Protein AF-0000000083136117 (afdb_homodimer)

InterPro domains:
  IPR029063 S-adenosyl-L-methionine-dependent methyltransferase superfamily [G3DSA:3.40.50.150] (23-233)
  IPR029063 S-adenosyl-L-methionine-dependent methyltransferase superfamily [SSF53335] (8-241)
  IPR041698 Methyltransferase domain 25 [PF13649] (45-141)

Nearest PDB structures (foldseek):
  3d2l-assembly1_A  TM=7.868E-01  e=1.077E-20  Exiguobacterium sibiricum 255-15
  1y8c-assembly1_A  TM=8.149E-01  e=5.376E-20  Clostridium acetobutylicum ATCC 824
  1wzn-assembly1_A  TM=7.954E-01  e=2.262E-20  Pyrococcus horikoshii OT3
  3m70-assembly1_A  TM=7.395E-01  e=1.981E-11  Haemophilus influenzae
  8gdu-assembly1_A  TM=7.120E-01  e=8.335E-12  Methanosarcina acetivorans C2A

Secondary structure (DSSP, 8-state):
-EEP-TTGGGTS--GGGGGSGGGTTHHHHHHHHHHHHT--S--EEEEET-TT-HHHHHHHHTT-EEEEEES-HHHHHHHHHHHHHTT-SEEEEES-GGG----S-EEEEEE-TTTTTT-SSSHHHHHHHHHHHHHHEEEEEEEEEEEEBHHHHHHH-SEEEEEE-SSEEEEEEEEEEGGGTEEEEEEEEEETTSBP------EEEEEE-B-HHHHHHHHHHTTEEEEEEESSTT-PBP-TT-SEEEEEEEE-/-EEPPTTGGGTS--GGGGGSGGGTTHHHHHHHHHHHHT--S--EEEEET-TT-HHHHHHHHTT-EEEEEES-HHHHHHHHHHHHHTT-SEEEEES-GGG----S-EEEEEE-TTTTTT-SSSHHHHHHHHHHHHHHEEEEEEEEEEEEBHHHHHHH-SEEEEEE-SSEEEEEEEEEEGGGTEEEEEEEEEETTSBP------EEEEEE-B-HHHHHHHHHHTTEEEEEEESSTT-PBP-TT-SEEEEEEEE-

Organism: NCBI:txid40520

Radius of gyration: 27.29 Å; Cα contacts (8 Å, |Δi|>4): 1174; chains: 2; bounding box: 43×81×64 Å

Structure (mmCIF, N/CA/C/O backbone):
data_AF-0000000083136117-model_v1
#
loop_
_entity.id
_entity.type
_entity.pdbx_description
1 polymer 'Cypemycin methyltransferase'
#
loop_
_atom_site.group_PDB
_atom_site.id
_atom_site.type_symbol
_atom_site.label_atom_id
_atom_site.label_alt_id
_atom_site.label_comp_id
_atom_site.label_asym_id
_atom_site.label_entity_id
_atom_site.label_seq_id
_atom_site.pdbx_PDB_ins_code
_atom_site.Cartn_x
_atom_site.Cartn_y
_atom_site.Cartn_z
_atom_site.occupancy
_atom_site.B_iso_or_equiv
_atom_site.auth_seq_id
_atom_site.auth_comp_id
_atom_site.auth_asym_id
_atom_site.auth_atom_id
_atom_site.pdbx_PDB_model_num
ATOM 1 N N . MET A 1 1 ? 15.227 -3.764 3.924 1 93.44 1 MET A N 1
ATOM 2 C CA . MET A 1 1 ? 15.461 -5.184 4.184 1 93.44 1 MET A CA 1
ATOM 3 C C . MET A 1 1 ? 16.734 -5.66 3.498 1 93.44 1 MET A C 1
ATOM 5 O O . MET A 1 1 ? 17.031 -5.258 2.371 1 93.44 1 MET A O 1
ATOM 9 N N . LYS A 1 2 ? 17.422 -6.469 4.227 1 93.62 2 LYS A N 1
ATOM 10 C CA . LYS A 1 2 ? 18.547 -7.145 3.566 1 93.62 2 LYS A CA 1
ATOM 11 C C . LYS A 1 2 ? 18.047 -8.305 2.705 1 93.62 2 LYS A C 1
ATOM 13 O O . LYS A 1 2 ? 17.203 -9.094 3.139 1 93.62 2 LYS A O 1
ATOM 18 N N . ALA A 1 3 ? 18.516 -8.336 1.463 1 93.56 3 ALA A N 1
ATOM 19 C CA . ALA A 1 3 ? 18.141 -9.453 0.596 1 93.56 3 ALA A CA 1
ATOM 20 C C . ALA A 1 3 ? 18.641 -10.773 1.171 1 93.56 3 ALA A C 1
ATOM 22 O O . ALA A 1 3 ? 19.797 -10.883 1.6 1 93.56 3 ALA A O 1
ATOM 23 N N . MET A 1 4 ? 17.828 -11.727 1.21 1 92.19 4 MET A N 1
ATOM 24 C CA . MET A 1 4 ? 18.234 -13.062 1.627 1 92.19 4 MET A CA 1
ATOM 25 C C . MET A 1 4 ? 19.281 -13.641 0.671 1 92.19 4 MET A C 1
ATOM 27 O O . MET A 1 4 ? 19.344 -13.242 -0.496 1 92.19 4 MET A O 1
ATOM 31 N N . LYS A 1 5 ? 20.016 -14.578 1.213 1 86.81 5 LYS A N 1
ATOM 32 C CA . LYS A 1 5 ? 21.109 -15.156 0.45 1 86.81 5 LYS A CA 1
ATOM 33 C C . LYS A 1 5 ? 20.594 -16.094 -0.631 1 86.81 5 LYS A C 1
ATOM 35 O O . LYS A 1 5 ? 19.391 -16.406 -0.675 1 86.81 5 LYS A O 1
ATOM 40 N N . LYS A 1 6 ? 21.484 -16.562 -1.432 1 86.12 6 LYS A N 1
ATOM 41 C CA . LYS A 1 6 ? 21.172 -17.5 -2.516 1 86.12 6 LYS A CA 1
ATOM 42 C C . LYS A 1 6 ? 20.438 -18.734 -1.988 1 86.12 6 LYS A C 1
ATOM 44 O O . LYS A 1 6 ? 20.75 -19.219 -0.898 1 86.12 6 LYS A O 1
ATOM 49 N N . ASP A 1 7 ? 19.516 -19.25 -2.779 1 87.94 7 ASP A N 1
ATOM 50 C CA . ASP A 1 7 ? 18.75 -20.469 -2.518 1 87.94 7 ASP A CA 1
ATOM 51 C C . ASP A 1 7 ? 17.734 -20.266 -1.407 1 87.94 7 ASP A C 1
ATOM 53 O O . ASP A 1 7 ? 17.281 -21.219 -0.772 1 87.94 7 ASP A O 1
ATOM 57 N N . TRP A 1 8 ? 17.469 -18.984 -1.153 1 89.06 8 TRP A N 1
ATOM 58 C CA . TRP A 1 8 ? 16.484 -18.672 -0.126 1 89.06 8 TRP A CA 1
ATOM 59 C C . TRP A 1 8 ? 15.188 -19.453 -0.347 1 89.06 8 TRP A C 1
ATOM 61 O O . TRP A 1 8 ? 14.508 -19.828 0.613 1 89.06 8 TRP A O 1
ATOM 71 N N . TYR A 1 9 ? 14.812 -19.703 -1.546 1 88.94 9 TYR A N 1
ATOM 72 C CA . TYR A 1 9 ? 13.547 -20.312 -1.947 1 88.94 9 TYR A CA 1
ATOM 73 C C . TYR A 1 9 ? 13.477 -21.766 -1.523 1 88.94 9 TYR A C 1
ATOM 75 O O . TYR A 1 9 ? 12.406 -22.375 -1.53 1 88.94 9 TYR A O 1
ATOM 83 N N . GLN A 1 10 ? 14.523 -22.359 -1.197 1 86.25 10 GLN A N 1
ATOM 84 C CA . GLN A 1 10 ? 14.539 -23.75 -0.76 1 86.25 10 GLN A CA 1
ATOM 85 C C . GLN A 1 10 ? 14.234 -23.859 0.731 1 86.25 10 GLN A C 1
ATOM 87 O O . GLN A 1 10 ? 13.875 -24.938 1.219 1 86.25 10 GLN A O 1
ATOM 92 N N . LYS A 1 11 ? 14.391 -22.766 1.461 1 78.19 11 LYS A N 1
ATOM 93 C CA . LYS A 1 11 ? 14.391 -22.859 2.918 1 78.19 11 LYS A CA 1
ATOM 94 C C . LYS A 1 11 ? 13.234 -22.062 3.518 1 78.19 11 LYS A C 1
ATOM 96 O O . LYS A 1 11 ? 12.922 -22.203 4.699 1 78.19 11 LYS A O 1
ATOM 101 N N . ASN A 1 12 ? 12.508 -21.5 2.699 1 77.19 12 ASN A N 1
ATOM 102 C CA . ASN A 1 12 ? 11.664 -20.453 3.248 1 77.19 12 ASN A CA 1
ATOM 103 C C . ASN A 1 12 ? 10.203 -20.891 3.338 1 77.19 12 ASN A C 1
ATOM 105 O O . ASN A 1 12 ? 9.367 -20.188 3.902 1 77.19 12 ASN A O 1
ATOM 109 N N . TRP A 1 13 ? 9.961 -22.078 2.902 1 83.62 13 TRP A N 1
ATOM 110 C CA . TRP A 1 13 ? 8.547 -22.406 2.732 1 83.62 13 TRP A CA 1
ATOM 111 C C . TRP A 1 13 ? 8.125 -23.484 3.717 1 83.62 13 TRP A C 1
ATOM 113 O O . TRP A 1 13 ? 8.805 -24.516 3.854 1 83.62 13 TRP A O 1
ATOM 123 N N . THR A 1 14 ? 7.105 -23.203 4.445 1 86.12 14 THR A N 1
ATOM 124 C CA . THR A 1 14 ? 6.504 -24.141 5.379 1 86.12 14 THR A CA 1
ATOM 125 C C . THR A 1 14 ? 5.008 -24.281 5.117 1 86.12 14 THR A C 1
ATOM 127 O O . THR A 1 14 ? 4.43 -23.5 4.355 1 86.12 14 THR A O 1
ATOM 130 N N . LEU A 1 15 ? 4.406 -25.219 5.73 1 90.31 15 LEU A N 1
ATOM 131 C CA . LEU A 1 15 ? 2.984 -25.484 5.535 1 90.31 15 LEU A CA 1
ATOM 132 C C . LEU A 1 15 ? 2.141 -24.391 6.188 1 90.31 15 LEU A C 1
ATOM 134 O O . LEU A 1 15 ? 0.932 -24.312 5.957 1 90.31 15 LEU A O 1
ATOM 138 N N . ASP A 1 16 ? 2.721 -23.453 6.898 1 84.69 16 ASP A N 1
ATOM 139 C CA . ASP A 1 16 ? 2.01 -22.328 7.5 1 84.69 16 ASP A CA 1
ATOM 140 C C . ASP A 1 16 ? 1.35 -21.453 6.426 1 84.69 16 ASP A C 1
ATOM 142 O O . ASP A 1 16 ? 0.446 -20.672 6.727 1 84.69 16 ASP A O 1
ATOM 146 N N . ILE A 1 17 ? 1.831 -21.656 5.262 1 84.5 17 ILE A N 1
ATOM 147 C CA . ILE A 1 17 ? 1.303 -20.891 4.141 1 84.5 17 ILE A CA 1
ATOM 148 C C . ILE A 1 17 ? -0.186 -21.172 3.971 1 84.5 17 ILE A C 1
ATOM 150 O O . ILE A 1 17 ? -0.914 -20.391 3.359 1 84.5 17 ILE A O 1
ATOM 154 N N . HIS A 1 18 ? -0.637 -22.266 4.531 1 84.69 18 HIS A N 1
ATOM 155 C CA . HIS A 1 18 ? -2.047 -22.641 4.5 1 84.69 18 HIS A CA 1
ATOM 156 C C . HIS A 1 18 ? -2.92 -21.547 5.113 1 84.69 18 HIS A C 1
ATOM 158 O O . HIS A 1 18 ? -4.086 -21.406 4.738 1 84.69 18 HIS A O 1
ATOM 164 N N . ASN A 1 19 ? -2.357 -20.859 5.941 1 80.56 19 ASN A N 1
ATOM 165 C CA . ASN A 1 19 ? -3.133 -19.906 6.723 1 80.56 19 ASN A CA 1
ATOM 166 C C . ASN A 1 19 ? -3.125 -18.516 6.086 1 80.56 19 ASN A C 1
ATOM 168 O O . ASN A 1 19 ? -3.773 -17.594 6.586 1 80.56 19 ASN A O 1
ATOM 172 N N . MET A 1 20 ? -2.471 -18.406 4.977 1 82.81 20 MET A N 1
ATOM 173 C CA . MET A 1 20 ? -2.332 -17.094 4.355 1 82.81 20 MET A CA 1
ATOM 174 C C . MET A 1 20 ? -3.574 -16.75 3.543 1 82.81 20 MET A C 1
ATOM 176 O O . MET A 1 20 ? -4.242 -17.625 3.008 1 82.81 20 MET A O 1
ATOM 180 N N . SER A 1 21 ? -3.822 -15.445 3.459 1 81.19 21 SER A N 1
ATOM 181 C CA . SER A 1 21 ? -5.039 -14.938 2.828 1 81.19 21 SER A CA 1
ATOM 182 C C . SER A 1 21 ? -5.066 -15.273 1.34 1 81.19 21 SER A C 1
ATOM 184 O O . SER A 1 21 ? -6.129 -15.547 0.782 1 81.19 21 SER A O 1
ATOM 186 N N . TRP A 1 22 ? -3.994 -15.297 0.722 1 78.44 22 TRP A N 1
ATOM 187 C CA . TRP A 1 22 ? -3.963 -15.43 -0.73 1 78.44 22 TRP A CA 1
ATOM 188 C C . TRP A 1 22 ? -4.301 -16.859 -1.15 1 78.44 22 TRP A C 1
ATOM 190 O O . TRP A 1 22 ? -4.504 -17.125 -2.336 1 78.44 22 TRP A O 1
ATOM 200 N N . VAL A 1 23 ? -4.371 -17.75 -0.214 1 85.62 23 VAL A N 1
ATOM 201 C CA . VAL A 1 23 ? -4.68 -19.141 -0.516 1 85.62 23 VAL A CA 1
ATOM 202 C C . VAL A 1 23 ? -6.191 -19.359 -0.482 1 85.62 23 VAL A C 1
ATOM 204 O O . VAL A 1 23 ? -6.691 -20.391 -0.946 1 85.62 23 VAL A O 1
ATOM 207 N N . GLU A 1 24 ? -6.961 -18.484 0.033 1 86 24 GLU A N 1
ATOM 208 C CA . GLU A 1 24 ? -8.383 -18.656 0.32 1 86 24 GLU A CA 1
ATOM 209 C C . GLU A 1 24 ? -9.203 -18.672 -0.963 1 86 24 GLU A C 1
ATOM 211 O O . GLU A 1 24 ? -10.344 -19.156 -0.973 1 86 24 GLU A O 1
ATOM 216 N N . ASP A 1 25 ? -8.68 -18.297 -2.105 1 89.62 25 ASP A N 1
ATOM 217 C CA . ASP A 1 25 ? -9.492 -18.125 -3.305 1 89.62 25 ASP A CA 1
ATOM 218 C C . ASP A 1 25 ? -9.094 -19.125 -4.383 1 89.62 25 ASP A C 1
ATOM 220 O O . ASP A 1 25 ? -9.18 -18.828 -5.578 1 89.62 25 ASP A O 1
ATOM 224 N N . THR A 1 26 ? -8.781 -20.297 -3.949 1 95.25 26 THR A N 1
ATOM 225 C CA . THR A 1 26 ? -8.242 -21.297 -4.871 1 95.25 26 THR A CA 1
ATOM 226 C C . THR A 1 26 ? -9.312 -21.75 -5.867 1 95.25 26 THR A C 1
ATOM 228 O O . THR A 1 26 ? -9.062 -21.781 -7.074 1 95.25 26 THR A O 1
ATOM 231 N N . ASN A 1 27 ? -10.531 -22.031 -5.352 1 96.25 27 ASN A N 1
ATOM 232 C CA . ASN A 1 27 ? -11.602 -22.516 -6.227 1 96.25 27 ASN A CA 1
ATOM 233 C C . ASN A 1 27 ? -11.93 -21.5 -7.312 1 96.25 27 ASN A C 1
ATOM 235 O O . ASN A 1 27 ? -12.047 -21.844 -8.484 1 96.25 27 ASN A O 1
ATOM 239 N N . ARG A 1 28 ? -12.031 -20.297 -6.883 1 96.38 28 ARG A N 1
ATOM 240 C CA . ARG A 1 28 ? -12.336 -19.234 -7.832 1 96.38 28 ARG A CA 1
ATOM 241 C C . ARG A 1 28 ? -11.211 -19.062 -8.844 1 96.38 28 ARG A C 1
ATOM 243 O O . ARG A 1 28 ? -11.469 -18.828 -10.031 1 96.38 28 ARG A O 1
ATOM 250 N N . GLN A 1 29 ? -10.039 -19.156 -8.414 1 97.38 29 GLN A N 1
ATOM 251 C CA . GLN A 1 29 ? -8.891 -19.031 -9.305 1 97.38 29 GLN A CA 1
ATOM 252 C C . GLN A 1 29 ? -8.867 -20.156 -10.328 1 97.38 29 GLN A C 1
ATOM 254 O O . GLN A 1 29 ? -8.609 -19.922 -11.516 1 97.38 29 GLN A O 1
ATOM 259 N N . VAL A 1 30 ? -9.156 -21.328 -9.891 1 98.31 30 VAL A N 1
ATOM 260 C CA . VAL A 1 30 ? -9.18 -22.469 -10.789 1 98.31 30 VAL A CA 1
ATOM 261 C C . VAL A 1 30 ? -10.328 -22.312 -11.789 1 98.31 30 VAL A C 1
ATOM 263 O O . VAL A 1 30 ? -10.172 -22.609 -12.977 1 98.31 30 VAL A O 1
ATOM 266 N N . ASP A 1 31 ? -11.547 -21.812 -11.273 1 98.31 31 ASP A N 1
ATOM 267 C CA . ASP A 1 31 ? -12.648 -21.5 -12.18 1 98.31 31 ASP A CA 1
ATOM 268 C C . ASP A 1 31 ? -12.203 -20.531 -13.273 1 98.31 31 ASP A C 1
ATOM 270 O O . ASP A 1 31 ? -12.516 -20.734 -14.453 1 98.31 31 ASP A O 1
ATOM 274 N N . PHE A 1 32 ? -11.539 -19.578 -12.914 1 98.56 32 PHE A N 1
ATOM 275 C CA . PHE A 1 32 ? -11.047 -18.578 -13.852 1 98.56 32 PHE A CA 1
ATOM 276 C C . PHE A 1 32 ? -10.148 -19.219 -14.898 1 98.56 32 PHE A C 1
ATOM 278 O O . PHE A 1 32 ? -10.297 -18.953 -16.094 1 98.56 32 PHE A O 1
ATOM 285 N N . LEU A 1 33 ? -9.188 -20.047 -14.43 1 98.62 33 LEU A N 1
ATOM 286 C CA . LEU A 1 33 ? -8.234 -20.703 -15.328 1 98.62 33 LEU A CA 1
ATOM 287 C C . LEU A 1 33 ? -8.961 -21.609 -16.312 1 98.62 33 LEU A C 1
ATOM 289 O O . LEU A 1 33 ? -8.672 -21.578 -17.516 1 98.62 33 LEU A O 1
ATOM 293 N N . ILE A 1 34 ? -9.867 -22.406 -15.82 1 98.62 34 ILE A N 1
ATOM 294 C CA . ILE A 1 34 ? -10.617 -23.328 -16.672 1 98.62 34 ILE A CA 1
ATOM 295 C C . ILE A 1 34 ? -11.359 -22.547 -17.75 1 98.62 34 ILE A C 1
ATOM 297 O O . ILE A 1 34 ? -11.336 -22.906 -18.922 1 98.62 34 ILE A O 1
ATOM 301 N N . ASN A 1 35 ? -11.961 -21.469 -17.297 1 98.31 35 ASN A N 1
ATOM 302 C CA . ASN A 1 35 ? -12.734 -20.656 -18.219 1 98.31 35 ASN A CA 1
ATOM 303 C C . ASN A 1 35 ? -11.828 -19.953 -19.234 1 98.31 35 ASN A C 1
ATOM 305 O O . ASN A 1 35 ? -12.078 -20 -20.438 1 98.31 35 ASN A O 1
ATOM 309 N N . GLN A 1 36 ? -10.805 -19.281 -18.781 1 97.88 36 GLN A N 1
ATOM 310 C CA . GLN A 1 36 ? -9.945 -18.484 -19.641 1 97.88 36 GLN A CA 1
ATOM 311 C C . GLN A 1 36 ? -9.172 -19.359 -20.625 1 97.88 36 GLN A C 1
ATOM 313 O O . GLN A 1 36 ? -8.961 -18.969 -21.781 1 97.88 36 GLN A O 1
ATOM 318 N N . LEU A 1 37 ? -8.75 -20.516 -20.172 1 98.25 37 LEU A N 1
ATOM 319 C CA . LEU A 1 37 ? -7.977 -21.422 -21.016 1 98.25 37 LEU A CA 1
ATOM 320 C C . LEU A 1 37 ? -8.898 -22.344 -21.812 1 98.25 37 LEU A C 1
ATOM 322 O O . LEU A 1 37 ? -8.43 -23.125 -22.641 1 98.25 37 LEU A O 1
ATOM 326 N N . GLN A 1 38 ? -10.133 -22.281 -21.516 1 97.69 38 GLN A N 1
ATOM 327 C CA . GLN A 1 38 ? -11.133 -23.109 -22.203 1 97.69 38 GLN A CA 1
ATOM 328 C C . GLN A 1 38 ? -10.789 -24.594 -22.078 1 97.69 38 GLN A C 1
ATOM 330 O O . GLN A 1 38 ? -10.758 -25.312 -23.078 1 97.69 38 GLN A O 1
ATOM 335 N N . LEU A 1 39 ? -10.547 -25 -20.859 1 98.31 39 LEU A N 1
ATOM 336 C CA . LEU A 1 39 ? -10.18 -26.391 -20.609 1 98.31 39 LEU A CA 1
ATOM 337 C C . LEU A 1 39 ? -11.414 -27.297 -20.656 1 98.31 39 LEU A C 1
ATOM 339 O O . LEU A 1 39 ? -12.492 -26.906 -20.219 1 98.31 39 LEU A O 1
ATOM 343 N N . LYS A 1 40 ? -11.203 -28.484 -21.109 1 96.25 40 LYS A N 1
ATOM 344 C CA . LYS A 1 40 ? -12.328 -29.375 -21.375 1 96.25 40 LYS A CA 1
ATOM 345 C C . LYS A 1 40 ? -12.391 -30.516 -20.359 1 96.25 40 LYS A C 1
ATOM 347 O O . LYS A 1 40 ? -13.367 -31.266 -20.328 1 96.25 40 LYS A O 1
ATOM 352 N N . GLY A 1 41 ? -11.422 -30.672 -19.562 1 95.12 41 GLY A N 1
ATOM 353 C CA . GLY A 1 41 ? -11.445 -31.703 -18.531 1 95.12 41 GLY A CA 1
ATOM 354 C C . GLY A 1 41 ? -10.555 -32.875 -18.859 1 95.12 41 GLY A C 1
ATOM 355 O O . GLY A 1 41 ? -10.32 -33.75 -18 1 95.12 41 GLY A O 1
ATOM 356 N N . THR A 1 42 ? -9.969 -32.906 -20.016 1 95.06 42 THR A N 1
ATOM 357 C CA . THR A 1 42 ? -9.172 -34.062 -20.453 1 95.06 42 THR A CA 1
ATOM 358 C C . THR A 1 42 ? -7.691 -33.688 -20.5 1 95.06 42 THR A C 1
ATOM 360 O O . THR A 1 42 ? -6.852 -34.562 -20.781 1 95.06 42 THR A O 1
ATOM 363 N N . GLU A 1 43 ? -7.414 -32.469 -20.281 1 97.69 43 GLU A N 1
ATOM 364 C CA . GLU A 1 43 ? -6.043 -32 -20.438 1 97.69 43 GLU A CA 1
ATOM 365 C C . GLU A 1 43 ? -5.133 -32.594 -19.359 1 97.69 43 GLU A C 1
ATOM 367 O O . GLU A 1 43 ? -5.543 -32.75 -18.203 1 97.69 43 GLU A O 1
ATOM 372 N N . LYS A 1 44 ? -3.949 -32.938 -19.75 1 98.75 44 LYS A N 1
ATOM 373 C CA . LYS A 1 44 ? -2.848 -33.219 -18.844 1 98.75 44 LYS A CA 1
ATOM 374 C C . LYS A 1 44 ? -2.158 -31.922 -18.391 1 98.75 44 LYS A C 1
ATOM 376 O O . LYS A 1 44 ? -1.653 -31.156 -19.234 1 98.75 44 LYS A O 1
ATOM 381 N N . ILE A 1 45 ? -2.156 -31.672 -17.047 1 98.88 45 ILE A N 1
ATOM 382 C CA . ILE A 1 45 ? -1.701 -30.406 -16.516 1 98.88 45 ILE A CA 1
ATOM 383 C C . ILE A 1 45 ? -0.399 -30.594 -15.742 1 98.88 45 ILE A C 1
ATOM 385 O O . ILE A 1 45 ? -0.287 -31.516 -14.922 1 98.88 45 ILE A O 1
ATOM 389 N N . LEU A 1 46 ? 0.586 -29.828 -16.062 1 98.88 46 LEU A N 1
ATOM 390 C CA . LEU A 1 46 ? 1.808 -29.703 -15.281 1 98.88 46 LEU A CA 1
ATOM 391 C C . LEU A 1 46 ? 1.807 -28.406 -14.469 1 98.88 46 LEU A C 1
ATOM 393 O O . LEU A 1 46 ? 1.645 -27.312 -15.031 1 98.88 46 LEU A O 1
ATOM 397 N N . ASN A 1 47 ? 1.874 -28.531 -13.219 1 98.81 47 ASN A N 1
ATOM 398 C CA . ASN A 1 47 ? 1.948 -27.375 -12.328 1 98.81 47 ASN A CA 1
ATOM 399 C C . ASN A 1 47 ? 3.344 -27.219 -11.734 1 98.81 47 ASN A C 1
ATOM 401 O O . ASN A 1 47 ? 3.705 -27.922 -10.789 1 98.81 47 ASN A O 1
ATOM 405 N N . LEU A 1 48 ? 4.102 -26.234 -12.281 1 98.56 48 LEU A N 1
ATOM 406 C CA . LEU A 1 48 ? 5.473 -25.984 -11.844 1 98.56 48 LEU A CA 1
ATOM 407 C C . LEU A 1 48 ? 5.496 -25.078 -10.617 1 98.56 48 LEU A C 1
ATOM 409 O O . LEU A 1 48 ? 4.789 -24.078 -10.57 1 98.56 48 LEU A O 1
ATOM 413 N N . ALA A 1 49 ? 6.445 -25.469 -9.656 1 97.69 49 ALA A N 1
ATOM 414 C CA . ALA A 1 49 ? 6.457 -24.797 -8.359 1 97.69 49 ALA A CA 1
ATOM 415 C C . ALA A 1 49 ? 5.062 -24.781 -7.738 1 97.69 49 ALA A C 1
ATOM 417 O O . ALA A 1 49 ? 4.551 -23.719 -7.375 1 97.69 49 ALA A O 1
ATOM 418 N N . CYS A 1 50 ? 4.547 -25.953 -7.523 1 97.56 50 CYS A N 1
ATOM 419 C CA . CYS A 1 50 ? 3.123 -26.125 -7.258 1 97.56 50 CYS A CA 1
ATOM 420 C C . CYS A 1 50 ? 2.807 -25.875 -5.789 1 97.56 50 CYS A C 1
ATOM 422 O O . CYS A 1 50 ? 1.639 -25.844 -5.398 1 97.56 50 CYS A O 1
ATOM 424 N N . GLY A 1 51 ? 3.848 -25.641 -4.938 1 96.12 51 GLY A N 1
ATOM 425 C CA . GLY A 1 51 ? 3.607 -25.516 -3.508 1 96.12 51 GLY A CA 1
ATOM 426 C C . GLY A 1 51 ? 3.01 -26.766 -2.895 1 96.12 51 GLY A C 1
ATOM 427 O O . GLY A 1 51 ? 3.455 -27.875 -3.182 1 96.12 51 GLY A O 1
ATOM 428 N N . PHE A 1 52 ? 2.098 -26.531 -2.014 1 95.56 52 PHE A N 1
ATOM 429 C CA . PHE A 1 52 ? 1.482 -27.703 -1.382 1 95.56 52 PHE A CA 1
ATOM 430 C C . PHE A 1 52 ? 0.354 -28.25 -2.244 1 95.56 52 PHE A C 1
ATOM 432 O O . PHE A 1 52 ? -0.448 -29.062 -1.782 1 95.56 52 PHE A O 1
ATOM 439 N N . GLY A 1 53 ? 0.274 -27.75 -3.463 1 97.06 53 GLY A N 1
ATOM 440 C CA . GLY A 1 53 ? -0.554 -28.359 -4.492 1 97.06 53 GLY A CA 1
ATOM 441 C C . GLY A 1 53 ? -1.981 -27.844 -4.488 1 97.06 53 GLY A C 1
ATOM 442 O O . GLY A 1 53 ? -2.891 -28.516 -4.98 1 97.06 53 GLY A O 1
ATOM 443 N N . ARG A 1 54 ? -2.199 -26.625 -3.969 1 96.12 54 ARG A N 1
ATOM 444 C CA . ARG A 1 54 ? -3.58 -26.188 -3.805 1 96.12 54 ARG A CA 1
ATOM 445 C C . ARG A 1 54 ? -4.293 -26.109 -5.152 1 96.12 54 ARG A C 1
ATOM 447 O O . ARG A 1 54 ? -5.426 -26.578 -5.289 1 96.12 54 ARG A O 1
ATOM 454 N N . HIS A 1 55 ? -3.68 -25.547 -6.113 1 98 55 HIS A N 1
ATOM 455 C CA . HIS A 1 55 ? -4.305 -25.469 -7.43 1 98 55 HIS A CA 1
ATOM 456 C C . HIS A 1 55 ? -4.348 -26.844 -8.094 1 98 55 HIS A C 1
ATOM 458 O O . HIS A 1 55 ? -5.367 -27.234 -8.672 1 98 55 HIS A O 1
ATOM 464 N N . SER A 1 56 ? -3.244 -27.547 -7.98 1 98.56 56 SER A N 1
ATOM 465 C CA . SER A 1 56 ? -3.139 -28.875 -8.586 1 98.56 56 SER A CA 1
ATOM 466 C C . SER A 1 56 ? -4.223 -29.812 -8.055 1 98.56 56 SER A C 1
ATOM 468 O O . SER A 1 56 ? -4.887 -30.5 -8.828 1 98.56 56 SER A O 1
ATOM 470 N N . LEU A 1 57 ? -4.359 -29.828 -6.77 1 98.44 57 LEU A N 1
ATOM 471 C CA . LEU A 1 57 ? -5.352 -30.703 -6.145 1 98.44 57 LEU A CA 1
ATOM 472 C C . LEU A 1 57 ? -6.762 -30.312 -6.574 1 98.44 57 LEU A C 1
ATOM 474 O O . LEU A 1 57 ? -7.598 -31.172 -6.832 1 98.44 57 LEU A O 1
ATOM 478 N N . GLU A 1 58 ? -7.012 -29.016 -6.629 1 98.19 58 GLU A N 1
ATOM 479 C CA . GLU A 1 58 ? -8.336 -28.562 -7.062 1 98.19 58 GLU A CA 1
ATOM 480 C C . GLU A 1 58 ? -8.609 -28.984 -8.508 1 98.19 58 GLU A C 1
ATOM 482 O O . GLU A 1 58 ? -9.711 -29.438 -8.82 1 98.19 58 GLU A O 1
ATOM 487 N N . PHE A 1 59 ? -7.645 -28.844 -9.375 1 98.69 59 PHE A N 1
ATOM 488 C CA . PHE A 1 59 ? -7.793 -29.312 -10.742 1 98.69 59 PHE A CA 1
ATOM 489 C C . PHE A 1 59 ? -8.078 -30.812 -10.773 1 98.69 59 PHE A C 1
ATOM 491 O O . PHE A 1 59 ? -8.953 -31.266 -11.508 1 98.69 59 PHE A O 1
ATOM 498 N N . ALA A 1 60 ? -7.328 -31.562 -9.992 1 98.56 60 ALA A N 1
ATOM 499 C CA . ALA A 1 60 ? -7.508 -33 -9.938 1 98.56 60 ALA A CA 1
ATOM 500 C C . ALA A 1 60 ? -8.906 -33.375 -9.445 1 98.56 60 ALA A C 1
ATOM 502 O O . ALA A 1 60 ? -9.531 -34.312 -9.961 1 98.56 60 ALA A O 1
ATOM 503 N N . ARG A 1 61 ? -9.367 -32.656 -8.422 1 97.94 61 ARG A N 1
ATOM 504 C CA . ARG A 1 61 ? -10.719 -32.875 -7.91 1 97.94 61 ARG A CA 1
ATOM 505 C C . ARG A 1 61 ? -11.758 -32.656 -9.008 1 97.94 61 ARG A C 1
ATOM 507 O O . ARG A 1 61 ? -12.828 -33.281 -8.984 1 97.94 61 ARG A O 1
ATOM 514 N N . ARG A 1 62 ? -11.422 -31.906 -9.906 1 97.44 62 ARG A N 1
ATOM 515 C CA . ARG A 1 62 ? -12.344 -31.594 -11 1 97.44 62 ARG A CA 1
ATOM 516 C C . ARG A 1 62 ? -12.117 -32.531 -12.18 1 97.44 62 ARG A C 1
ATOM 518 O O . ARG A 1 62 ? -12.68 -32.312 -13.258 1 97.44 62 ARG A O 1
ATOM 525 N N . GLY A 1 63 ? -11.211 -33.469 -12.07 1 96.81 63 GLY A N 1
ATOM 526 C CA . GLY A 1 63 ? -11.125 -34.562 -13.023 1 96.81 63 GLY A CA 1
ATOM 527 C C . GLY A 1 63 ? -9.891 -34.469 -13.906 1 96.81 63 GLY A C 1
ATOM 528 O O . GLY A 1 63 ? -9.672 -35.344 -14.75 1 96.81 63 GLY A O 1
ATOM 529 N N . TYR A 1 64 ? -9.07 -33.5 -13.719 1 98.25 64 TYR A N 1
ATOM 530 C CA . TYR A 1 64 ? -7.898 -33.344 -14.57 1 98.25 64 TYR A CA 1
ATOM 531 C C . TYR A 1 64 ? -6.773 -34.281 -14.117 1 98.25 64 TYR A C 1
ATOM 533 O O . TYR A 1 64 ? -6.727 -34.688 -12.953 1 98.25 64 TYR A O 1
ATOM 541 N N . ASP A 1 65 ? -5.934 -34.625 -15.078 1 98.56 65 ASP A N 1
ATOM 542 C CA . ASP A 1 65 ? -4.672 -35.312 -14.797 1 98.56 65 ASP A CA 1
ATOM 543 C C . ASP A 1 65 ? -3.562 -34.312 -14.5 1 98.56 65 ASP A C 1
ATOM 545 O O . ASP A 1 65 ? -3.143 -33.562 -15.383 1 98.56 65 ASP A O 1
ATOM 549 N N . VAL A 1 66 ? -3.1 -34.344 -13.25 1 98.75 66 VAL A N 1
ATOM 550 C CA . VAL A 1 66 ? -2.234 -33.25 -12.836 1 98.75 66 VAL A CA 1
ATOM 551 C C . VAL A 1 66 ? -0.908 -33.812 -12.32 1 98.75 66 VAL A C 1
ATOM 553 O O . VAL A 1 66 ? -0.884 -34.781 -11.594 1 98.75 66 VAL A O 1
ATOM 556 N N . THR A 1 67 ? 0.158 -33.281 -12.773 1 98.88 67 THR A N 1
ATOM 557 C CA . THR A 1 67 ? 1.484 -33.438 -12.188 1 98.88 67 THR A CA 1
ATOM 558 C C . THR A 1 67 ? 1.975 -32.125 -11.578 1 98.88 67 THR A C 1
ATOM 560 O O . THR A 1 67 ? 2.047 -31.109 -12.266 1 98.88 67 THR A O 1
ATOM 563 N N . GLY A 1 68 ? 2.197 -32.156 -10.312 1 98.81 68 GLY A N 1
ATOM 564 C CA . GLY A 1 68 ? 2.781 -31.016 -9.641 1 98.81 68 GLY A CA 1
ATOM 565 C C . GLY A 1 68 ? 4.23 -31.219 -9.25 1 98.81 68 GLY A C 1
ATOM 566 O O . GLY A 1 68 ? 4.617 -32.312 -8.844 1 98.81 68 GLY A O 1
ATOM 567 N N . ILE A 1 69 ? 5.02 -30.188 -9.375 1 98.62 69 ILE A N 1
ATOM 568 C CA . ILE A 1 69 ? 6.43 -30.297 -9.008 1 98.62 69 ILE A CA 1
ATOM 569 C C . ILE A 1 69 ? 6.812 -29.125 -8.109 1 98.62 69 ILE A C 1
ATOM 571 O O . ILE A 1 69 ? 6.453 -27.969 -8.391 1 98.62 69 ILE A O 1
ATOM 575 N N . ASP A 1 70 ? 7.453 -29.391 -7.133 1 97.81 70 ASP A N 1
ATOM 576 C CA . ASP A 1 70 ? 8.008 -28.391 -6.23 1 97.81 70 ASP A CA 1
ATOM 577 C C . ASP A 1 70 ? 9.289 -28.891 -5.559 1 97.81 70 ASP A C 1
ATOM 579 O O . ASP A 1 70 ? 9.492 -30.109 -5.445 1 97.81 70 ASP A O 1
ATOM 583 N N . ILE A 1 71 ? 10.047 -27.969 -5.105 1 96.62 71 ILE A N 1
ATOM 584 C CA . ILE A 1 71 ? 11.352 -28.344 -4.555 1 96.62 71 ILE A CA 1
ATOM 585 C C . ILE A 1 71 ? 11.211 -28.656 -3.066 1 96.62 71 ILE A C 1
ATOM 587 O O . ILE A 1 71 ? 12.125 -29.219 -2.457 1 96.62 71 ILE A O 1
ATOM 591 N N . THR A 1 72 ? 10.148 -28.312 -2.436 1 96.12 72 THR A N 1
ATOM 592 C CA . THR A 1 72 ? 9.953 -28.406 -0.994 1 96.12 72 THR A CA 1
ATOM 593 C C . THR A 1 72 ? 9.352 -29.75 -0.607 1 96.12 72 THR A C 1
ATOM 595 O O . THR A 1 72 ? 8.172 -30 -0.863 1 96.12 72 THR A O 1
ATOM 598 N N . PRO A 1 73 ? 10.07 -30.562 0.121 1 96.19 73 PRO A N 1
ATOM 599 C CA . PRO A 1 73 ? 9.586 -31.906 0.453 1 96.19 73 PRO A CA 1
ATOM 600 C C . PRO A 1 73 ? 8.281 -31.891 1.247 1 96.19 73 PRO A C 1
ATOM 602 O O . PRO A 1 73 ? 7.359 -32.656 0.953 1 96.19 73 PRO A O 1
ATOM 605 N N . ALA A 1 74 ? 8.172 -31.016 2.197 1 96 74 ALA A N 1
ATOM 606 C CA . ALA A 1 74 ? 6.98 -30.953 3.035 1 96 74 ALA A CA 1
ATOM 607 C C . ALA A 1 74 ? 5.738 -30.672 2.199 1 96 74 ALA A C 1
ATOM 609 O O . ALA A 1 74 ? 4.656 -31.203 2.48 1 96 74 ALA A O 1
ATOM 610 N N . TYR A 1 75 ? 5.879 -29.828 1.23 1 96.88 75 TYR A N 1
ATOM 611 C CA . TYR A 1 75 ? 4.773 -29.516 0.331 1 96.88 75 TYR A CA 1
ATOM 612 C C . TYR A 1 75 ? 4.359 -30.75 -0.466 1 96.88 75 TYR A C 1
ATOM 614 O O . TYR A 1 75 ? 3.176 -31.078 -0.524 1 96.88 75 TYR A O 1
ATOM 622 N N . ILE A 1 76 ? 5.336 -31.406 -0.984 1 97.81 76 ILE A N 1
ATOM 623 C CA . ILE A 1 76 ? 5.09 -32.531 -1.871 1 97.81 76 ILE A CA 1
ATOM 624 C C . ILE A 1 76 ? 4.516 -33.719 -1.072 1 97.81 76 ILE A C 1
ATOM 626 O O . ILE A 1 76 ? 3.586 -34.375 -1.525 1 97.81 76 ILE A O 1
ATOM 630 N N . ASP A 1 77 ? 5.051 -33.906 0.091 1 97.81 77 ASP A N 1
ATOM 631 C CA . ASP A 1 77 ? 4.504 -34.938 0.958 1 97.81 77 ASP A CA 1
ATOM 632 C C . ASP A 1 77 ? 3.027 -34.688 1.261 1 97.81 77 ASP A C 1
ATOM 634 O O . ASP A 1 77 ? 2.193 -35.594 1.133 1 97.81 77 ASP A O 1
ATOM 638 N N . TYR A 1 78 ? 2.75 -33.469 1.632 1 97.62 78 TYR A N 1
ATOM 639 C CA . TYR A 1 78 ? 1.373 -33.094 1.92 1 97.62 78 TYR A CA 1
ATOM 640 C C . TYR A 1 78 ? 0.482 -33.312 0.702 1 97.62 78 TYR A C 1
ATOM 642 O O . TYR A 1 78 ? -0.595 -33.906 0.808 1 97.62 78 TYR A O 1
ATOM 650 N N . ALA A 1 79 ? 0.907 -32.812 -0.41 1 98.31 79 ALA A N 1
ATOM 651 C CA . ALA A 1 79 ? 0.114 -32.906 -1.635 1 98.31 79 ALA A CA 1
ATOM 652 C C . ALA A 1 79 ? -0.166 -34.344 -2.02 1 98.31 79 ALA A C 1
ATOM 654 O O . ALA A 1 79 ? -1.291 -34.688 -2.391 1 98.31 79 ALA A O 1
ATOM 655 N N . ASN A 1 80 ? 0.867 -35.156 -1.946 1 98.62 80 ASN A N 1
ATOM 656 C CA . ASN A 1 80 ? 0.691 -36.562 -2.258 1 98.62 80 ASN A CA 1
ATOM 657 C C . ASN A 1 80 ? -0.267 -37.25 -1.28 1 98.62 80 ASN A C 1
ATOM 659 O O . ASN A 1 80 ? -1.064 -38.094 -1.675 1 98.62 80 ASN A O 1
ATOM 663 N N . GLU A 1 81 ? -0.141 -36.938 -0.079 1 98.38 81 GLU A N 1
ATOM 664 C CA . GLU A 1 81 ? -1.058 -37.469 0.918 1 98.38 81 GLU A CA 1
ATOM 665 C C . GLU A 1 81 ? -2.502 -37.094 0.605 1 98.38 81 GLU A C 1
ATOM 667 O O . GLU A 1 81 ? -3.4 -37.938 0.675 1 98.38 81 GLU A O 1
ATOM 672 N N . GLN A 1 82 ? -2.715 -35.844 0.342 1 98.12 82 GLN A N 1
ATOM 673 C CA . GLN A 1 82 ? -4.059 -35.406 -0.004 1 98.12 82 GLN A CA 1
ATOM 674 C C . GLN A 1 82 ? -4.582 -36.125 -1.242 1 98.12 82 GLN A C 1
ATOM 676 O O . GLN A 1 82 ? -5.742 -36.531 -1.278 1 98.12 82 GLN A O 1
ATOM 681 N N . ALA A 1 83 ? -3.725 -36.219 -2.248 1 98.5 83 ALA A N 1
ATOM 682 C CA . ALA A 1 83 ? -4.125 -36.906 -3.479 1 98.5 83 ALA A CA 1
ATOM 683 C C . ALA A 1 83 ? -4.52 -38.344 -3.205 1 98.5 83 ALA A C 1
ATOM 685 O O . ALA A 1 83 ? -5.516 -38.844 -3.742 1 98.5 83 ALA A O 1
ATOM 686 N N . LYS A 1 84 ? -3.732 -38.969 -2.404 1 98.38 84 LYS A N 1
ATOM 687 C CA . LYS A 1 84 ? -4.008 -40.344 -2.043 1 98.38 84 LYS A CA 1
ATOM 688 C C . LYS A 1 84 ? -5.316 -40.469 -1.262 1 98.38 84 LYS A C 1
ATOM 690 O O . LYS A 1 84 ? -6.152 -41.312 -1.565 1 98.38 84 LYS A O 1
ATOM 695 N N . GLU A 1 85 ? -5.434 -39.656 -0.283 1 98.25 85 GLU A N 1
ATOM 696 C CA . GLU A 1 85 ? -6.613 -39.688 0.577 1 98.25 85 GLU A CA 1
ATOM 697 C C . GLU A 1 85 ? -7.891 -39.469 -0.232 1 98.25 85 GLU A C 1
ATOM 699 O O . GLU A 1 85 ? -8.93 -40.062 0.076 1 98.25 85 GLU A O 1
ATOM 704 N N . GLU A 1 86 ? -7.797 -38.688 -1.214 1 98.19 86 GLU A N 1
ATOM 705 C CA . GLU A 1 86 ? -8.984 -38.344 -1.993 1 98.19 86 GLU A CA 1
ATOM 706 C C . GLU A 1 86 ? -9.039 -39.125 -3.293 1 98.19 86 GLU A C 1
ATOM 708 O O . GLU A 1 86 ? -9.922 -38.906 -4.121 1 98.19 86 GLU A O 1
ATOM 713 N N . SER A 1 87 ? -8.109 -40.031 -3.482 1 98.25 87 SER A N 1
ATOM 714 C CA . SER A 1 87 ? -8.023 -40.875 -4.68 1 98.25 87 SER A CA 1
ATOM 715 C C . SER A 1 87 ? -8.039 -40.031 -5.945 1 98.25 87 SER A C 1
ATOM 717 O O . SER A 1 87 ? -8.828 -40.281 -6.859 1 98.25 87 SER A O 1
ATOM 719 N N . LEU A 1 88 ? -7.285 -39 -5.914 1 98.25 88 LEU A N 1
ATOM 720 C CA . LEU A 1 88 ? -7.223 -38.062 -7.039 1 98.25 88 LEU A CA 1
ATOM 721 C C . LEU A 1 88 ? -6.184 -38.5 -8.062 1 98.25 88 LEU A C 1
ATOM 723 O O . LEU A 1 88 ? -5.195 -39.156 -7.703 1 98.25 88 LEU A O 1
ATOM 727 N N . ASN A 1 89 ? -6.461 -38.188 -9.328 1 97.56 89 ASN A N 1
ATOM 728 C CA . ASN A 1 89 ? -5.48 -38.406 -10.383 1 97.56 89 ASN A CA 1
ATOM 729 C C . ASN A 1 89 ? -4.43 -37.312 -10.414 1 97.56 89 ASN A C 1
ATOM 731 O O . ASN A 1 89 ? -4.383 -36.5 -11.352 1 97.56 89 ASN A O 1
ATOM 735 N N . ALA A 1 90 ? -3.627 -37.281 -9.461 1 98.44 90 ALA A N 1
ATOM 736 C CA . ALA A 1 90 ? -2.564 -36.281 -9.312 1 98.44 90 ALA A CA 1
ATOM 737 C C . ALA A 1 90 ? -1.311 -36.938 -8.711 1 98.44 90 ALA A C 1
ATOM 739 O O . ALA A 1 90 ? -1.398 -37.781 -7.824 1 98.44 90 ALA A O 1
ATOM 740 N N . LYS A 1 91 ? -0.232 -36.594 -9.219 1 98.12 91 LYS A N 1
ATOM 741 C CA . LYS A 1 91 ? 1.054 -36.969 -8.648 1 98.12 91 LYS A CA 1
ATOM 742 C C . LYS A 1 91 ? 1.949 -35.781 -8.43 1 98.12 91 LYS A C 1
ATOM 744 O O . LYS A 1 91 ? 1.899 -34.812 -9.195 1 98.12 91 LYS A O 1
ATOM 749 N N . PHE A 1 92 ? 2.688 -35.812 -7.398 1 98.75 92 PHE A N 1
ATOM 750 C CA . PHE A 1 92 ? 3.551 -34.688 -7.023 1 98.75 92 PHE A CA 1
ATOM 751 C C . PHE A 1 92 ? 4.996 -35.156 -6.883 1 98.75 92 PHE A C 1
ATOM 753 O O . PHE A 1 92 ? 5.27 -36.188 -6.258 1 98.75 92 PHE A O 1
ATOM 760 N N . LEU A 1 93 ? 5.848 -34.438 -7.484 1 98.5 93 LEU A N 1
ATOM 761 C CA . LEU A 1 93 ? 7.27 -34.781 -7.492 1 98.5 93 LEU A CA 1
ATOM 762 C C . LEU A 1 93 ? 8.086 -33.719 -6.785 1 98.5 93 LEU A C 1
ATOM 764 O O . LEU A 1 93 ? 7.883 -32.531 -7.008 1 98.5 93 LEU A O 1
ATOM 768 N N . CYS A 1 94 ? 8.969 -34.156 -5.898 1 97.5 94 CYS A N 1
ATOM 769 C CA . CYS A 1 94 ? 9.898 -33.25 -5.234 1 97.5 94 CYS A CA 1
ATOM 770 C C . CYS A 1 94 ? 11.18 -33.062 -6.051 1 97.5 94 CYS A C 1
ATOM 772 O O . CYS A 1 94 ? 12.086 -33.906 -5.961 1 97.5 94 CYS A O 1
ATOM 774 N N . GLN A 1 95 ? 11.227 -31.969 -6.812 1 96.81 95 GLN A N 1
ATOM 775 C CA . GLN A 1 95 ? 12.352 -31.75 -7.723 1 96.81 95 GLN A CA 1
ATOM 776 C C . GLN A 1 95 ? 12.578 -30.266 -7.988 1 96.81 95 GLN A C 1
ATOM 778 O O . GLN A 1 95 ? 11.68 -29.453 -7.766 1 96.81 95 GLN A O 1
ATOM 783 N N . ASP A 1 96 ? 13.812 -29.984 -8.344 1 96.69 96 ASP A N 1
ATOM 784 C CA . ASP A 1 96 ? 14.117 -28.688 -8.938 1 96.69 96 ASP A CA 1
ATOM 785 C C . ASP A 1 96 ? 13.523 -28.578 -10.336 1 96.69 96 ASP A C 1
ATOM 787 O O . ASP A 1 96 ? 13.875 -29.344 -11.234 1 96.69 96 ASP A O 1
ATOM 791 N N . ILE A 1 97 ? 12.633 -27.562 -10.477 1 96.25 97 ILE A N 1
ATOM 792 C CA . ILE A 1 97 ? 11.898 -27.5 -11.734 1 96.25 97 ILE A CA 1
ATOM 793 C C . ILE A 1 97 ? 12.852 -27.141 -12.875 1 96.25 97 ILE A C 1
ATOM 795 O O . ILE A 1 97 ? 12.531 -27.344 -14.047 1 96.25 97 ILE A O 1
ATOM 799 N N . ARG A 1 98 ? 14.086 -26.688 -12.648 1 95.88 98 ARG A N 1
ATOM 800 C CA . ARG A 1 98 ? 15.086 -26.406 -13.68 1 95.88 98 ARG A CA 1
ATOM 801 C C . ARG A 1 98 ? 15.578 -27.703 -14.32 1 95.88 98 ARG A C 1
ATOM 803 O O . ARG A 1 98 ? 16.141 -27.672 -15.422 1 95.88 98 ARG A O 1
ATOM 810 N N . ARG A 1 99 ? 15.297 -28.703 -13.617 1 94.19 99 ARG A N 1
ATOM 811 C CA . ARG A 1 99 ? 15.93 -29.953 -14.023 1 94.19 99 ARG A CA 1
ATOM 812 C C . ARG A 1 99 ? 14.922 -30.906 -14.648 1 94.19 99 ARG A C 1
ATOM 814 O O . ARG A 1 99 ? 15.258 -32.031 -15.008 1 94.19 99 ARG A O 1
ATOM 821 N N . ILE A 1 100 ? 13.82 -30.5 -14.672 1 95.06 100 ILE A N 1
ATOM 822 C CA . ILE A 1 100 ? 12.812 -31.391 -15.25 1 95.06 100 ILE A CA 1
ATOM 823 C C . ILE A 1 100 ? 13.047 -31.531 -16.75 1 95.06 100 ILE A C 1
ATOM 825 O O . ILE A 1 100 ? 13.5 -30.594 -17.406 1 95.06 100 ILE A O 1
ATOM 829 N N . THR A 1 101 ? 12.68 -32.719 -17.312 1 95.44 101 THR A N 1
ATOM 830 C CA . THR A 1 101 ? 13.047 -33 -18.688 1 95.44 101 THR A CA 1
ATOM 831 C C . THR A 1 101 ? 11.82 -33.406 -19.5 1 95.44 101 THR A C 1
ATOM 833 O O . THR A 1 101 ? 11.945 -34.125 -20.5 1 95.44 101 THR A O 1
ATOM 836 N N . PHE A 1 102 ? 10.68 -33.125 -19.031 1 97.5 102 PHE A N 1
ATOM 837 C CA . PHE A 1 102 ? 9.484 -33.438 -19.812 1 97.5 102 PHE A CA 1
ATOM 838 C C . PHE A 1 102 ? 9.578 -32.844 -21.203 1 97.5 102 PHE A C 1
ATOM 840 O O . PHE A 1 102 ? 10.109 -31.734 -21.375 1 97.5 102 PHE A O 1
ATOM 847 N N . ASP A 1 103 ? 9.078 -33.594 -22.172 1 98.38 103 ASP A N 1
ATOM 848 C CA . ASP A 1 103 ? 9.133 -33.156 -23.562 1 98.38 103 ASP A CA 1
ATOM 849 C C . ASP A 1 103 ? 7.77 -33.312 -24.234 1 98.38 103 ASP A C 1
ATOM 851 O O . ASP A 1 103 ? 7.363 -34.438 -24.578 1 98.38 103 ASP A O 1
ATOM 855 N N . LYS A 1 104 ? 7.125 -32.219 -24.469 1 98.38 104 LYS A N 1
ATOM 856 C CA . LYS A 1 104 ? 5.848 -32.156 -25.172 1 98.38 104 LYS A CA 1
ATOM 857 C C . LYS A 1 104 ? 4.855 -33.156 -24.578 1 98.38 104 LYS A C 1
ATOM 859 O O . LYS A 1 104 ? 4.234 -33.938 -25.328 1 98.38 104 LYS A O 1
ATOM 864 N N . GLU A 1 105 ? 4.734 -33.094 -23.344 1 98.5 105 GLU A N 1
ATOM 865 C CA . GLU A 1 105 ? 3.922 -34.094 -22.688 1 98.5 105 GLU A CA 1
ATOM 866 C C . GLU A 1 105 ? 2.625 -33.5 -22.141 1 98.5 105 GLU A C 1
ATOM 868 O O . GLU A 1 105 ? 1.674 -34.219 -21.859 1 98.5 105 GLU A O 1
ATOM 873 N N . PHE A 1 106 ? 2.562 -32.219 -22.047 1 98.88 106 PHE A N 1
ATOM 874 C CA . PHE A 1 106 ? 1.454 -31.656 -21.281 1 98.88 106 PHE A CA 1
ATOM 875 C C . PHE A 1 106 ? 0.632 -30.719 -22.172 1 98.88 106 PHE A C 1
ATOM 877 O O . PHE A 1 106 ? 1.181 -30.016 -23.016 1 98.88 106 PHE A O 1
ATOM 884 N N . ASP A 1 107 ? -0.657 -30.719 -21.953 1 98.81 107 ASP A N 1
ATOM 885 C CA . ASP A 1 107 ? -1.582 -29.812 -22.625 1 98.81 107 ASP A CA 1
ATOM 886 C C . ASP A 1 107 ? -1.554 -28.422 -21.969 1 98.81 107 ASP A C 1
ATOM 888 O O . ASP A 1 107 ? -1.82 -27.422 -22.625 1 98.81 107 ASP A O 1
ATOM 892 N N . VAL A 1 108 ? -1.327 -28.406 -20.688 1 98.94 108 VAL A N 1
ATOM 893 C CA . VAL A 1 108 ? -1.33 -27.172 -19.906 1 98.94 108 VAL A CA 1
ATOM 894 C C . VAL A 1 108 ? -0.136 -27.156 -18.953 1 98.94 108 VAL A C 1
ATOM 896 O O . VAL A 1 108 ? 0.173 -28.172 -18.328 1 98.94 108 VAL A O 1
ATOM 899 N N . VAL A 1 109 ? 0.569 -26.062 -18.906 1 98.88 109 VAL A N 1
ATOM 900 C CA . VAL A 1 109 ? 1.582 -25.828 -17.875 1 98.88 109 VAL A CA 1
ATOM 901 C C . VAL A 1 109 ? 1.212 -24.594 -17.062 1 98.88 109 VAL A C 1
ATOM 903 O O . VAL A 1 109 ? 0.881 -23.547 -17.625 1 98.88 109 VAL A O 1
ATOM 906 N N . LEU A 1 110 ? 1.195 -24.75 -15.766 1 98.81 110 LEU A N 1
ATOM 907 C CA . LEU A 1 110 ? 0.847 -23.656 -14.859 1 98.81 110 LEU A CA 1
ATOM 908 C C . LEU A 1 110 ? 2.051 -23.25 -14.016 1 98.81 110 LEU A C 1
ATOM 910 O O . LEU A 1 110 ? 2.828 -24.094 -13.578 1 98.81 110 LEU A O 1
ATOM 914 N N . ASN A 1 111 ? 2.244 -22 -13.828 1 97.88 111 ASN A N 1
ATOM 915 C CA . ASN A 1 111 ? 3.135 -21.344 -12.867 1 97.88 111 ASN A CA 1
ATOM 916 C C . ASN A 1 111 ? 2.4 -20.297 -12.031 1 97.88 111 ASN A C 1
ATOM 918 O O . ASN A 1 111 ? 2.473 -19.109 -12.328 1 97.88 111 ASN A O 1
ATOM 922 N N . MET A 1 112 ? 1.849 -20.75 -10.969 1 96 112 MET A N 1
ATOM 923 C CA . MET A 1 112 ? 0.959 -19.875 -10.203 1 96 112 MET A CA 1
ATOM 924 C C . MET A 1 112 ? 1.683 -19.281 -9 1 96 112 MET A C 1
ATOM 926 O O . MET A 1 112 ? 2.682 -19.844 -8.539 1 96 112 MET A O 1
ATOM 930 N N . ALA A 1 113 ? 1.131 -18.172 -8.461 1 91.31 113 ALA A N 1
ATOM 931 C CA . ALA A 1 113 ? 1.668 -17.516 -7.273 1 91.31 113 ALA A CA 1
ATOM 932 C C . ALA A 1 113 ? 3.174 -17.297 -7.398 1 91.31 113 ALA A C 1
ATOM 934 O O . ALA A 1 113 ? 3.941 -17.734 -6.539 1 91.31 113 ALA A O 1
ATOM 935 N N . ASP A 1 114 ? 3.582 -16.656 -8.445 1 91.31 114 ASP A N 1
ATOM 936 C CA . ASP A 1 114 ? 4.949 -16.328 -8.828 1 91.31 114 ASP A CA 1
ATOM 937 C C . ASP A 1 114 ? 5.656 -17.531 -9.438 1 91.31 114 ASP A C 1
ATOM 939 O O . ASP A 1 114 ? 6.59 -17.375 -10.234 1 91.31 114 ASP A O 1
ATOM 943 N N . GLY A 1 115 ? 5.305 -18.812 -9.102 1 92.62 115 GLY A N 1
ATOM 944 C CA . GLY A 1 115 ? 5.766 -20.031 -9.773 1 92.62 115 GLY A CA 1
ATOM 945 C C . GLY A 1 115 ? 7.277 -20.156 -9.797 1 92.62 115 GLY A C 1
ATOM 946 O O . GLY A 1 115 ? 7.852 -20.641 -10.773 1 92.62 115 GLY A O 1
ATOM 947 N N . ALA A 1 116 ? 7.895 -19.516 -8.883 1 93.94 116 ALA A N 1
ATOM 948 C CA . ALA A 1 116 ? 9.344 -19.531 -8.719 1 93.94 116 ALA A CA 1
ATOM 949 C C . ALA A 1 116 ? 10.023 -18.656 -9.773 1 93.94 116 ALA A C 1
ATOM 951 O O . ALA A 1 116 ? 11.25 -18.594 -9.836 1 93.94 116 ALA A O 1
ATOM 952 N N . ILE A 1 117 ? 9.25 -18.062 -10.578 1 95.69 117 ILE A N 1
ATOM 953 C CA . ILE A 1 117 ? 9.812 -17.219 -11.617 1 95.69 117 ILE A CA 1
ATOM 954 C C . ILE A 1 117 ? 10.516 -16.016 -10.969 1 95.69 117 ILE A C 1
ATOM 956 O O . ILE A 1 117 ? 9.891 -15.242 -10.242 1 95.69 117 ILE A O 1
ATOM 960 N N . GLY A 1 118 ? 11.797 -15.898 -11.242 1 96.62 118 GLY A N 1
ATOM 961 C CA . GLY A 1 118 ? 12.578 -14.781 -10.75 1 96.62 118 GLY A CA 1
ATOM 962 C C . GLY A 1 118 ? 13.281 -15.07 -9.438 1 96.62 118 GLY A C 1
ATOM 963 O O . GLY A 1 118 ? 14.008 -14.227 -8.914 1 96.62 118 GLY A O 1
ATOM 964 N N . TYR A 1 119 ? 13.141 -16.25 -8.906 1 95.62 119 TYR A N 1
ATOM 965 C CA . TYR A 1 119 ? 13.68 -16.578 -7.594 1 95.62 119 TYR A CA 1
ATOM 966 C C . TYR A 1 119 ? 15.172 -16.875 -7.68 1 95.62 119 TYR A C 1
ATOM 968 O O . TYR A 1 119 ? 15.867 -16.891 -6.66 1 95.62 119 TYR A O 1
ATOM 976 N N . LEU A 1 120 ? 15.641 -17.047 -8.859 1 94.75 120 LEU A N 1
ATOM 977 C CA . LEU A 1 120 ? 16.969 -17.656 -9 1 94.75 120 LEU A CA 1
ATOM 978 C C . LEU A 1 120 ? 18.047 -16.594 -9.094 1 94.75 120 LEU A C 1
ATOM 980 O O . LEU A 1 120 ? 17.75 -15.398 -9.031 1 94.75 120 LEU A O 1
ATOM 984 N N . GLU A 1 121 ? 19.328 -16.969 -9.164 1 91.19 121 GLU A N 1
ATOM 985 C CA . GLU A 1 121 ? 20.484 -16.125 -8.922 1 91.19 121 GLU A CA 1
ATOM 986 C C . GLU A 1 121 ? 20.688 -15.125 -10.047 1 91.19 121 GLU A C 1
ATOM 988 O O . GLU A 1 121 ? 21.203 -14.023 -9.82 1 91.19 121 GLU A O 1
ATOM 993 N N . ASP A 1 122 ? 20.375 -15.531 -11.188 1 92.56 122 ASP A N 1
ATOM 994 C CA . ASP A 1 122 ? 20.578 -14.641 -12.328 1 92.56 122 ASP A CA 1
ATOM 995 C C . ASP A 1 122 ? 19.625 -14.977 -13.469 1 92.56 122 ASP A C 1
ATOM 997 O O . ASP A 1 122 ? 18.844 -15.938 -13.375 1 92.56 122 ASP A O 1
ATOM 1001 N N . ASP A 1 123 ? 19.672 -14.211 -14.484 1 94.75 123 ASP A N 1
ATOM 1002 C CA . ASP A 1 123 ? 18.734 -14.336 -15.594 1 94.75 123 ASP A CA 1
ATOM 1003 C C . ASP A 1 123 ? 18.906 -15.672 -16.312 1 94.75 123 ASP A C 1
ATOM 1005 O O . ASP A 1 123 ? 17.922 -16.266 -16.781 1 94.75 123 ASP A O 1
ATOM 1009 N N . GLU A 1 124 ? 20.078 -16.078 -16.391 1 95.62 124 GLU A N 1
ATOM 1010 C CA . GLU A 1 124 ? 20.312 -17.359 -17.062 1 95.62 124 GLU A CA 1
ATOM 1011 C C . GLU A 1 124 ? 19.578 -18.5 -16.359 1 95.62 124 GLU A C 1
ATOM 1013 O O . GLU A 1 124 ? 18.938 -19.312 -17 1 95.62 124 GLU A O 1
ATOM 1018 N N . GLU A 1 125 ? 19.75 -18.531 -15.102 1 95.56 125 GLU A N 1
ATOM 1019 C CA . GLU A 1 125 ? 19.062 -19.562 -14.32 1 95.56 125 GLU A CA 1
ATOM 1020 C C . GLU A 1 125 ? 17.547 -19.391 -14.391 1 95.56 125 GLU A C 1
ATOM 1022 O O . GLU A 1 125 ? 16.812 -20.359 -14.531 1 95.56 125 GLU A O 1
ATOM 1027 N N . ASN A 1 126 ? 17.078 -18.188 -14.305 1 96.5 126 ASN A N 1
ATOM 1028 C CA . ASN A 1 126 ? 15.648 -17.922 -14.398 1 96.5 126 ASN A CA 1
ATOM 1029 C C . ASN A 1 126 ? 15.086 -18.359 -15.75 1 96.5 126 ASN A C 1
ATOM 1031 O O . ASN A 1 126 ? 13.977 -18.891 -15.828 1 96.5 126 ASN A O 1
ATOM 1035 N N . HIS A 1 127 ? 15.836 -18.141 -16.797 1 96.94 127 HIS A N 1
ATOM 1036 C CA . HIS A 1 127 ? 15.367 -18.422 -18.141 1 96.94 127 HIS A CA 1
ATOM 1037 C C . HIS A 1 127 ? 15.219 -19.922 -18.359 1 96.94 127 HIS A C 1
ATOM 1039 O O . HIS A 1 127 ? 14.469 -20.359 -19.234 1 96.94 127 HIS A O 1
ATOM 1045 N N . LYS A 1 128 ? 15.961 -20.719 -17.562 1 97.31 128 LYS A N 1
ATOM 1046 C CA . LYS A 1 128 ? 15.789 -22.172 -17.641 1 97.31 128 LYS A CA 1
ATOM 1047 C C . LYS A 1 128 ? 14.344 -22.578 -17.375 1 97.31 128 LYS A C 1
ATOM 1049 O O . LYS A 1 128 ? 13.836 -23.531 -17.969 1 97.31 128 LYS A O 1
ATOM 1054 N N . ILE A 1 129 ? 13.727 -21.891 -16.5 1 97.75 129 ILE A N 1
ATOM 1055 C CA . ILE A 1 129 ? 12.344 -22.203 -16.156 1 97.75 129 ILE A CA 1
ATOM 1056 C C . ILE A 1 129 ? 11.453 -21.984 -17.375 1 97.75 129 ILE A C 1
ATOM 1058 O O . ILE A 1 129 ? 10.594 -22.812 -17.688 1 97.75 129 ILE A O 1
ATOM 1062 N N . PHE A 1 130 ? 11.68 -20.906 -18.109 1 98.06 130 PHE A N 1
ATOM 1063 C CA . PHE A 1 130 ? 10.914 -20.625 -19.312 1 98.06 130 PHE A CA 1
ATOM 1064 C C . PHE A 1 130 ? 11.148 -21.703 -20.359 1 98.06 130 PHE A C 1
ATOM 1066 O O . PHE A 1 130 ? 10.211 -22.109 -21.062 1 98.06 130 PHE A O 1
ATOM 1073 N N . SER A 1 131 ? 12.359 -22.141 -20.422 1 97.94 131 SER A N 1
ATOM 1074 C CA . SER A 1 131 ? 12.688 -23.203 -21.375 1 97.94 131 SER A CA 1
ATOM 1075 C C . SER A 1 131 ? 11.969 -24.5 -21.016 1 97.94 131 SER A C 1
ATOM 1077 O O . SER A 1 131 ? 11.484 -25.203 -21.906 1 97.94 131 SER A O 1
ATOM 1079 N N . VAL A 1 132 ? 11.945 -24.766 -19.734 1 98.25 132 VAL A N 1
ATOM 1080 C CA . VAL A 1 132 ? 11.273 -25.969 -19.266 1 98.25 132 VAL A CA 1
ATOM 1081 C C . VAL A 1 132 ? 9.789 -25.906 -19.609 1 98.25 132 VAL A C 1
ATOM 1083 O O . VAL A 1 132 ? 9.203 -26.906 -20.047 1 98.25 132 VAL A O 1
ATOM 1086 N N . ILE A 1 133 ? 9.188 -24.781 -19.422 1 98.44 133 ILE A N 1
ATOM 1087 C CA . ILE A 1 133 ? 7.785 -24.562 -19.75 1 98.44 133 ILE A CA 1
ATOM 1088 C C . ILE A 1 133 ? 7.539 -24.891 -21.219 1 98.44 133 ILE A C 1
ATOM 1090 O O . ILE A 1 133 ? 6.664 -25.688 -21.547 1 98.44 133 ILE A O 1
ATOM 1094 N N . ALA A 1 134 ? 8.336 -24.281 -22.062 1 98.5 134 ALA A N 1
ATOM 1095 C CA . ALA A 1 134 ? 8.18 -24.438 -23.5 1 98.5 134 ALA A CA 1
ATOM 1096 C C . ALA A 1 134 ? 8.367 -25.891 -23.922 1 98.5 134 ALA A C 1
ATOM 1098 O O . ALA A 1 134 ? 7.609 -26.422 -24.734 1 98.5 134 ALA A O 1
ATOM 1099 N N . LYS A 1 135 ? 9.367 -26.516 -23.328 1 98.44 135 LYS A N 1
ATOM 1100 C CA . LYS A 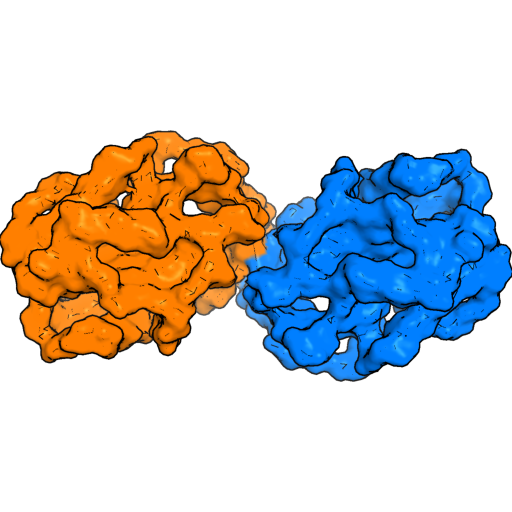1 135 ? 9.703 -27.891 -23.703 1 98.44 135 LYS A CA 1
ATOM 1101 C C . LYS A 1 135 ? 8.609 -28.859 -23.266 1 98.44 135 LYS A C 1
ATOM 1103 O O . LYS A 1 135 ? 8.305 -29.812 -23.969 1 98.44 135 LYS A O 1
ATOM 1108 N N . ALA A 1 136 ? 8.055 -28.594 -22.141 1 98.69 136 ALA A N 1
ATOM 1109 C CA . ALA A 1 136 ? 7.074 -29.5 -21.562 1 98.69 136 ALA A CA 1
ATOM 1110 C C . ALA A 1 136 ? 5.75 -29.453 -22.312 1 98.69 136 ALA A C 1
ATOM 1112 O O . ALA A 1 136 ? 4.98 -30.406 -22.297 1 98.69 136 ALA A O 1
ATOM 1113 N N . LEU A 1 137 ? 5.48 -28.391 -22.953 1 98.75 137 LEU A N 1
ATOM 1114 C CA . LEU A 1 137 ? 4.191 -28.156 -23.594 1 98.75 137 LEU A CA 1
ATOM 1115 C C . LEU A 1 137 ? 4.117 -28.875 -24.938 1 98.75 137 LEU A C 1
ATOM 1117 O O . LEU A 1 137 ? 5.07 -28.828 -25.719 1 98.75 137 LEU A O 1
ATOM 1121 N N . LYS A 1 138 ? 3.002 -29.5 -25.203 1 98.56 138 LYS A N 1
ATOM 1122 C CA . LYS A 1 138 ? 2.666 -29.922 -26.562 1 98.56 138 LYS A CA 1
ATOM 1123 C C . LYS A 1 138 ? 2.498 -28.719 -27.484 1 98.56 138 LYS A C 1
ATOM 1125 O O . LYS A 1 138 ? 2.264 -27.609 -27.016 1 98.56 138 LYS A O 1
ATOM 1130 N N . LYS A 1 139 ? 2.668 -29.031 -28.781 1 98 139 LYS A N 1
ATOM 1131 C CA . LYS A 1 139 ? 2.248 -28 -29.734 1 98 139 LYS A CA 1
ATOM 1132 C C . LYS A 1 139 ? 0.791 -27.609 -29.5 1 98 139 LYS A C 1
ATOM 1134 O O . LYS A 1 139 ? -0.073 -28.484 -29.359 1 98 139 LYS A O 1
ATOM 1139 N N . GLY A 1 140 ? 0.571 -26.375 -29.469 1 98.06 140 GLY A N 1
ATOM 1140 C CA . GLY A 1 140 ? -0.772 -25.891 -29.188 1 98.06 140 GLY A CA 1
ATOM 1141 C C . GLY A 1 140 ? -1.113 -25.891 -27.719 1 98.06 140 GLY A C 1
ATOM 1142 O O . GLY A 1 140 ? -2.189 -25.438 -27.312 1 98.06 140 GLY A O 1
ATOM 1143 N N . GLY A 1 141 ? -0.158 -26.391 -26.891 1 98.75 141 GLY A N 1
ATOM 1144 C CA . GLY A 1 141 ? -0.385 -26.422 -25.453 1 98.75 141 GLY A CA 1
ATOM 1145 C C . GLY A 1 141 ? -0.504 -25.047 -24.844 1 98.75 141 GLY A C 1
ATOM 1146 O O . GLY A 1 141 ? -0.056 -24.062 -25.422 1 98.75 141 GLY A O 1
ATOM 1147 N N . LYS A 1 142 ? -1.141 -24.953 -23.688 1 98.88 142 LYS A N 1
ATOM 1148 C CA . LYS A 1 142 ? -1.469 -23.688 -23.031 1 98.88 142 LYS A CA 1
ATOM 1149 C C . LYS A 1 142 ? -0.623 -23.484 -21.781 1 98.88 142 LYS A C 1
ATOM 1151 O O . LYS A 1 142 ? -0.361 -24.422 -21.031 1 98.88 142 LYS A O 1
ATOM 1156 N N . HIS A 1 143 ? -0.207 -22.312 -21.609 1 98.88 143 HIS A N 1
ATOM 1157 C CA . HIS A 1 143 ? 0.552 -21.922 -20.422 1 98.88 143 HIS A CA 1
ATOM 1158 C C . HIS A 1 143 ? -0.102 -20.734 -19.703 1 98.88 143 HIS A C 1
ATOM 1160 O O . HIS A 1 143 ? -0.649 -19.844 -20.359 1 98.88 143 HIS A O 1
ATOM 1166 N N . PHE A 1 144 ? -0.135 -20.781 -18.406 1 98.88 144 PHE A N 1
ATOM 1167 C CA . PHE A 1 144 ? -0.62 -19.672 -17.594 1 98.88 144 PHE A CA 1
ATOM 1168 C C . PHE A 1 144 ? 0.315 -19.406 -16.422 1 98.88 144 PHE A C 1
ATOM 1170 O O . PHE A 1 144 ? 0.727 -20.344 -15.727 1 98.88 144 PHE A O 1
ATOM 1177 N N . MET A 1 145 ? 0.65 -18.172 -16.25 1 98.62 145 MET A N 1
ATOM 1178 C CA . MET A 1 145 ? 1.487 -17.781 -15.117 1 98.62 145 MET A CA 1
ATOM 1179 C C . MET A 1 145 ? 0.927 -16.562 -14.422 1 98.62 145 MET A C 1
ATOM 1181 O O . MET A 1 145 ? 0.176 -15.781 -15.016 1 98.62 145 MET A O 1
ATOM 1185 N N . ASP A 1 146 ? 1.226 -16.438 -13.18 1 97.06 146 ASP A N 1
ATOM 1186 C CA . ASP A 1 146 ? 0.826 -15.344 -12.289 1 97.06 146 ASP A CA 1
ATOM 1187 C C . ASP A 1 146 ? 2.021 -14.805 -11.508 1 97.06 146 ASP A C 1
ATOM 1189 O O . ASP A 1 146 ? 2.543 -15.484 -10.617 1 97.06 146 ASP A O 1
ATOM 1193 N N . ILE A 1 147 ? 2.479 -13.578 -11.844 1 97.88 147 ILE A N 1
ATOM 1194 C CA . ILE A 1 147 ? 3.662 -13.008 -11.211 1 97.88 147 ILE A CA 1
ATOM 1195 C C . ILE A 1 147 ? 3.387 -11.562 -10.797 1 97.88 147 ILE A C 1
ATOM 1197 O O . ILE A 1 147 ? 2.312 -11.031 -11.078 1 97.88 147 ILE A O 1
ATOM 1201 N N . MET A 1 148 ? 4.281 -11.047 -10.031 1 97.56 148 MET A N 1
ATOM 1202 C CA . MET A 1 148 ? 4.223 -9.609 -9.781 1 97.56 148 MET A CA 1
ATOM 1203 C C . MET A 1 148 ? 4.715 -8.82 -10.984 1 97.56 148 MET A C 1
ATOM 1205 O O . MET A 1 148 ? 5.715 -9.188 -11.609 1 97.56 148 MET A O 1
ATOM 1209 N N . ASN A 1 149 ? 4.086 -7.766 -11.25 1 98.06 149 ASN A N 1
ATOM 1210 C CA . ASN A 1 149 ? 4.289 -6.984 -12.461 1 98.06 149 ASN A CA 1
ATOM 1211 C C . ASN A 1 149 ? 5.527 -6.098 -12.359 1 98.06 149 ASN A C 1
ATOM 1213 O O . ASN A 1 149 ? 5.531 -5.121 -11.602 1 98.06 149 ASN A O 1
ATOM 1217 N N . GLY A 1 150 ? 6.512 -6.383 -13.203 1 98.06 150 GLY A N 1
ATOM 1218 C CA . GLY A 1 150 ? 7.727 -5.582 -13.203 1 98.06 150 GLY A CA 1
ATOM 1219 C C . GLY A 1 150 ? 7.477 -4.117 -13.508 1 98.06 150 GLY A C 1
ATOM 1220 O O . GLY A 1 150 ? 8.117 -3.236 -12.938 1 98.06 150 GLY A O 1
ATOM 1221 N N . SER A 1 151 ? 6.59 -3.842 -14.422 1 97.12 151 SER A N 1
ATOM 1222 C CA . SER A 1 151 ? 6.273 -2.463 -14.781 1 97.12 151 SER A CA 1
ATOM 1223 C C . SER A 1 151 ? 5.66 -1.712 -13.602 1 97.12 151 SER A C 1
ATOM 1225 O O . SER A 1 151 ? 5.934 -0.527 -13.406 1 97.12 151 SER A O 1
ATOM 1227 N N . TYR A 1 152 ? 4.824 -2.359 -12.859 1 96.19 152 TYR A N 1
ATOM 1228 C CA . TYR A 1 152 ? 4.242 -1.768 -11.656 1 96.19 152 TYR A CA 1
ATOM 1229 C C . TYR A 1 152 ? 5.328 -1.383 -10.664 1 96.19 152 TYR A C 1
ATOM 1231 O O . TYR A 1 152 ? 5.273 -0.305 -10.062 1 96.19 152 TYR A O 1
ATOM 1239 N N . ALA A 1 153 ? 6.281 -2.215 -10.445 1 96.69 153 ALA A N 1
ATOM 1240 C CA . ALA A 1 153 ? 7.34 -2.023 -9.461 1 96.69 153 ALA A CA 1
ATOM 1241 C C . ALA A 1 153 ? 8.133 -0.75 -9.742 1 96.69 153 ALA A C 1
ATOM 1243 O O . ALA A 1 153 ? 8.57 -0.068 -8.812 1 96.69 153 ALA A O 1
ATOM 1244 N N . GLU A 1 154 ? 8.266 -0.386 -10.953 1 93.5 154 GLU A N 1
ATOM 1245 C CA . GLU A 1 154 ? 9.078 0.75 -11.367 1 93.5 154 GLU A CA 1
ATOM 1246 C C . GLU A 1 154 ? 8.531 2.059 -10.805 1 93.5 154 GLU A C 1
ATOM 1248 O O . GLU A 1 154 ? 9.289 3.006 -10.578 1 93.5 154 GLU A O 1
ATOM 1253 N N . THR A 1 155 ? 7.27 2.035 -10.508 1 89.75 155 THR A N 1
ATOM 1254 C CA . THR A 1 155 ? 6.695 3.334 -10.172 1 89.75 155 THR A CA 1
ATOM 1255 C C . THR A 1 155 ? 6.012 3.285 -8.805 1 89.75 155 THR A C 1
ATOM 1257 O O . THR A 1 155 ? 5.703 4.324 -8.227 1 89.75 155 THR A O 1
ATOM 1260 N N . HIS A 1 156 ? 5.844 2.109 -8.305 1 93.69 156 HIS A N 1
ATOM 1261 C CA . HIS A 1 156 ? 4.98 2.037 -7.133 1 93.69 156 HIS A CA 1
ATOM 1262 C C . HIS A 1 156 ? 5.766 1.594 -5.902 1 93.69 156 HIS A C 1
ATOM 1264 O O . HIS A 1 156 ? 5.305 1.768 -4.77 1 93.69 156 HIS A O 1
ATOM 1270 N N . PHE A 1 157 ? 6.859 0.961 -6.098 1 93.44 157 PHE A N 1
ATOM 1271 C CA . PHE A 1 157 ? 7.664 0.521 -4.961 1 93.44 157 PHE A CA 1
ATOM 1272 C C . PHE A 1 157 ? 8.75 1.538 -4.641 1 93.44 157 PHE A C 1
ATOM 1274 O O . PHE A 1 157 ? 9.211 2.268 -5.527 1 93.44 157 PHE A O 1
ATOM 1281 N N . PRO A 1 158 ? 9.297 1.658 -3.398 1 94 158 PRO A N 1
ATOM 1282 C CA . PRO A 1 158 ? 8.914 0.809 -2.268 1 94 158 PRO A CA 1
ATOM 1283 C C . PRO A 1 158 ? 7.527 1.141 -1.721 1 94 158 PRO A C 1
ATOM 1285 O O . PRO A 1 158 ? 7.082 2.287 -1.813 1 94 158 PRO A O 1
ATOM 1288 N N . CYS A 1 159 ? 6.848 0.108 -1.14 1 95 159 CYS A N 1
ATOM 1289 C CA . CYS A 1 159 ? 5.562 0.322 -0.479 1 95 159 CYS A CA 1
ATOM 1290 C C . CYS A 1 159 ? 5.281 -0.779 0.537 1 95 159 CYS A C 1
ATOM 1292 O O . CYS A 1 159 ? 6.035 -1.75 0.63 1 95 159 CYS A O 1
ATOM 1294 N N . LYS A 1 160 ? 4.32 -0.608 1.308 1 96.69 160 LYS A N 1
ATOM 1295 C CA . LYS A 1 160 ? 3.777 -1.566 2.268 1 96.69 160 LYS A CA 1
ATOM 1296 C C . LYS A 1 160 ? 2.309 -1.862 1.98 1 96.69 160 LYS A C 1
ATOM 1298 O O . LYS A 1 160 ? 1.553 -0.968 1.596 1 96.69 160 LYS A O 1
ATOM 1303 N N . LEU A 1 161 ? 1.917 -3.066 2.135 1 97.25 161 LEU A N 1
ATOM 1304 C CA . LEU A 1 161 ? 0.536 -3.488 1.923 1 97.25 161 LEU A CA 1
ATOM 1305 C C . LEU A 1 161 ? 0.069 -4.402 3.051 1 97.25 161 LEU A C 1
ATOM 1307 O O . LEU A 1 161 ? 0.889 -4.973 3.771 1 97.25 161 LEU A O 1
ATOM 1311 N N . TRP A 1 162 ? -1.189 -4.477 3.213 1 97.5 162 TRP A N 1
ATOM 1312 C CA . TRP A 1 162 ? -1.745 -5.449 4.152 1 97.5 162 TRP A CA 1
ATOM 1313 C C . TRP A 1 162 ? -2.965 -6.145 3.555 1 97.5 162 TRP A C 1
ATOM 1315 O O . TRP A 1 162 ? -3.596 -5.621 2.633 1 97.5 162 TRP A O 1
ATOM 1325 N N . ASP A 1 163 ? -3.201 -7.293 4.004 1 95.94 163 ASP A N 1
ATOM 1326 C CA . ASP A 1 163 ? -4.348 -8.109 3.605 1 95.94 163 ASP A CA 1
ATOM 1327 C C . ASP A 1 163 ? -4.934 -8.852 4.801 1 95.94 163 ASP A C 1
ATOM 1329 O O . ASP A 1 163 ? -4.199 -9.484 5.57 1 95.94 163 ASP A O 1
ATOM 1333 N N . ALA A 1 164 ? -6.246 -8.766 5 1 96.06 164 ALA A N 1
ATOM 1334 C CA . ALA A 1 164 ? -6.945 -9.453 6.086 1 96.06 164 ALA A CA 1
ATOM 1335 C C . ALA A 1 164 ? -7.637 -10.719 5.586 1 96.06 164 ALA A C 1
ATOM 1337 O O . ALA A 1 164 ? -8.672 -10.641 4.918 1 96.06 164 ALA A O 1
ATOM 1338 N N . GLY A 1 165 ? -7.094 -11.844 5.918 1 93.69 165 GLY A N 1
ATOM 1339 C CA . GLY A 1 165 ? -7.734 -13.117 5.613 1 93.69 165 GL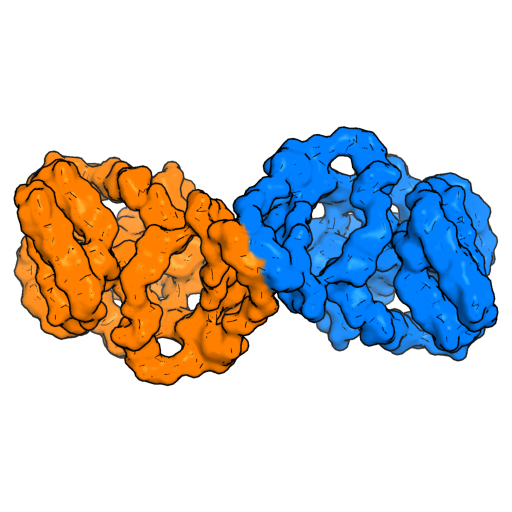Y A CA 1
ATOM 1340 C C . GLY A 1 165 ? -8.719 -13.562 6.684 1 93.69 165 GLY A C 1
ATOM 1341 O O . GLY A 1 165 ? -9 -12.812 7.621 1 93.69 165 GLY A O 1
ATOM 1342 N N . GLU A 1 166 ? -9.289 -14.711 6.488 1 92.5 166 GLU A N 1
ATOM 1343 C CA . GLU A 1 166 ? -10.266 -15.25 7.438 1 92.5 166 GLU A CA 1
ATOM 1344 C C . GLU A 1 166 ? -9.609 -15.586 8.773 1 92.5 166 GLU A C 1
ATOM 1346 O O . GLU A 1 166 ? -10.234 -15.453 9.828 1 92.5 166 GLU A O 1
ATOM 1351 N N . LYS A 1 167 ? -8.336 -15.953 8.711 1 92.62 167 LYS A N 1
ATOM 1352 C CA . LYS A 1 167 ? -7.703 -16.5 9.914 1 92.62 167 LYS A CA 1
ATOM 1353 C C . LYS A 1 167 ? -6.68 -15.516 10.484 1 92.62 167 LYS A C 1
ATOM 1355 O O . LYS A 1 167 ? -6.262 -15.648 11.633 1 92.62 167 LYS A O 1
ATOM 1360 N N . GLY A 1 168 ? -6.301 -14.625 9.641 1 94.75 168 GLY A N 1
ATOM 1361 C CA . GLY A 1 168 ? -5.25 -13.75 10.125 1 94.75 168 GLY A CA 1
ATOM 1362 C C . GLY A 1 168 ? -4.992 -12.562 9.219 1 94.75 168 GLY A C 1
ATOM 1363 O O . GLY A 1 168 ? -5.719 -12.352 8.25 1 94.75 168 GLY A O 1
ATOM 1364 N N . LEU A 1 169 ? -3.965 -11.758 9.664 1 96.25 169 LEU A N 1
ATOM 1365 C CA . LEU A 1 169 ? -3.529 -10.539 8.992 1 96.25 169 LEU A CA 1
ATOM 1366 C C . LEU A 1 169 ? -2.143 -10.711 8.383 1 96.25 169 LEU A C 1
ATOM 1368 O O . LEU A 1 169 ? -1.234 -11.234 9.039 1 96.25 169 LEU A O 1
ATOM 1372 N N . THR A 1 170 ? -2.018 -10.328 7.164 1 96.19 170 THR A N 1
ATOM 1373 C CA . THR A 1 170 ? -0.728 -10.367 6.484 1 96.19 170 THR A CA 1
ATOM 1374 C C . THR A 1 170 ? -0.224 -8.953 6.203 1 96.19 170 THR A C 1
ATOM 1376 O O . THR A 1 170 ? -0.938 -8.148 5.609 1 96.19 170 THR A O 1
ATOM 1379 N N . LEU A 1 171 ? 0.937 -8.688 6.672 1 97.12 171 LEU A N 1
ATOM 1380 C CA . LEU A 1 171 ? 1.641 -7.457 6.32 1 97.12 171 LEU A CA 1
ATOM 1381 C C . LEU A 1 171 ? 2.752 -7.734 5.312 1 97.12 171 LEU A C 1
ATOM 1383 O O . LEU A 1 171 ? 3.531 -8.672 5.488 1 97.12 171 LEU A O 1
ATOM 1387 N N . SER A 1 172 ? 2.82 -6.953 4.285 1 97.06 172 SER A N 1
ATOM 1388 C CA . SER A 1 172 ? 3.863 -7.094 3.275 1 97.06 172 SER A CA 1
ATOM 1389 C C . SER A 1 172 ? 4.629 -5.789 3.086 1 97.06 172 SER A C 1
ATOM 1391 O O . SER A 1 172 ? 4.082 -4.707 3.305 1 97.06 172 SER A O 1
ATOM 1393 N N . ALA A 1 173 ? 5.836 -5.902 2.781 1 97.62 173 ALA A N 1
ATOM 1394 C CA . ALA A 1 173 ? 6.68 -4.777 2.4 1 97.62 173 ALA A CA 1
ATOM 1395 C C . ALA A 1 173 ? 7.477 -5.09 1.137 1 97.62 173 ALA A C 1
ATOM 1397 O O . ALA A 1 173 ? 7.961 -6.211 0.964 1 97.62 173 ALA A O 1
ATOM 1398 N N . PHE A 1 174 ? 7.551 -4.09 0.28 1 97.56 174 PHE A N 1
ATOM 1399 C CA . PHE A 1 174 ? 8.219 -4.234 -1.01 1 97.56 174 PHE A CA 1
ATOM 1400 C C . PHE A 1 174 ? 9.273 -3.152 -1.201 1 97.56 174 PHE A C 1
ATOM 1402 O O . PHE A 1 174 ? 8.984 -1.966 -1.026 1 97.56 174 PHE A O 1
ATOM 1409 N N . GLU A 1 175 ? 10.398 -3.533 -1.457 1 97.25 175 GLU A N 1
ATOM 1410 C CA . GLU A 1 175 ? 11.469 -2.654 -1.909 1 97.25 175 GLU A CA 1
ATOM 1411 C C . GLU A 1 175 ? 11.898 -2.99 -3.336 1 97.25 175 GLU A C 1
ATOM 1413 O O .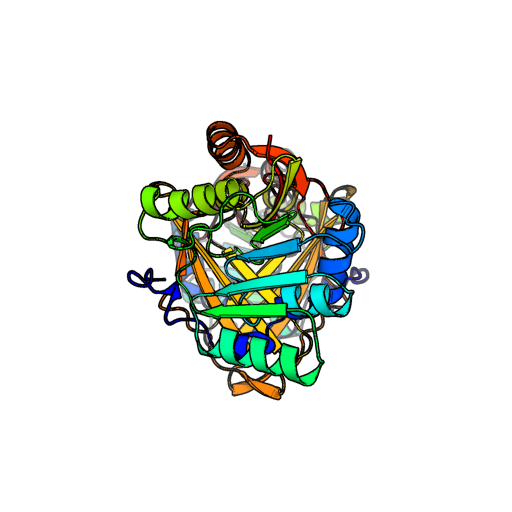 GLU A 1 175 ? 11.688 -4.113 -3.803 1 97.25 175 GLU A O 1
ATOM 1418 N N . TRP A 1 176 ? 12.398 -2.012 -4.086 1 97.25 176 TRP A N 1
ATOM 1419 C CA . TRP A 1 176 ? 12.68 -2.188 -5.508 1 97.25 176 TRP A CA 1
ATOM 1420 C C . TRP A 1 176 ? 14.109 -1.778 -5.836 1 97.25 176 TRP A C 1
ATOM 1422 O O . TRP A 1 176 ? 14.516 -0.648 -5.555 1 97.25 176 TRP A O 1
ATOM 1432 N N . GLU A 1 177 ? 14.844 -2.719 -6.273 1 95.94 177 GLU A N 1
ATOM 1433 C CA . GLU A 1 177 ? 16.156 -2.449 -6.844 1 95.94 177 GLU A CA 1
ATOM 1434 C C . GLU A 1 177 ? 16.094 -2.312 -8.359 1 95.94 177 GLU A C 1
ATOM 1436 O O . GLU A 1 177 ? 16.203 -3.305 -9.086 1 95.94 177 GLU A O 1
ATOM 1441 N N . LYS A 1 178 ? 16.078 -1.109 -8.828 1 94.44 178 LYS A N 1
ATOM 1442 C CA . LYS A 1 178 ? 15.766 -0.79 -10.219 1 94.44 178 LYS A CA 1
ATOM 1443 C C . LYS A 1 178 ? 16.812 -1.363 -11.156 1 94.44 178 LYS A C 1
ATOM 1445 O O . LYS A 1 178 ? 16.484 -1.943 -12.195 1 94.44 178 LYS A O 1
ATOM 1450 N N . GLU A 1 179 ? 18.109 -1.216 -10.836 1 94 179 GLU A N 1
ATOM 1451 C CA . GLU A 1 179 ? 19.188 -1.619 -11.727 1 94 179 GLU A CA 1
ATOM 1452 C C . GLU A 1 179 ? 19.141 -3.115 -12.023 1 94 179 GLU A C 1
ATOM 1454 O O . GLU A 1 179 ? 19.375 -3.537 -13.156 1 94 179 GLU A O 1
ATOM 1459 N N . ARG A 1 180 ? 18.781 -3.877 -11.047 1 94.06 180 ARG A N 1
ATOM 1460 C CA . ARG A 1 180 ? 18.766 -5.328 -11.195 1 94.06 180 ARG A CA 1
ATOM 1461 C C . ARG A 1 180 ? 17.359 -5.84 -11.477 1 94.06 180 ARG A C 1
ATOM 1463 O O . ARG A 1 180 ? 17.141 -7.043 -11.641 1 94.06 180 ARG A O 1
ATOM 1470 N N . LYS A 1 181 ? 16.312 -4.891 -11.484 1 97.31 181 LYS A N 1
ATOM 1471 C CA . LYS A 1 181 ? 14.906 -5.242 -11.633 1 97.31 181 LYS A CA 1
ATOM 1472 C C . LYS A 1 181 ? 14.5 -6.309 -10.625 1 97.31 181 LYS A C 1
ATOM 1474 O O . LYS A 1 181 ? 13.852 -7.297 -10.977 1 97.31 181 LYS A O 1
ATOM 1479 N N . THR A 1 182 ? 14.93 -6.109 -9.438 1 97.62 182 THR A N 1
ATOM 1480 C CA . THR A 1 182 ? 14.727 -7.09 -8.375 1 97.62 182 THR A CA 1
ATOM 1481 C C . THR A 1 182 ? 13.922 -6.48 -7.227 1 97.62 182 THR A C 1
ATOM 1483 O O . THR A 1 182 ? 14.234 -5.383 -6.762 1 97.62 182 THR A O 1
ATOM 1486 N N . LEU A 1 183 ? 12.922 -7.195 -6.906 1 97.5 183 LEU A N 1
ATOM 1487 C CA . LEU A 1 183 ? 12.109 -6.875 -5.734 1 97.5 183 LEU A CA 1
ATOM 1488 C C . LEU A 1 183 ? 12.68 -7.539 -4.484 1 97.5 183 LEU A C 1
ATOM 1490 O O . LEU A 1 183 ? 13.094 -8.695 -4.527 1 97.5 183 LEU A O 1
ATOM 1494 N N . ILE A 1 184 ? 12.812 -6.82 -3.408 1 97.56 184 ILE A N 1
ATOM 1495 C CA . ILE A 1 184 ? 13.023 -7.41 -2.09 1 97.56 184 ILE A CA 1
ATOM 1496 C C . ILE A 1 184 ? 11.703 -7.426 -1.318 1 97.56 184 ILE A C 1
ATOM 1498 O O . ILE A 1 184 ? 11.18 -6.371 -0.955 1 97.56 184 ILE A O 1
ATOM 1502 N N . TYR A 1 185 ? 11.227 -8.578 -1.085 1 96.56 185 TYR A N 1
ATOM 1503 C CA . TYR A 1 185 ? 9.883 -8.773 -0.535 1 96.56 185 TYR A CA 1
ATOM 1504 C C . TYR A 1 185 ? 9.953 -9.297 0.896 1 96.56 185 TYR A C 1
ATOM 1506 O O . TYR A 1 185 ? 10.656 -10.273 1.175 1 96.56 185 TYR A O 1
ATOM 1514 N N . GLY A 1 186 ? 9.281 -8.625 1.807 1 95.81 186 GLY A N 1
ATOM 1515 C CA . GLY A 1 186 ? 9.102 -9.102 3.17 1 95.81 186 GLY A CA 1
ATOM 1516 C C . GLY A 1 186 ? 7.648 -9.289 3.551 1 95.81 186 GLY A C 1
ATOM 1517 O O . GLY A 1 186 ? 6.766 -8.609 3.025 1 95.81 186 GLY A O 1
ATOM 1518 N N . GLN A 1 187 ? 7.461 -10.195 4.512 1 94.06 187 GLN A N 1
ATOM 1519 C CA . GLN A 1 187 ? 6.102 -10.484 4.965 1 94.06 187 GLN A CA 1
ATOM 1520 C C . GLN A 1 187 ? 6.086 -10.875 6.438 1 94.06 187 GLN A C 1
ATOM 1522 O O . GLN A 1 187 ? 7.004 -11.555 6.914 1 94.06 187 GLN A O 1
ATOM 1527 N N . VAL A 1 188 ? 5.133 -10.453 7.109 1 95.44 188 VAL A N 1
ATOM 1528 C CA . VAL A 1 188 ? 4.812 -10.898 8.461 1 95.44 188 VAL A CA 1
ATOM 1529 C C . VAL A 1 188 ? 3.338 -11.281 8.547 1 95.44 188 VAL A C 1
ATOM 1531 O O . VAL A 1 188 ? 2.473 -10.555 8.047 1 95.44 188 VAL A O 1
ATOM 1534 N N . ASP A 1 189 ? 3.086 -12.398 9.164 1 93.62 189 ASP A N 1
ATOM 1535 C CA . ASP A 1 189 ? 1.718 -12.875 9.344 1 93.62 189 ASP A CA 1
ATOM 1536 C C . ASP A 1 189 ? 1.343 -12.938 10.82 1 93.62 189 ASP A C 1
ATOM 1538 O O . ASP A 1 189 ? 2.154 -13.336 11.656 1 93.62 189 ASP A O 1
ATOM 1542 N N . TYR A 1 190 ? 0.192 -12.516 11.039 1 95.62 190 TYR A N 1
ATOM 1543 C CA . TYR A 1 190 ? -0.386 -12.586 12.375 1 95.62 190 TYR A CA 1
ATOM 1544 C C . TYR A 1 190 ? -1.661 -13.422 12.375 1 95.62 190 TYR A C 1
ATOM 1546 O O . TYR A 1 190 ? -2.441 -13.375 11.422 1 95.62 190 TYR A O 1
ATOM 1554 N N . MET A 1 191 ? -1.874 -14.141 13.414 1 95.31 191 MET A N 1
ATOM 1555 C CA . MET A 1 191 ? -3.125 -14.875 13.586 1 95.31 191 MET A CA 1
ATOM 1556 C C . MET A 1 191 ? -4.09 -14.102 14.477 1 95.31 191 MET A C 1
ATOM 1558 O O . MET A 1 191 ? -3.682 -13.508 15.477 1 95.31 191 MET A O 1
ATOM 1562 N N . TYR A 1 192 ? -5.355 -14.031 14.078 1 96.31 192 TYR A N 1
ATOM 1563 C CA . TYR A 1 192 ? -6.352 -13.391 14.93 1 96.31 192 TYR A CA 1
ATOM 1564 C C . TYR A 1 192 ? -6.422 -14.07 16.297 1 96.31 192 TYR A C 1
ATOM 1566 O O . TYR A 1 192 ? -6.266 -15.289 16.391 1 96.31 192 TYR A O 1
ATOM 1574 N N . GLY A 1 193 ? -6.719 -13.281 17.312 1 97.06 193 GLY A N 1
ATOM 1575 C CA . GLY A 1 193 ? -6.84 -13.82 18.656 1 97.06 193 GLY A CA 1
ATOM 1576 C C . GLY A 1 193 ? -5.523 -13.852 19.406 1 97.06 193 GLY A C 1
ATOM 1577 O O . GLY A 1 193 ? -5.508 -13.984 20.625 1 97.06 193 GLY A O 1
ATOM 1578 N N . GLU A 1 194 ? -4.391 -13.758 18.734 1 96.94 194 GLU A N 1
ATOM 1579 C CA . GLU A 1 194 ? -3.08 -13.734 19.375 1 96.94 194 GLU A CA 1
ATOM 1580 C C . GLU A 1 194 ? -2.625 -12.305 19.641 1 96.94 194 GLU A C 1
ATOM 1582 O O . GLU A 1 194 ? -3.074 -11.367 18.969 1 96.94 194 GLU A O 1
ATOM 1587 N N . ALA A 1 195 ? -1.737 -12.117 20.625 1 97.5 195 ALA A N 1
ATOM 1588 C CA . ALA A 1 195 ? -1.2 -10.797 20.969 1 97.5 195 ALA A CA 1
ATOM 1589 C C . ALA A 1 195 ? -0.366 -10.242 19.812 1 97.5 195 ALA A C 1
ATOM 1591 O O . ALA A 1 195 ? 0.489 -10.938 19.266 1 97.5 195 ALA A O 1
ATOM 1592 N N . LEU A 1 196 ? -0.631 -9.047 19.484 1 97.5 196 LEU A N 1
ATOM 1593 C CA . LEU A 1 196 ? 0.109 -8.375 18.422 1 97.5 196 LEU A CA 1
ATOM 1594 C C . LEU A 1 196 ? 1.485 -7.938 18.906 1 97.5 196 LEU A C 1
ATOM 1596 O O . LEU A 1 196 ? 1.62 -7.438 20.031 1 97.5 196 LEU A O 1
ATOM 1600 N N . TYR A 1 197 ? 2.506 -8.086 18.141 1 97.5 197 TYR A N 1
ATOM 1601 C CA . TYR A 1 197 ? 3.848 -7.57 18.375 1 97.5 197 TYR A CA 1
ATOM 1602 C C . TYR A 1 197 ? 4.332 -6.734 17.203 1 97.5 197 TYR A C 1
ATOM 1604 O O . TYR A 1 197 ? 3.75 -6.785 16.109 1 97.5 197 TYR A O 1
ATOM 1612 N N . LYS A 1 198 ? 5.289 -5.93 17.453 1 96.94 198 LYS A N 1
ATOM 1613 C CA . LYS A 1 198 ? 5.812 -5.074 16.391 1 96.94 198 LYS A CA 1
ATOM 1614 C C . LYS A 1 198 ? 6.387 -5.906 15.242 1 96.94 198 LYS A C 1
ATOM 1616 O O . LYS A 1 198 ? 7.215 -6.789 15.469 1 96.94 198 LYS A O 1
ATOM 1621 N N . PRO A 1 199 ? 5.902 -5.68 14.039 1 97.19 199 PRO A N 1
ATOM 1622 C CA . PRO A 1 199 ? 6.449 -6.449 12.914 1 97.19 199 PRO A CA 1
ATOM 1623 C C . PRO A 1 199 ? 7.914 -6.125 12.633 1 97.19 199 PRO A C 1
ATOM 1625 O O . PRO A 1 199 ? 8.32 -4.965 12.742 1 97.19 199 PRO A O 1
ATOM 1628 N N . GLU A 1 200 ? 8.656 -7.129 12.312 1 93.31 200 GLU A N 1
ATOM 1629 C CA . GLU A 1 200 ? 10.047 -7.004 11.906 1 93.31 200 GLU A CA 1
ATOM 1630 C C . GLU A 1 200 ? 10.305 -7.711 10.578 1 93.31 200 GLU A C 1
ATOM 1632 O O . GLU A 1 200 ? 9.914 -8.859 10.398 1 93.31 200 GLU A O 1
ATOM 1637 N N . MET A 1 201 ? 10.844 -6.965 9.633 1 93.75 201 MET A N 1
ATOM 1638 C CA . MET A 1 201 ? 11.25 -7.516 8.336 1 93.75 201 MET A CA 1
ATOM 1639 C C . MET A 1 201 ? 12.711 -7.191 8.039 1 93.75 201 MET A C 1
ATOM 1641 O O . MET A 1 201 ? 13 -6.426 7.117 1 93.75 201 MET A O 1
ATOM 1645 N N . LYS A 1 202 ? 13.586 -7.812 8.758 1 93 202 LYS A N 1
ATOM 1646 C CA . LYS A 1 202 ? 15.008 -7.539 8.609 1 93 202 LYS A CA 1
ATOM 1647 C C . LYS A 1 202 ? 15.523 -8.008 7.254 1 93 202 LYS A C 1
ATOM 1649 O O . LYS A 1 202 ? 16.328 -7.332 6.617 1 93 202 LYS A O 1
ATOM 1654 N N . GLU A 1 203 ? 15.039 -9.164 6.84 1 93.81 203 GLU A N 1
ATOM 1655 C CA . GLU A 1 203 ? 15.414 -9.727 5.543 1 93.81 203 GLU A CA 1
ATOM 1656 C C . GLU A 1 203 ? 14.203 -9.859 4.629 1 93.81 203 GLU A C 1
ATOM 1658 O O . GLU A 1 203 ? 13.062 -9.922 5.105 1 93.81 203 GLU A O 1
ATOM 1663 N N . GLY A 1 204 ? 14.469 -9.797 3.371 1 95.5 204 GLY A N 1
ATOM 1664 C CA . GLY A 1 204 ? 13.438 -9.984 2.361 1 95.5 204 GLY A CA 1
ATOM 1665 C C . GLY A 1 204 ? 13.859 -10.922 1.247 1 95.5 204 GLY A C 1
ATOM 1666 O O . GLY A 1 204 ? 15.047 -11.227 1.102 1 95.5 204 GLY A O 1
ATOM 1667 N N . ASN A 1 205 ? 12.891 -11.469 0.549 1 95.56 205 ASN A N 1
ATOM 1668 C CA . ASN A 1 205 ? 13.117 -12.367 -0.581 1 95.56 205 ASN A CA 1
ATOM 1669 C C . ASN A 1 205 ? 13.391 -11.594 -1.864 1 95.56 205 ASN A C 1
ATOM 1671 O O . ASN A 1 205 ? 12.547 -10.82 -2.326 1 95.56 205 ASN A O 1
ATOM 1675 N N . PRO A 1 206 ? 14.594 -11.812 -2.441 1 96.62 206 PRO A N 1
ATOM 1676 C CA . PRO A 1 206 ? 14.844 -11.172 -3.73 1 96.62 206 PRO A CA 1
ATOM 1677 C C . PRO A 1 206 ? 14.164 -11.891 -4.895 1 96.62 206 PRO A C 1
ATOM 1679 O O . PRO A 1 206 ? 14.305 -13.109 -5.035 1 96.62 206 PRO A O 1
ATOM 1682 N N . ILE A 1 207 ? 13.445 -11.188 -5.684 1 97.56 207 ILE A N 1
ATOM 1683 C CA . ILE A 1 207 ? 12.734 -11.766 -6.82 1 97.56 207 ILE A CA 1
ATOM 1684 C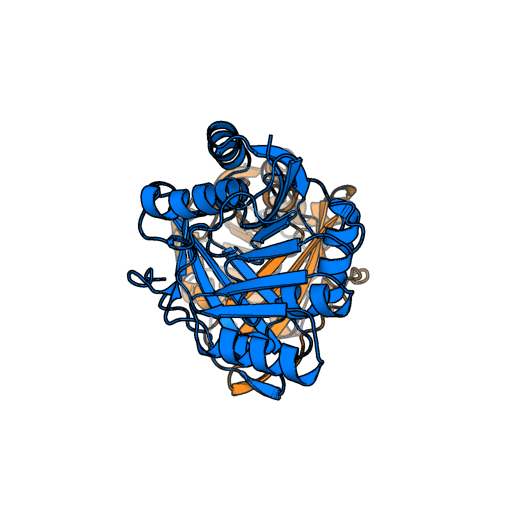 C . ILE A 1 207 ? 12.93 -10.883 -8.055 1 97.56 207 ILE A C 1
ATOM 1686 O O . ILE A 1 207 ? 12.562 -9.711 -8.047 1 97.56 207 ILE A O 1
ATOM 1690 N N . ARG A 1 208 ? 13.547 -11.414 -9.062 1 98.19 208 ARG A N 1
ATOM 1691 C CA . ARG A 1 208 ? 13.625 -10.742 -10.352 1 98.19 208 ARG A CA 1
ATOM 1692 C C . ARG A 1 208 ? 12.25 -10.633 -11 1 98.19 208 ARG A C 1
ATOM 1694 O O . ARG A 1 208 ? 11.594 -11.648 -11.242 1 98.19 208 ARG A O 1
ATOM 1701 N N . LEU A 1 209 ? 11.781 -9.422 -11.242 1 98.31 209 LEU A N 1
ATOM 1702 C CA . LEU A 1 209 ? 10.469 -9.227 -11.852 1 98.31 209 LEU A CA 1
ATOM 1703 C C . LEU A 1 209 ? 10.594 -9.008 -13.352 1 98.31 209 LEU A C 1
ATOM 1705 O O . LEU A 1 209 ? 11.641 -8.57 -13.836 1 98.31 209 LEU A O 1
ATOM 1709 N N . TYR A 1 210 ? 9.555 -9.312 -14.047 1 98.25 210 TYR A N 1
ATOM 1710 C CA . TYR A 1 210 ? 9.5 -9.172 -15.492 1 98.25 210 TYR A CA 1
ATOM 1711 C C . TYR A 1 210 ? 8.305 -8.32 -15.914 1 98.25 210 TYR A C 1
ATOM 1713 O O . TYR A 1 210 ? 7.219 -8.438 -15.344 1 98.25 210 TYR A O 1
ATOM 1721 N N . SER A 1 211 ? 8.5 -7.453 -16.906 1 97.88 211 SER A N 1
ATOM 1722 C CA . SER A 1 211 ? 7.391 -6.762 -17.547 1 97.88 211 SER A CA 1
ATOM 1723 C C . SER A 1 211 ? 6.73 -7.645 -18.609 1 97.88 211 SER A C 1
ATOM 1725 O O . SER A 1 211 ? 7.297 -8.656 -19.016 1 97.88 211 SER A O 1
ATOM 1727 N N . LEU A 1 212 ? 5.547 -7.246 -19 1 98.44 212 LEU A N 1
ATOM 1728 C CA . LEU A 1 212 ? 4.867 -7.977 -20.062 1 98.44 212 LEU A CA 1
ATOM 1729 C C . LEU A 1 212 ? 5.703 -7.965 -21.344 1 98.44 212 LEU A C 1
ATOM 1731 O O . LEU A 1 212 ? 5.773 -8.977 -22.047 1 98.44 212 LEU A O 1
ATOM 1735 N N . ASP A 1 213 ? 6.352 -6.828 -21.641 1 98.19 213 ASP A N 1
ATOM 1736 C CA . ASP A 1 213 ? 7.207 -6.73 -22.812 1 98.19 213 ASP A CA 1
ATOM 1737 C C . ASP A 1 213 ? 8.359 -7.727 -22.75 1 98.19 213 ASP A C 1
ATOM 1739 O O . ASP A 1 213 ? 8.68 -8.383 -23.734 1 98.19 213 ASP A O 1
ATOM 1743 N N . GLU A 1 214 ? 8.961 -7.805 -21.609 1 97.81 214 GLU A N 1
ATOM 1744 C CA . GLU A 1 214 ? 10.062 -8.742 -21.422 1 97.81 214 GLU A CA 1
ATOM 1745 C C . GLU A 1 214 ? 9.594 -10.188 -21.609 1 97.81 214 GLU A C 1
ATOM 1747 O O . GLU A 1 214 ? 10.266 -10.984 -22.25 1 97.81 214 GLU A O 1
ATOM 1752 N N . ILE A 1 215 ? 8.477 -10.5 -20.984 1 98.44 215 ILE A N 1
ATOM 1753 C CA . ILE A 1 215 ? 7.93 -11.852 -21.109 1 98.44 215 ILE A CA 1
ATOM 1754 C C . ILE A 1 215 ? 7.621 -12.156 -22.562 1 98.44 215 ILE A C 1
ATOM 1756 O O . ILE A 1 215 ? 7.891 -13.258 -23.047 1 98.44 215 ILE A O 1
ATOM 1760 N N . THR A 1 216 ? 7.062 -11.188 -23.25 1 98.62 216 THR A N 1
ATOM 1761 C CA . THR A 1 216 ? 6.734 -11.352 -24.672 1 98.62 216 THR A CA 1
ATOM 1762 C C . THR A 1 216 ? 7.98 -11.703 -25.469 1 98.62 216 THR A C 1
ATOM 1764 O O . THR A 1 216 ? 7.953 -12.617 -26.312 1 98.62 216 THR A O 1
ATOM 1767 N N . GLU A 1 217 ? 9 -11.008 -25.203 1 98.44 217 GLU A N 1
ATOM 1768 C CA . GLU A 1 217 ? 10.258 -11.258 -25.906 1 98.44 217 GLU A CA 1
ATOM 1769 C C . GLU A 1 217 ? 10.812 -12.641 -25.578 1 98.44 217 GLU A C 1
ATOM 1771 O O . GLU A 1 217 ? 11.219 -13.383 -26.484 1 98.44 217 GLU A O 1
ATOM 1776 N N . ILE A 1 218 ? 10.867 -12.961 -24.328 1 98.31 218 ILE A N 1
ATOM 1777 C CA . ILE A 1 218 ? 11.398 -14.242 -23.875 1 98.31 218 ILE A CA 1
ATOM 1778 C C . ILE A 1 218 ? 10.57 -15.383 -24.469 1 98.31 218 ILE A C 1
ATOM 1780 O O . ILE A 1 218 ? 11.117 -16.328 -25.031 1 98.31 218 ILE A O 1
ATOM 1784 N N . PHE A 1 219 ? 9.258 -15.305 -24.328 1 98.5 219 PHE A N 1
ATOM 1785 C CA . PHE A 1 219 ? 8.352 -16.328 -24.828 1 98.5 219 PHE A CA 1
ATOM 1786 C C . PHE A 1 219 ? 8.453 -16.453 -26.344 1 98.5 219 PHE A C 1
ATOM 1788 O O . PHE A 1 219 ? 8.438 -17.562 -26.891 1 98.5 219 PHE A O 1
ATOM 1795 N N . GLY A 1 220 ? 8.547 -15.32 -27.031 1 98.44 220 GLY A N 1
ATOM 1796 C CA . GLY A 1 220 ? 8.719 -15.344 -28.484 1 98.44 220 GLY A CA 1
ATOM 1797 C C . GLY A 1 220 ? 9.906 -16.172 -28.922 1 98.44 220 GLY A C 1
ATOM 1798 O O . GLY A 1 220 ? 9.797 -16.953 -29.875 1 98.44 220 GLY A O 1
ATOM 1799 N N . LYS A 1 221 ? 10.992 -16.047 -28.266 1 98.12 221 LYS A N 1
ATOM 1800 C CA . LYS A 1 221 ? 12.219 -16.781 -28.594 1 98.12 221 LYS A CA 1
ATOM 1801 C C . LYS A 1 221 ? 12.047 -18.281 -28.344 1 98.12 221 LYS A C 1
ATOM 1803 O O . LYS A 1 221 ? 12.797 -19.094 -28.891 1 98.12 221 LYS A O 1
ATOM 1808 N N . LEU A 1 222 ? 11.055 -18.609 -27.547 1 98.25 222 LEU A N 1
ATOM 1809 C CA . LEU A 1 222 ? 10.867 -20 -27.156 1 98.25 222 LEU A CA 1
ATOM 1810 C C . LEU A 1 222 ? 9.672 -20.609 -27.875 1 98.25 222 LEU A C 1
ATOM 1812 O O . LEU A 1 222 ? 9.273 -21.734 -27.562 1 98.25 222 LEU A O 1
ATOM 1816 N N . GLY A 1 223 ? 9.094 -19.875 -28.766 1 98.31 223 GLY A N 1
ATOM 1817 C CA . GLY A 1 223 ? 7.965 -20.391 -29.516 1 98.31 223 GLY A CA 1
ATOM 1818 C C . GLY A 1 223 ? 6.66 -20.344 -28.75 1 98.31 223 GLY A C 1
ATOM 1819 O O . GLY A 1 223 ? 5.773 -21.172 -28.969 1 98.31 223 GLY A O 1
ATOM 1820 N N . LEU A 1 224 ? 6.57 -19.5 -27.812 1 98.69 224 LEU A N 1
ATOM 1821 C CA . LEU A 1 224 ? 5.328 -19.234 -27.094 1 98.69 224 LEU A CA 1
ATOM 1822 C C . LEU A 1 224 ? 4.758 -17.875 -27.5 1 98.69 224 LEU A C 1
ATOM 1824 O O . LEU A 1 224 ? 5.5 -16.906 -27.656 1 98.69 224 LEU A O 1
ATOM 1828 N N . ARG A 1 225 ? 3.508 -17.844 -27.734 1 98.56 225 ARG A N 1
ATOM 1829 C CA . ARG A 1 225 ? 2.826 -16.609 -28.078 1 98.56 225 ARG A CA 1
ATOM 1830 C C . ARG A 1 225 ? 1.855 -16.203 -26.969 1 98.56 225 ARG A C 1
ATOM 1832 O O . ARG A 1 225 ? 1.013 -17 -26.547 1 98.56 225 ARG A O 1
ATOM 1839 N N . ILE A 1 226 ? 1.943 -15.031 -26.516 1 98.69 226 ILE A N 1
ATOM 1840 C CA . ILE A 1 226 ? 1.021 -14.531 -25.5 1 98.69 226 ILE A CA 1
ATOM 1841 C C . ILE A 1 226 ? -0.351 -14.289 -26.125 1 98.69 226 ILE A C 1
ATOM 1843 O O . ILE A 1 226 ? -0.459 -13.617 -27.156 1 98.69 226 ILE A O 1
ATOM 1847 N N . CYS A 1 227 ? -1.33 -14.812 -25.547 1 98.44 227 CYS A N 1
ATOM 1848 C CA . CYS A 1 227 ? -2.693 -14.68 -26.047 1 98.44 227 CYS A CA 1
ATOM 1849 C C . CYS A 1 227 ? -3.453 -13.602 -25.281 1 98.44 227 CYS A C 1
ATOM 1851 O O . CYS A 1 227 ? -4.285 -12.898 -25.859 1 98.44 227 CYS A O 1
ATOM 1853 N N . ASN A 1 228 ? -3.254 -13.539 -24.047 1 98.38 228 ASN A N 1
ATOM 1854 C CA . ASN A 1 228 ? -3.922 -12.586 -23.172 1 98.38 228 ASN A CA 1
ATOM 1855 C C . ASN A 1 228 ? -3.109 -12.328 -21.906 1 98.38 228 ASN A C 1
ATOM 1857 O O . ASN A 1 228 ? -2.205 -13.094 -21.578 1 98.38 228 ASN A O 1
ATOM 1861 N N . SER A 1 229 ? -3.354 -11.234 -21.297 1 98.75 229 SER A N 1
ATOM 1862 C CA . SER A 1 229 ? -2.801 -10.914 -19.984 1 98.75 229 SER A CA 1
ATOM 1863 C C . SER A 1 229 ? -3.842 -10.242 -19.094 1 98.75 229 SER A C 1
ATOM 1865 O O . SER A 1 229 ? -4.715 -9.523 -19.594 1 98.75 229 SER A O 1
ATOM 1867 N N . PHE A 1 230 ? -3.77 -10.523 -17.828 1 98.62 230 PHE A N 1
ATOM 1868 C CA . PHE A 1 230 ? -4.797 -10.078 -16.891 1 98.62 230 PHE A CA 1
ATOM 1869 C C . PHE A 1 230 ? -4.164 -9.438 -15.656 1 98.62 230 PHE A C 1
ATOM 1871 O O . PHE A 1 230 ? -3.012 -9.727 -15.328 1 98.62 230 PHE A O 1
ATOM 1878 N N . ALA A 1 231 ? -4.957 -8.633 -14.992 1 97.25 231 ALA A N 1
ATOM 1879 C CA . ALA A 1 231 ? -4.531 -7.965 -13.766 1 97.25 231 ALA A CA 1
ATOM 1880 C C . ALA A 1 231 ? -5.02 -8.719 -12.531 1 97.25 231 ALA A C 1
ATOM 1882 O O . ALA A 1 231 ? -4.535 -8.484 -11.422 1 97.25 231 ALA A O 1
ATOM 1883 N N . ASP A 1 232 ? -6.004 -9.469 -12.68 1 95.44 232 ASP A N 1
ATOM 1884 C CA . ASP A 1 232 ? -6.57 -10.25 -11.586 1 95.44 232 ASP A CA 1
ATOM 1885 C C . ASP A 1 232 ? -7.465 -11.367 -12.109 1 95.44 232 ASP A C 1
ATOM 1887 O O . ASP A 1 232 ? -7.562 -11.578 -13.32 1 95.44 232 ASP A O 1
ATOM 1891 N N . PHE A 1 233 ? -8.109 -12.062 -11.227 1 96.56 233 PHE A N 1
ATOM 1892 C CA . PHE A 1 233 ? -8.875 -13.242 -11.602 1 96.56 233 PHE A CA 1
ATOM 1893 C C . PHE A 1 233 ? -10.297 -12.859 -11.992 1 96.56 233 PHE A C 1
ATOM 1895 O O . PHE A 1 233 ? -11.164 -13.727 -12.141 1 96.56 233 PHE A O 1
ATOM 1902 N N . SER A 1 234 ? -10.594 -11.633 -12.156 1 95.06 234 SER A N 1
ATOM 1903 C CA . SER A 1 234 ? -11.883 -11.195 -12.68 1 95.06 234 SER A CA 1
ATOM 1904 C C . SER A 1 234 ? -11.852 -11.07 -14.195 1 95.06 234 SER A C 1
ATOM 1906 O O . SER A 1 234 ? -12.891 -10.898 -14.836 1 95.06 234 SER A O 1
ATOM 1908 N N . GLY A 1 235 ? -10.656 -11.086 -14.711 1 96.56 235 GLY A N 1
ATOM 1909 C CA . GLY A 1 235 ? -10.492 -10.93 -16.156 1 96.56 235 GLY A CA 1
ATOM 1910 C C . GLY A 1 235 ? -10.109 -9.516 -16.562 1 96.56 235 GLY A C 1
ATOM 1911 O O . GLY A 1 235 ? -10.055 -9.211 -17.75 1 96.56 235 GLY A O 1
ATOM 1912 N N . LYS A 1 236 ? -9.852 -8.703 -15.625 1 96.69 236 LYS A N 1
ATOM 1913 C CA . LYS A 1 236 ? -9.375 -7.359 -15.938 1 96.69 236 LYS A CA 1
ATOM 1914 C C . LYS A 1 236 ? -8.07 -7.402 -16.719 1 96.69 236 LYS A C 1
ATOM 1916 O O . LYS A 1 236 ? -7.121 -8.086 -16.328 1 96.69 236 LYS A O 1
ATOM 1921 N N . PRO A 1 237 ? -8.047 -6.699 -17.859 1 97.94 237 PRO A N 1
ATOM 1922 C CA . PRO A 1 237 ? -6.789 -6.684 -18.609 1 97.94 237 PRO A CA 1
ATOM 1923 C C . PRO A 1 237 ? -5.625 -6.117 -17.812 1 97.94 237 PRO A C 1
ATOM 1925 O O . PRO A 1 237 ? -5.816 -5.195 -17.016 1 97.94 237 PRO A O 1
ATOM 1928 N N . SER A 1 238 ? -4.465 -6.641 -18.031 1 97.81 238 SER A N 1
ATOM 1929 C CA . SER A 1 238 ? -3.285 -6.176 -17.312 1 97.81 238 SER A CA 1
ATOM 1930 C C . SER A 1 238 ? -2.949 -4.73 -17.656 1 97.81 238 SER A C 1
ATOM 1932 O O . SER A 1 238 ? -3.34 -4.242 -18.719 1 97.81 238 SER A O 1
ATOM 1934 N N . SER A 1 239 ? -2.322 -4.059 -16.797 1 95.81 239 SER A N 1
ATOM 1935 C CA . SER A 1 239 ? -1.769 -2.729 -17.016 1 95.81 239 SER A CA 1
ATOM 1936 C C . SER A 1 239 ? -0.552 -2.482 -16.125 1 95.81 239 SER A C 1
ATOM 1938 O O . SER A 1 239 ? -0.299 -3.238 -15.188 1 95.81 239 SER A O 1
ATOM 1940 N N . ASP A 1 240 ? 0.169 -1.422 -16.406 1 94.5 240 ASP A N 1
ATOM 1941 C CA . ASP A 1 240 ? 1.358 -1.083 -15.641 1 94.5 240 ASP A CA 1
ATOM 1942 C C . ASP A 1 240 ? 0.984 -0.602 -14.242 1 94.5 240 ASP A C 1
ATOM 1944 O O . ASP A 1 240 ? 1.849 -0.465 -13.375 1 94.5 240 ASP A O 1
ATOM 1948 N N . ASN A 1 241 ? -0.302 -0.44 -13.992 1 91.06 241 ASN A N 1
ATOM 1949 C CA . ASN A 1 241 ? -0.752 0.085 -12.711 1 91.06 241 ASN A CA 1
ATOM 1950 C C . ASN A 1 241 ? -1.324 -1.018 -11.82 1 91.06 241 ASN A C 1
ATOM 1952 O O . ASN A 1 241 ? -1.856 -0.741 -10.75 1 91.06 241 ASN A O 1
ATOM 1956 N N . ASP A 1 242 ? -1.237 -2.205 -12.32 1 94.44 242 ASP A N 1
ATOM 1957 C CA . ASP A 1 242 ? -1.712 -3.348 -11.547 1 94.44 242 ASP A CA 1
ATOM 1958 C C . ASP A 1 242 ? -0.543 -4.172 -11.016 1 94.44 242 ASP A C 1
ATOM 1960 O O . ASP A 1 242 ? 0.394 -4.48 -11.758 1 94.44 242 ASP A O 1
ATOM 1964 N N . ILE A 1 243 ? -0.607 -4.508 -9.805 1 95.44 243 ILE A N 1
ATOM 1965 C CA . ILE A 1 243 ? 0.507 -5.16 -9.125 1 95.44 243 ILE A CA 1
ATOM 1966 C C . ILE A 1 243 ? 0.689 -6.574 -9.672 1 95.44 243 ILE A C 1
ATOM 1968 O O . ILE A 1 243 ? 1.813 -7.074 -9.758 1 95.44 243 ILE A O 1
ATOM 1972 N N . GLN A 1 244 ? -0.351 -7.199 -10.039 1 96.75 244 GLN A N 1
ATOM 1973 C CA . GLN A 1 244 ? -0.305 -8.57 -10.539 1 96.75 244 GLN A CA 1
ATOM 1974 C C . GLN A 1 244 ? -0.266 -8.594 -12.07 1 96.75 244 GLN A C 1
ATOM 1976 O O . GLN A 1 244 ? -0.917 -7.777 -12.727 1 96.75 244 GLN A O 1
ATOM 1981 N N . LEU A 1 245 ? 0.506 -9.477 -12.602 1 98.38 245 LEU A N 1
ATOM 1982 C CA . LEU A 1 245 ? 0.584 -9.75 -14.031 1 98.38 245 LEU A CA 1
ATOM 1983 C C . LEU A 1 245 ? 0.36 -11.234 -14.32 1 98.38 245 LEU A C 1
ATOM 1985 O O . LEU A 1 245 ? 1.187 -12.07 -13.953 1 98.38 245 LEU A O 1
ATOM 1989 N N . MET A 1 246 ? -0.766 -11.5 -14.844 1 98.75 246 MET A N 1
ATOM 1990 C CA . MET A 1 246 ? -1.094 -12.859 -15.266 1 98.75 246 MET A CA 1
ATOM 1991 C C . MET A 1 246 ? -1.008 -12.992 -16.781 1 98.75 246 MET A C 1
ATOM 1993 O O . MET A 1 246 ? -1.488 -12.125 -17.516 1 98.75 246 MET A O 1
ATOM 1997 N N . VAL A 1 247 ? -0.394 -14.023 -17.281 1 98.75 247 VAL A N 1
ATOM 1998 C CA . VAL A 1 247 ? -0.136 -14.156 -18.719 1 98.75 247 VAL A CA 1
ATOM 1999 C C . VAL A 1 247 ? -0.625 -15.516 -19.203 1 98.75 247 VAL A C 1
ATOM 2001 O O . VAL A 1 247 ? -0.281 -16.547 -18.625 1 98.75 247 VAL A O 1
ATOM 2004 N N . TYR A 1 248 ? -1.47 -15.5 -20.156 1 98.88 248 TYR A N 1
ATOM 2005 C CA . TYR A 1 248 ? -1.894 -16.688 -20.891 1 98.88 248 TYR A CA 1
ATOM 2006 C C . TYR A 1 248 ? -1.165 -16.781 -22.234 1 98.88 248 TYR A C 1
ATOM 2008 O O . TYR A 1 248 ? -1.215 -15.852 -23.047 1 98.88 248 TYR A O 1
ATOM 2016 N N . SER A 1 249 ? -0.498 -17.859 -22.469 1 98.81 249 SER A N 1
ATOM 2017 C CA . SER A 1 249 ? 0.247 -18.047 -23.703 1 98.81 249 SER A CA 1
ATOM 2018 C C . SER A 1 249 ? 0.029 -19.438 -24.281 1 98.81 249 SER A C 1
ATOM 2020 O O . SER A 1 249 ? -0.478 -20.328 -23.594 1 98.81 249 SER A O 1
ATOM 2022 N N . ILE A 1 250 ? 0.417 -19.594 -25.531 1 98.69 250 ILE A N 1
ATOM 2023 C CA . ILE A 1 250 ? 0.277 -20.859 -26.219 1 98.69 250 ILE A CA 1
ATOM 2024 C C . ILE A 1 250 ? 1.593 -21.219 -26.906 1 98.69 250 ILE A C 1
ATOM 2026 O O . ILE A 1 250 ? 2.283 -20.344 -27.438 1 98.69 250 ILE A O 1
ATOM 2030 N N . ARG A 1 251 ? 1.865 -22.453 -26.875 1 98.5 251 ARG A N 1
ATOM 2031 C CA . ARG A 1 251 ? 3.029 -22.969 -27.594 1 98.5 251 ARG A CA 1
ATOM 2032 C C . ARG A 1 251 ? 2.732 -23.109 -29.078 1 98.5 251 ARG A C 1
ATOM 2034 O O . ARG A 1 251 ? 1.814 -23.828 -29.469 1 98.5 251 ARG A O 1
ATOM 2041 N N . GLU A 1 252 ? 3.523 -22.438 -29.844 1 96.44 252 GLU A N 1
ATOM 2042 C CA . GLU A 1 252 ? 3.324 -22.5 -31.297 1 96.44 252 GLU A CA 1
ATOM 2043 C C . GLU A 1 252 ? 4.098 -23.672 -31.891 1 96.44 252 GLU A C 1
ATOM 2045 O O . GLU A 1 252 ? 5.121 -24.094 -31.359 1 96.44 252 GLU A O 1
ATOM 2050 N N . MET B 1 1 ? -15.586 1.057 1.329 1 93.44 1 MET B N 1
ATOM 2051 C CA . MET B 1 1 ? -16.062 1.774 2.51 1 93.44 1 MET B CA 1
ATOM 2052 C C . MET B 1 1 ? -17.156 2.76 2.145 1 93.44 1 MET B C 1
ATOM 2054 O O . MET B 1 1 ? -17.109 3.406 1.098 1 93.44 1 MET B O 1
ATOM 2058 N N . LYS B 1 2 ? -18.109 2.812 3.018 1 93.62 2 LYS B N 1
ATOM 2059 C CA . LYS B 1 2 ? -19.094 3.887 2.871 1 93.62 2 LYS B CA 1
ATOM 2060 C C . LYS B 1 2 ? -18.531 5.211 3.389 1 93.62 2 LYS B C 1
ATOM 2062 O O . LYS B 1 2 ? -17.922 5.258 4.461 1 93.62 2 LYS B O 1
ATOM 2067 N N . ALA B 1 3 ? -18.672 6.242 2.574 1 93.44 3 ALA B N 1
ATOM 2068 C CA . ALA B 1 3 ? -18.234 7.559 3.023 1 93.44 3 ALA B CA 1
ATOM 2069 C C . ALA B 1 3 ? -19.016 8.008 4.25 1 93.44 3 ALA B C 1
ATOM 2071 O O . ALA B 1 3 ? -20.25 7.891 4.289 1 93.44 3 ALA B O 1
ATOM 2072 N N . MET B 1 4 ? -18.359 8.469 5.211 1 92.12 4 MET B N 1
ATOM 2073 C CA . MET B 1 4 ? -19.016 9.031 6.387 1 92.12 4 MET B CA 1
ATOM 2074 C C . MET B 1 4 ? -19.844 10.266 6.008 1 92.12 4 MET B C 1
ATOM 2076 O O . MET B 1 4 ? -19.547 10.93 5.012 1 92.12 4 MET B O 1
ATOM 2080 N N . LYS B 1 5 ? -20.812 10.516 6.855 1 86.69 5 LYS B N 1
ATOM 2081 C CA . LYS B 1 5 ? -21.75 11.609 6.582 1 86.69 5 LYS B CA 1
ATOM 2082 C C . LYS B 1 5 ? -21.078 12.961 6.82 1 86.69 5 LYS B C 1
ATOM 2084 O O . LYS B 1 5 ? -19.953 13.031 7.324 1 86.69 5 LYS B O 1
ATOM 2089 N N . LYS B 1 6 ? -21.797 13.992 6.473 1 86.19 6 LYS B N 1
ATOM 2090 C CA . LYS B 1 6 ? -21.328 15.367 6.645 1 86.19 6 LYS B CA 1
ATOM 2091 C C . LYS B 1 6 ? -20.938 15.633 8.094 1 86.19 6 LYS B C 1
ATOM 2093 O O . LYS B 1 6 ? -21.578 15.141 9.023 1 86.19 6 LYS B O 1
ATOM 2098 N N . ASP B 1 7 ? -19.891 16.422 8.289 1 87.69 7 ASP B N 1
ATOM 2099 C CA . ASP B 1 7 ? -19.391 16.891 9.578 1 87.69 7 ASP B CA 1
ATOM 2100 C C . ASP B 1 7 ? -18.656 15.766 10.32 1 87.69 7 ASP B C 1
ATOM 2102 O O . ASP B 1 7 ? -18.5 15.82 11.539 1 87.69 7 ASP B O 1
ATOM 2106 N N . TRP B 1 8 ? -18.312 14.75 9.531 1 89 8 TRP B N 1
ATOM 2107 C CA . TRP B 1 8 ? -17.578 13.641 10.125 1 89 8 TRP B CA 1
ATOM 2108 C C . TRP B 1 8 ? -16.375 14.141 10.938 1 89 8 TRP B C 1
ATOM 2110 O O . TRP B 1 8 ? -16.016 13.547 11.953 1 89 8 TRP B O 1
ATOM 2120 N N . TYR B 1 9 ? -15.758 15.195 10.531 1 88.81 9 TYR B N 1
ATOM 2121 C CA . TYR B 1 9 ? -14.516 15.719 11.086 1 88.81 9 TYR B CA 1
ATOM 2122 C C . TYR B 1 9 ? -14.734 16.281 12.477 1 88.81 9 TYR B C 1
ATOM 2124 O O . TYR B 1 9 ? -13.781 16.531 13.219 1 88.81 9 TYR B O 1
ATOM 2132 N N . GLN B 1 10 ? -15.891 16.516 12.859 1 85.81 10 GLN B N 1
ATOM 2133 C CA . GLN B 1 10 ? -16.188 17.031 14.188 1 85.81 10 GLN B CA 1
ATOM 2134 C C . GLN B 1 10 ? -16.297 15.906 15.211 1 85.81 10 GLN B C 1
ATOM 2136 O O . GLN B 1 10 ? -16.203 16.156 16.422 1 85.81 10 GLN B O 1
ATOM 2141 N N . LYS B 1 11 ? -16.516 14.695 14.758 1 77.88 11 LYS B N 1
ATOM 2142 C CA . LYS B 1 11 ? -16.891 13.617 15.672 1 77.88 11 LYS B CA 1
ATOM 2143 C C . LYS B 1 11 ? -15.836 12.516 15.68 1 77.88 11 LYS B C 1
ATOM 2145 O O . LYS B 1 11 ? -15.852 11.648 16.547 1 77.88 11 LYS B O 1
ATOM 2150 N N . ASN B 1 12 ? -14.852 12.711 14.945 1 76.62 12 ASN B N 1
ATOM 2151 C CA . ASN B 1 12 ? -14.039 11.531 14.656 1 76.62 12 ASN B CA 1
ATOM 2152 C C . ASN B 1 12 ? -12.727 11.547 15.422 1 76.62 12 ASN B C 1
ATOM 2154 O O . ASN B 1 12 ? -11.984 10.562 15.414 1 76.62 12 ASN B O 1
ATOM 2158 N N . TRP B 1 13 ? -12.516 12.594 16.141 1 83.19 13 TRP B N 1
ATOM 2159 C CA . TRP B 1 13 ? -11.164 12.75 16.672 1 83.19 13 TRP B CA 1
ATOM 2160 C C . TRP B 1 13 ? -11.148 12.617 18.188 1 83.19 13 TRP B C 1
ATOM 2162 O O . TRP B 1 13 ? -11.969 13.227 18.875 1 83.19 13 TRP B O 1
ATOM 2172 N N . THR B 1 14 ? -10.305 11.766 18.656 1 85.81 14 THR B N 1
ATOM 2173 C CA . THR B 1 14 ? -10.094 11.562 20.094 1 85.81 14 THR B CA 1
ATOM 2174 C C . THR B 1 14 ? -8.609 11.664 20.438 1 85.81 14 THR B C 1
ATOM 2176 O O . THR B 1 14 ? -7.758 11.695 19.531 1 85.81 14 THR B O 1
ATOM 2179 N N . LEU B 1 15 ? -8.305 11.719 21.672 1 90.06 15 LEU B N 1
ATOM 2180 C CA . LEU B 1 15 ? -6.926 11.852 22.125 1 90.06 15 LEU B CA 1
ATOM 2181 C C . LEU B 1 15 ? -6.141 10.57 21.875 1 90.06 15 LEU B C 1
ATOM 2183 O O . LEU B 1 15 ? -4.914 10.555 21.984 1 90.06 15 LEU B O 1
ATOM 2187 N N . ASP B 1 16 ? -6.766 9.516 21.422 1 84.19 16 ASP B N 1
ATOM 2188 C CA . ASP B 1 16 ? -6.094 8.258 21.094 1 84.19 16 ASP B CA 1
ATOM 2189 C C . ASP B 1 16 ? -5.082 8.453 19.953 1 84.19 16 ASP B C 1
ATOM 2191 O O . ASP B 1 16 ? -4.195 7.625 19.766 1 84.19 16 ASP B O 1
ATOM 2195 N N . ILE B 1 17 ? -5.266 9.531 19.297 1 84.12 17 ILE B N 1
ATOM 2196 C CA . ILE B 1 17 ? -4.379 9.844 18.188 1 84.12 17 ILE B CA 1
ATOM 2197 C C . ILE B 1 17 ? -2.943 9.969 18.688 1 84.12 17 ILE B C 1
ATOM 2199 O O . ILE B 1 17 ? -1.995 9.859 17.906 1 84.12 17 ILE B O 1
ATOM 2203 N N . HIS B 1 18 ? -2.797 10.164 19.969 1 84.38 18 HIS B N 1
ATOM 2204 C CA . HIS B 1 18 ? -1.479 10.25 20.594 1 84.38 18 HIS B CA 1
ATOM 2205 C C . HIS B 1 18 ? -0.667 8.984 20.344 1 84.38 18 HIS B C 1
ATOM 2207 O O . HIS B 1 18 ? 0.564 9.031 20.297 1 84.38 18 HIS B O 1
ATOM 2213 N N . ASN B 1 19 ? -1.339 7.977 20.141 1 80.19 19 ASN B N 1
ATOM 2214 C CA . ASN B 1 19 ? -0.679 6.676 20.062 1 80.19 19 ASN B CA 1
ATOM 2215 C C . ASN B 1 19 ? -0.351 6.309 18.609 1 80.19 19 ASN B C 1
ATOM 2217 O O . ASN B 1 19 ? 0.263 5.273 18.359 1 80.19 19 ASN B O 1
ATOM 2221 N N . MET B 1 20 ? -0.68 7.18 17.719 1 82.44 20 MET B N 1
ATOM 2222 C CA . MET B 1 20 ? -0.487 6.863 16.297 1 82.44 20 MET B CA 1
ATOM 2223 C C . MET B 1 20 ? 0.955 7.125 15.875 1 82.44 20 MET B C 1
ATOM 2225 O O . MET B 1 20 ? 1.617 8.008 16.422 1 82.44 20 MET B O 1
ATOM 2229 N N . SER B 1 21 ? 1.378 6.363 14.891 1 79.94 21 SER B N 1
ATOM 2230 C CA . SER B 1 21 ? 2.768 6.391 14.445 1 79.94 21 SER B CA 1
ATOM 2231 C C . SER B 1 21 ? 3.131 7.746 13.844 1 79.94 21 SER B C 1
ATOM 2233 O O . SER B 1 21 ? 4.258 8.219 14.008 1 79.94 21 SER B O 1
ATOM 2235 N N . TRP B 1 22 ? 2.25 8.359 13.242 1 77.94 22 TRP B N 1
ATOM 2236 C CA . TRP B 1 22 ? 2.568 9.578 12.492 1 77.94 22 TRP B CA 1
ATOM 2237 C C . TRP B 1 22 ? 2.822 10.742 13.438 1 77.94 22 TRP B C 1
ATOM 2239 O O . TRP B 1 22 ? 3.273 11.812 13.016 1 77.94 22 TRP B O 1
ATOM 2249 N N . VAL B 1 23 ? 2.559 10.578 14.703 1 84.75 23 VAL B N 1
ATOM 2250 C CA . VAL B 1 23 ? 2.76 11.641 15.68 1 84.75 23 VAL B CA 1
ATOM 2251 C C . VAL B 1 23 ? 4.172 11.555 16.25 1 84.75 23 VAL B C 1
ATOM 2253 O O . VAL B 1 23 ? 4.637 12.484 16.922 1 84.75 23 VAL B O 1
ATOM 2256 N N . GLU B 1 24 ? 4.891 10.516 16.047 1 85.75 24 GLU B N 1
ATOM 2257 C CA . GLU B 1 24 ? 6.156 10.219 16.703 1 85.75 24 GLU B CA 1
ATOM 2258 C C . GLU B 1 24 ? 7.277 11.109 16.188 1 85.75 24 GLU B C 1
ATOM 2260 O O . GLU B 1 24 ? 8.32 11.25 16.828 1 85.75 24 GLU B O 1
ATOM 2265 N N . ASP B 1 25 ? 7.102 11.844 15.109 1 89.56 25 ASP B N 1
ATOM 2266 C CA . ASP B 1 25 ? 8.211 12.562 14.484 1 89.56 25 ASP B CA 1
ATOM 2267 C C . ASP B 1 25 ? 7.984 14.07 14.547 1 89.56 25 ASP B C 1
ATOM 2269 O O . ASP B 1 25 ? 8.422 14.797 13.648 1 89.56 25 ASP B O 1
ATOM 2273 N N . THR B 1 26 ? 7.426 14.5 15.609 1 95.19 26 THR B N 1
ATOM 2274 C CA . THR B 1 26 ? 7.023 15.898 15.711 1 95.19 26 THR B CA 1
ATOM 2275 C C . THR B 1 26 ? 8.242 16.812 15.75 1 95.19 26 THR B C 1
ATOM 2277 O O . THR B 1 26 ? 8.312 17.797 15.023 1 95.19 26 THR B O 1
ATOM 2280 N N . ASN B 1 27 ? 9.25 16.438 16.594 1 96.12 27 ASN B N 1
ATOM 2281 C CA . ASN B 1 27 ? 10.438 17.281 16.719 1 96.12 27 ASN B CA 1
ATOM 2282 C C . ASN B 1 27 ? 11.164 17.438 15.391 1 96.12 27 ASN B C 1
ATOM 2284 O O . ASN B 1 27 ? 11.531 18.547 15.016 1 96.12 27 ASN B O 1
ATOM 2288 N N . ARG B 1 28 ? 11.289 16.359 14.742 1 96.25 28 ARG B N 1
ATOM 2289 C CA . ARG B 1 28 ? 11.961 16.391 13.445 1 96.25 28 ARG B CA 1
ATOM 2290 C C . ARG B 1 28 ? 11.164 17.219 12.438 1 96.25 28 ARG B C 1
ATOM 2292 O O . ARG B 1 28 ? 11.742 17.938 11.633 1 96.25 28 ARG B O 1
ATOM 2299 N N . GLN B 1 29 ? 9.914 17.078 12.461 1 97.31 29 GLN B N 1
ATOM 2300 C CA . GLN B 1 29 ? 9.055 17.828 11.555 1 97.31 29 GLN B CA 1
ATOM 2301 C C . GLN B 1 29 ? 9.156 19.328 11.82 1 97.31 29 GLN B C 1
ATOM 2303 O O . GLN B 1 29 ? 9.242 20.125 10.883 1 97.31 29 GLN B O 1
ATOM 2308 N N . VAL B 1 30 ? 9.172 19.688 13.055 1 98.31 30 VAL B N 1
ATOM 2309 C CA . VAL B 1 30 ? 9.281 21.094 13.422 1 98.31 30 VAL B CA 1
ATOM 2310 C C . VAL B 1 30 ? 10.656 21.609 13.023 1 98.31 30 VAL B C 1
ATOM 2312 O O . VAL B 1 30 ? 10.773 22.734 12.508 1 98.31 30 VAL B O 1
ATOM 2315 N N . ASP B 1 31 ? 11.75 20.75 13.234 1 98.31 31 ASP B N 1
ATOM 2316 C CA . ASP B 1 31 ? 13.078 21.125 12.75 1 98.31 31 ASP B CA 1
ATOM 2317 C C . ASP B 1 31 ? 13.055 21.422 11.25 1 98.31 31 ASP B C 1
ATOM 2319 O O . ASP B 1 31 ? 13.633 22.422 10.805 1 98.31 31 ASP B O 1
ATOM 2323 N N . PHE B 1 32 ? 12.445 20.641 10.555 1 98.56 32 PHE B N 1
ATOM 2324 C CA . PHE B 1 32 ? 12.336 20.797 9.109 1 98.56 32 PHE B CA 1
ATOM 2325 C C . PHE B 1 32 ? 11.664 22.109 8.766 1 98.56 32 PHE B C 1
ATOM 2327 O O . PHE B 1 32 ? 12.141 22.859 7.906 1 98.56 32 PHE B O 1
ATOM 2334 N N . LEU B 1 33 ? 10.523 22.391 9.438 1 98.62 33 LEU B N 1
ATOM 2335 C CA . LEU B 1 33 ? 9.758 23.609 9.18 1 98.62 33 LEU B CA 1
ATOM 2336 C C . LEU B 1 33 ? 10.594 24.844 9.492 1 98.62 33 LEU B C 1
ATOM 2338 O O . LEU B 1 33 ? 10.625 25.781 8.703 1 98.62 33 LEU B O 1
ATOM 2342 N N . ILE B 1 34 ? 11.242 24.844 10.625 1 98.62 34 ILE B N 1
ATOM 2343 C CA . ILE B 1 34 ? 12.055 25.984 11.031 1 98.62 34 ILE B CA 1
ATOM 2344 C C . ILE B 1 34 ? 13.141 26.234 9.992 1 98.62 34 ILE B C 1
ATOM 2346 O O . ILE B 1 34 ? 13.375 27.375 9.586 1 98.62 34 ILE B O 1
ATOM 2350 N N . ASN B 1 35 ? 13.727 25.141 9.578 1 98.31 35 ASN B N 1
ATOM 2351 C CA . ASN B 1 35 ? 14.812 25.25 8.602 1 98.31 35 ASN B CA 1
ATOM 2352 C C . ASN B 1 35 ? 14.289 25.703 7.238 1 98.31 35 ASN B C 1
ATOM 2354 O O . ASN B 1 35 ? 14.828 26.641 6.645 1 98.31 35 ASN B O 1
ATOM 2358 N N . GLN B 1 36 ? 13.273 25.078 6.73 1 97.88 36 GLN B N 1
ATOM 2359 C CA . GLN B 1 36 ? 12.766 25.359 5.391 1 97.88 36 GLN B CA 1
ATOM 2360 C C . GLN B 1 36 ? 12.172 26.75 5.305 1 97.88 36 GLN B C 1
ATOM 2362 O O . GLN B 1 36 ? 12.305 27.438 4.281 1 97.88 36 GLN B O 1
ATOM 2367 N N . LEU B 1 37 ? 11.5 27.172 6.348 1 98.25 37 LEU B N 1
ATOM 2368 C CA . LEU B 1 37 ? 10.859 28.484 6.359 1 98.25 37 LEU B CA 1
ATOM 2369 C C . LEU B 1 37 ? 11.828 29.547 6.852 1 98.25 37 LEU B C 1
ATOM 2371 O O . LEU B 1 37 ? 11.492 30.734 6.848 1 98.25 37 LEU B O 1
ATOM 2375 N N . GLN B 1 38 ? 12.953 29.141 7.289 1 97.69 38 GLN B N 1
ATOM 2376 C CA . GLN B 1 38 ? 13.977 30.062 7.793 1 97.69 38 GLN B CA 1
ATOM 2377 C C . GLN B 1 38 ? 13.43 30.922 8.922 1 97.69 38 GLN B C 1
ATOM 2379 O O . GLN B 1 38 ? 13.562 32.156 8.891 1 97.69 38 GLN B O 1
ATOM 2384 N N . LEU B 1 39 ? 12.836 30.266 9.875 1 98.38 39 LEU B N 1
ATOM 2385 C CA . LEU B 1 39 ? 12.25 30.984 11 1 98.38 39 LEU B CA 1
ATOM 2386 C C . LEU B 1 39 ? 13.328 31.422 11.977 1 98.38 39 LEU B C 1
ATOM 2388 O O . LEU B 1 39 ? 14.305 30.703 12.203 1 98.38 39 LEU B O 1
ATOM 2392 N N . LYS B 1 40 ? 13.102 32.531 12.602 1 96.38 40 LYS B N 1
ATOM 2393 C CA . LYS B 1 40 ? 14.141 33.156 13.422 1 96.38 40 LYS B CA 1
ATOM 2394 C C . LYS B 1 40 ? 13.805 33.062 14.906 1 96.38 40 LYS B C 1
ATOM 2396 O O . LYS B 1 40 ? 14.633 33.406 15.758 1 96.38 40 LYS B O 1
ATOM 2401 N N . GLY B 1 41 ? 12.641 32.656 15.25 1 95.25 41 GLY B N 1
ATOM 2402 C CA . GLY B 1 41 ? 12.273 32.5 16.641 1 95.25 41 GLY B CA 1
ATOM 2403 C C . GLY B 1 41 ? 11.359 33.625 17.156 1 95.25 41 GLY B C 1
ATOM 2404 O O . GLY B 1 41 ? 10.812 33.531 18.25 1 95.25 41 GLY B O 1
ATOM 2405 N N . THR B 1 42 ? 11.086 34.594 16.344 1 95.19 42 THR B N 1
ATOM 2406 C CA . THR B 1 42 ? 10.289 35.75 16.766 1 95.19 42 THR B CA 1
ATOM 2407 C C . THR B 1 42 ? 8.93 35.75 16.094 1 95.19 42 THR B C 1
ATOM 2409 O O . THR B 1 42 ? 8.086 36.594 16.375 1 95.19 42 THR B O 1
ATOM 2412 N N . GLU B 1 43 ? 8.758 34.844 15.203 1 97.75 43 GLU B N 1
ATOM 2413 C CA . GLU B 1 43 ? 7.539 34.844 14.391 1 97.75 43 GLU B CA 1
ATOM 2414 C C . GLU B 1 43 ? 6.32 34.5 15.234 1 97.75 43 GLU B C 1
ATOM 2416 O O . GLU B 1 43 ? 6.398 33.656 16.141 1 97.75 43 GLU B O 1
ATOM 2421 N N . LYS B 1 44 ? 5.246 35.156 14.953 1 98.75 44 LYS B N 1
ATOM 2422 C CA . LYS B 1 44 ? 3.92 34.781 15.422 1 98.75 44 LYS B CA 1
ATOM 2423 C C . LYS B 1 44 ? 3.307 33.719 14.508 1 98.75 44 LYS B C 1
ATOM 2425 O O . LYS B 1 44 ? 3.125 33.938 13.312 1 98.75 44 LYS B O 1
ATOM 2430 N N . ILE B 1 45 ? 2.99 32.5 15.109 1 98.88 45 ILE B N 1
ATOM 2431 C CA . ILE B 1 45 ? 2.578 31.359 14.312 1 98.88 45 ILE B CA 1
ATOM 2432 C C . ILE B 1 45 ? 1.109 31.047 14.586 1 98.88 45 ILE B C 1
ATOM 2434 O O . ILE B 1 45 ? 0.68 31 15.742 1 98.88 45 ILE B O 1
ATOM 2438 N N . LEU B 1 46 ? 0.343 30.938 13.547 1 98.88 46 LEU B N 1
ATOM 2439 C CA . LEU B 1 46 ? -1.014 30.406 13.594 1 98.88 46 LEU B CA 1
ATOM 2440 C C . LEU B 1 46 ? -1.055 28.969 13.062 1 98.88 46 LEU B C 1
ATOM 2442 O O . LEU B 1 46 ? -0.623 28.719 11.938 1 98.88 46 LEU B O 1
ATOM 2446 N N . ASN B 1 47 ? -1.452 28.094 13.875 1 98.81 47 ASN B N 1
ATOM 2447 C CA . ASN B 1 47 ? -1.607 26.688 13.484 1 98.81 47 ASN B CA 1
ATOM 2448 C C . ASN B 1 47 ? -3.078 26.312 13.352 1 98.81 47 ASN B C 1
ATOM 2450 O O . ASN B 1 47 ? -3.758 26.078 14.359 1 98.81 47 ASN B O 1
ATOM 2454 N N . LEU B 1 48 ? -3.539 26.219 12.078 1 98.56 48 LEU B N 1
ATOM 2455 C CA . LEU B 1 48 ? -4.934 25.891 11.789 1 98.56 48 LEU B CA 1
ATOM 2456 C C . LEU B 1 48 ? -5.156 24.391 11.797 1 98.56 48 LEU B C 1
ATOM 2458 O O . LEU B 1 48 ? -4.359 23.641 11.227 1 98.56 48 LEU B O 1
ATOM 2462 N N . ALA B 1 49 ? -6.352 24 12.406 1 97.69 49 ALA B N 1
ATOM 2463 C CA . ALA B 1 49 ? -6.609 22.578 12.641 1 97.69 49 ALA B CA 1
ATOM 2464 C C . ALA B 1 49 ? -5.434 21.922 13.344 1 97.69 49 ALA B C 1
ATOM 2466 O O . ALA B 1 49 ? -4.898 20.922 12.859 1 97.69 49 ALA B O 1
ATOM 2467 N N . CYS B 1 50 ? -5.145 22.422 14.508 1 97.56 50 CYS B N 1
ATOM 2468 C CA . CYS B 1 50 ? -3.871 22.141 15.164 1 97.56 50 CYS B CA 1
ATOM 2469 C C . CYS B 1 50 ? -3.912 20.812 15.906 1 97.56 50 CYS B C 1
ATOM 2471 O O . CYS B 1 50 ? -2.887 20.328 16.391 1 97.56 50 CYS B O 1
ATOM 2473 N N . GLY B 1 51 ? -5.09 20.125 15.945 1 96.06 51 GLY B N 1
ATOM 2474 C CA . GLY B 1 51 ? -5.207 18.922 16.734 1 96.06 51 GLY B CA 1
ATOM 2475 C C . GLY B 1 51 ? -4.945 19.156 18.219 1 96.06 51 GLY B C 1
ATOM 2476 O O . GLY B 1 51 ? -5.438 20.125 18.797 1 96.06 51 GLY B O 1
ATOM 2477 N N . PHE B 1 52 ? -4.262 18.219 18.781 1 95.44 52 PHE B N 1
ATOM 2478 C CA . PHE B 1 52 ? -3.98 18.375 20.203 1 95.44 52 PHE B CA 1
ATOM 2479 C C . PHE B 1 52 ? -2.746 19.234 20.422 1 95.44 52 PHE B C 1
ATOM 2481 O O . PHE B 1 52 ? -2.197 19.281 21.531 1 95.44 52 PHE B O 1
ATOM 2488 N N . GLY B 1 53 ? -2.307 19.859 19.344 1 97 53 GLY B N 1
ATOM 2489 C CA . GLY B 1 53 ? -1.326 20.938 19.422 1 97 53 GLY B CA 1
ATOM 2490 C C . GLY B 1 53 ? 0.106 20.438 19.391 1 97 53 GLY B C 1
ATOM 2491 O O . GLY B 1 53 ? 1.019 21.125 19.859 1 97 53 GLY B O 1
ATOM 2492 N N . ARG B 1 54 ? 0.335 19.25 18.812 1 96 54 ARG B N 1
ATOM 2493 C CA . ARG B 1 54 ? 1.674 18.672 18.922 1 96 54 ARG B CA 1
ATOM 2494 C C . ARG B 1 54 ? 2.709 19.578 18.266 1 96 54 ARG B C 1
ATOM 2496 O O . ARG B 1 54 ? 3.768 19.844 18.828 1 96 54 ARG B O 1
ATOM 2503 N N . HIS B 1 55 ? 2.436 20.062 17.109 1 98 55 HIS B N 1
ATOM 2504 C CA . HIS B 1 55 ? 3.377 20.953 16.438 1 98 55 HIS B CA 1
ATOM 2505 C C . HIS B 1 55 ? 3.416 22.312 17.141 1 98 55 HIS B C 1
ATOM 2507 O O . HIS B 1 55 ? 4.496 22.875 17.359 1 98 55 HIS B O 1
ATOM 2513 N N . SER B 1 56 ? 2.242 22.812 17.469 1 98.56 56 SER B N 1
ATOM 2514 C CA . SER B 1 56 ? 2.129 24.109 18.109 1 98.56 56 SER B CA 1
ATOM 2515 C C . SER B 1 56 ? 2.918 24.156 19.422 1 98.56 56 SER B C 1
ATOM 2517 O O . SER B 1 56 ? 3.668 25.094 19.672 1 98.56 56 SER B O 1
ATOM 2519 N N . LEU B 1 57 ? 2.721 23.141 20.219 1 98.44 57 LEU B N 1
ATOM 2520 C CA . LEU B 1 57 ? 3.404 23.078 21.5 1 98.44 57 LEU B CA 1
ATOM 2521 C C . LEU B 1 57 ? 4.914 22.984 21.312 1 98.44 57 LEU B C 1
ATOM 2523 O O . LEU B 1 57 ? 5.676 23.625 22.047 1 98.44 57 LEU B O 1
ATOM 2527 N N . GLU B 1 58 ? 5.336 22.203 20.344 1 98.19 58 GLU B N 1
ATOM 2528 C CA . GLU B 1 58 ? 6.77 22.094 20.078 1 98.19 58 GLU B CA 1
ATOM 2529 C C . GLU B 1 58 ? 7.348 23.438 19.641 1 98.19 58 GLU B C 1
ATOM 2531 O O . GLU B 1 58 ? 8.43 23.828 20.078 1 98.19 58 GLU B O 1
ATOM 2536 N N . PHE B 1 59 ? 6.664 24.125 18.781 1 98.69 59 PHE B N 1
ATOM 2537 C CA . PHE B 1 59 ? 7.09 25.469 18.391 1 98.69 59 PHE B CA 1
ATOM 2538 C C . PHE B 1 59 ? 7.188 26.391 19.609 1 98.69 59 PHE B C 1
ATOM 2540 O O . PHE B 1 59 ? 8.156 27.125 19.75 1 98.69 59 PHE B O 1
ATOM 2547 N N . ALA B 1 60 ? 6.172 26.344 20.438 1 98.56 60 ALA B N 1
ATOM 2548 C CA . ALA B 1 60 ? 6.148 27.188 21.641 1 98.56 60 ALA B CA 1
ATOM 2549 C C . ALA B 1 60 ? 7.316 26.859 22.562 1 98.56 60 ALA B C 1
ATOM 2551 O O . ALA B 1 60 ? 7.93 27.75 23.141 1 98.56 60 ALA B O 1
ATOM 2552 N N . ARG B 1 61 ? 7.59 25.562 22.734 1 98 61 ARG B N 1
ATOM 2553 C CA . ARG B 1 61 ? 8.727 25.141 23.531 1 98 61 ARG B CA 1
ATOM 2554 C C . ARG B 1 61 ? 10.031 25.734 23 1 98 61 ARG B C 1
ATOM 2556 O O . ARG B 1 61 ? 10.977 25.953 23.766 1 98 61 ARG B O 1
ATOM 2563 N N . ARG B 1 62 ? 10.031 26 21.812 1 97.5 62 ARG B N 1
ATOM 2564 C CA . ARG B 1 62 ? 11.227 26.531 21.172 1 97.5 62 ARG B CA 1
ATOM 2565 C C . ARG B 1 62 ? 11.203 28.062 21.156 1 97.5 62 ARG B C 1
ATOM 2567 O O . ARG B 1 62 ? 12.039 28.688 20.5 1 97.5 62 ARG B O 1
ATOM 2574 N N . GLY B 1 63 ? 10.188 28.672 21.703 1 96.88 63 GLY B N 1
ATOM 2575 C CA . GLY B 1 63 ? 10.211 30.094 21.969 1 96.88 63 GLY B CA 1
ATOM 2576 C C . GLY B 1 63 ? 9.258 30.875 21.078 1 96.88 63 GLY B C 1
ATOM 2577 O O . GLY B 1 63 ? 9.148 32.094 21.203 1 96.88 63 GLY B O 1
ATOM 2578 N N . TYR B 1 64 ? 8.547 30.219 20.219 1 98.31 64 TYR B N 1
ATOM 2579 C CA . TYR B 1 64 ? 7.66 30.922 19.297 1 98.31 64 TYR B CA 1
ATOM 2580 C C . TYR B 1 64 ? 6.348 31.297 19.984 1 98.31 64 TYR B C 1
ATOM 2582 O O . TYR B 1 64 ? 5.961 30.656 20.969 1 98.31 64 TYR B O 1
ATOM 2590 N N . ASP B 1 65 ? 5.742 32.375 19.5 1 98.56 65 ASP B N 1
ATOM 2591 C CA . ASP B 1 65 ? 4.375 32.719 19.859 1 98.56 65 ASP B CA 1
ATOM 2592 C C . ASP B 1 65 ? 3.361 32 18.969 1 98.56 65 ASP B C 1
ATOM 2594 O O . ASP B 1 65 ? 3.275 32.281 17.766 1 98.56 65 ASP B O 1
ATOM 2598 N N . VAL B 1 66 ? 2.596 31.125 19.625 1 98.75 66 VAL B N 1
ATOM 2599 C CA . VAL B 1 66 ? 1.798 30.219 18.797 1 98.75 66 VAL B CA 1
ATOM 2600 C C . VAL B 1 66 ? 0.326 30.328 19.188 1 98.75 66 VAL B C 1
ATOM 2602 O O . VAL B 1 66 ? -0.006 30.391 20.375 1 98.75 66 VAL B O 1
ATOM 2605 N N . THR B 1 67 ? -0.52 30.484 18.234 1 98.88 67 THR B N 1
ATOM 2606 C CA . THR B 1 67 ? -1.96 30.297 18.375 1 98.88 67 THR B CA 1
ATOM 2607 C C . THR B 1 67 ? -2.424 29.078 17.594 1 98.88 67 THR B C 1
ATOM 2609 O O . THR B 1 67 ? -2.189 28.969 16.391 1 98.88 67 THR B O 1
ATOM 2612 N N . GLY B 1 68 ? -2.959 28.141 18.297 1 98.81 68 GLY B N 1
ATOM 2613 C CA . GLY B 1 68 ? -3.549 26.984 17.656 1 98.81 68 GLY B CA 1
ATOM 2614 C C . GLY B 1 68 ? -5.066 26.984 17.672 1 98.81 68 GLY B C 1
ATOM 2615 O O . GLY B 1 68 ? -5.676 27.406 18.656 1 98.81 68 GLY B O 1
ATOM 2616 N N . ILE B 1 69 ? -5.66 26.547 16.594 1 98.62 69 ILE B N 1
ATOM 2617 C CA . ILE B 1 69 ? -7.117 26.5 16.531 1 98.62 69 ILE B CA 1
ATOM 2618 C C . ILE B 1 69 ? -7.566 25.125 16.047 1 98.62 69 ILE B C 1
ATOM 2620 O O . ILE B 1 69 ? -7.012 24.594 15.078 1 98.62 69 ILE B O 1
ATOM 2624 N N . ASP B 1 70 ? -8.477 24.609 16.641 1 97.81 70 ASP B N 1
ATOM 2625 C CA . ASP B 1 70 ? -9.109 23.359 16.25 1 97.81 70 ASP B CA 1
ATOM 2626 C C . ASP B 1 70 ? -10.562 23.312 16.719 1 97.81 70 ASP B C 1
ATOM 2628 O O . ASP B 1 70 ? -10.938 24.016 17.672 1 97.81 70 ASP B O 1
ATOM 2632 N N . ILE B 1 71 ? -11.297 22.484 16.078 1 96.62 71 ILE B N 1
ATOM 2633 C CA . ILE B 1 71 ? -12.734 22.438 16.344 1 96.62 71 ILE B CA 1
ATOM 2634 C C . ILE B 1 71 ? -13.016 21.469 17.484 1 96.62 71 ILE B C 1
ATOM 2636 O O . ILE B 1 71 ? -14.109 21.453 18.047 1 96.62 71 ILE B O 1
ATOM 2640 N N . THR B 1 72 ? -12.109 20.641 17.875 1 96.06 72 THR B N 1
ATOM 2641 C CA . THR B 1 72 ? -12.297 19.562 18.828 1 96.06 72 THR B CA 1
ATOM 2642 C C . THR B 1 72 ? -11.984 20.031 20.234 1 96.06 72 THR B C 1
ATOM 2644 O O . THR B 1 72 ? -10.82 20.219 20.594 1 96.06 72 THR B O 1
ATOM 2647 N N . PRO B 1 73 ? -12.961 20.062 21.109 1 96.19 73 PRO B N 1
ATOM 2648 C CA . PRO B 1 73 ? -12.75 20.578 22.469 1 96.19 73 PRO B CA 1
ATOM 2649 C C . PRO B 1 73 ? -11.695 19.797 23.25 1 96.19 73 PRO B C 1
ATOM 2651 O O . PRO B 1 73 ? -10.836 20.375 23.906 1 96.19 73 PRO B O 1
ATOM 2654 N N . ALA B 1 74 ? -11.734 18.5 23.141 1 95.94 74 ALA B N 1
ATOM 2655 C CA . ALA B 1 74 ? -10.797 17.672 23.891 1 95.94 74 ALA B CA 1
ATOM 2656 C C . ALA B 1 74 ? -9.352 17.984 23.5 1 95.94 74 ALA B C 1
ATOM 2658 O O . ALA B 1 74 ? -8.453 17.953 24.344 1 95.94 74 ALA B O 1
ATOM 2659 N N . TYR B 1 75 ? -9.133 18.219 22.25 1 96.88 75 TYR B N 1
ATOM 2660 C CA . TYR B 1 75 ? -7.809 18.578 21.766 1 96.88 75 TYR B CA 1
ATOM 2661 C C . TYR B 1 75 ? -7.363 19.922 22.359 1 96.88 75 TYR B C 1
ATOM 2663 O O . TYR B 1 75 ? -6.254 20.031 22.891 1 96.88 75 TYR B O 1
ATOM 2671 N N . ILE B 1 76 ? -8.25 20.844 22.328 1 97.75 76 ILE B N 1
ATOM 2672 C CA . ILE B 1 76 ? -7.938 22.203 22.75 1 97.75 76 ILE B CA 1
ATOM 2673 C C . ILE B 1 76 ? -7.73 22.234 24.266 1 97.75 76 ILE B C 1
ATOM 2675 O O . ILE B 1 76 ? -6.809 22.891 24.75 1 97.75 76 ILE B O 1
ATOM 2679 N N . ASP B 1 77 ? -8.555 21.531 24.969 1 97.75 77 ASP B N 1
ATOM 2680 C CA . ASP B 1 77 ? -8.383 21.438 26.406 1 97.75 77 ASP B CA 1
ATOM 2681 C C . ASP B 1 77 ? -7.012 20.859 26.75 1 97.75 77 ASP B C 1
ATOM 2683 O O . ASP B 1 77 ? -6.293 21.406 27.594 1 97.75 77 ASP B O 1
ATOM 2687 N N . TYR B 1 78 ? -6.691 19.781 26.125 1 97.56 78 TYR B N 1
ATOM 2688 C CA . TYR B 1 78 ? -5.398 19.156 26.344 1 97.56 78 TYR B CA 1
ATOM 2689 C C . TYR B 1 78 ? -4.258 20.125 26.016 1 97.56 78 TYR B C 1
ATOM 2691 O O . TYR B 1 78 ? -3.326 20.266 26.812 1 97.56 78 TYR B O 1
ATOM 2699 N N . ALA B 1 79 ? -4.328 20.734 24.891 1 98.25 79 ALA B N 1
ATOM 2700 C CA . ALA B 1 79 ? -3.264 21.625 24.438 1 98.25 79 ALA B CA 1
ATOM 2701 C C . ALA B 1 79 ? -3.078 22.797 25.406 1 98.25 79 ALA B C 1
ATOM 2703 O O . ALA B 1 79 ? -1.949 23.156 25.734 1 98.25 79 ALA B O 1
ATOM 2704 N N . ASN B 1 80 ? -4.188 23.375 25.812 1 98.56 80 ASN B N 1
ATOM 2705 C CA . ASN B 1 80 ? -4.117 24.469 26.766 1 98.56 80 ASN B CA 1
ATOM 2706 C C . ASN B 1 80 ? -3.529 24.016 28.094 1 98.56 80 ASN B C 1
ATOM 2708 O O . ASN B 1 80 ? -2.77 24.75 28.734 1 98.56 80 ASN B O 1
ATOM 2712 N N . GLU B 1 81 ? -3.916 22.906 28.531 1 98.38 81 GLU B N 1
ATOM 2713 C CA . GLU B 1 81 ? -3.357 22.359 29.766 1 98.38 81 GLU B CA 1
ATOM 2714 C C . GLU B 1 81 ? -1.845 22.188 29.656 1 98.38 81 GLU B C 1
ATOM 2716 O O . GLU B 1 81 ? -1.106 22.547 30.578 1 98.38 81 GLU B O 1
ATOM 2721 N N . GLN B 1 82 ? -1.415 21.594 28.594 1 98.12 82 GLN B N 1
ATOM 2722 C CA . GLN B 1 82 ? 0.016 21.406 28.375 1 98.12 82 GLN B CA 1
ATOM 2723 C C . GLN B 1 82 ? 0.745 22.75 28.344 1 98.12 82 GLN B C 1
ATOM 2725 O O . GLN B 1 82 ? 1.813 22.891 28.938 1 98.12 82 GLN B O 1
ATOM 2730 N N . ALA B 1 83 ? 0.16 23.703 27.625 1 98.5 83 ALA B N 1
ATOM 2731 C CA . ALA B 1 83 ? 0.77 25.031 27.531 1 98.5 83 ALA B CA 1
ATOM 2732 C C . ALA B 1 83 ? 0.903 25.672 28.922 1 98.5 83 ALA B C 1
ATOM 2734 O O . ALA B 1 83 ? 1.935 26.266 29.234 1 98.5 83 ALA B O 1
ATOM 2735 N N . LYS B 1 84 ? -0.132 25.516 29.656 1 98.31 84 LYS B N 1
ATOM 2736 C CA . LYS B 1 84 ? -0.131 26.062 31.016 1 98.31 84 LYS B CA 1
ATOM 2737 C C . LYS B 1 84 ? 0.911 25.375 31.891 1 98.31 84 LY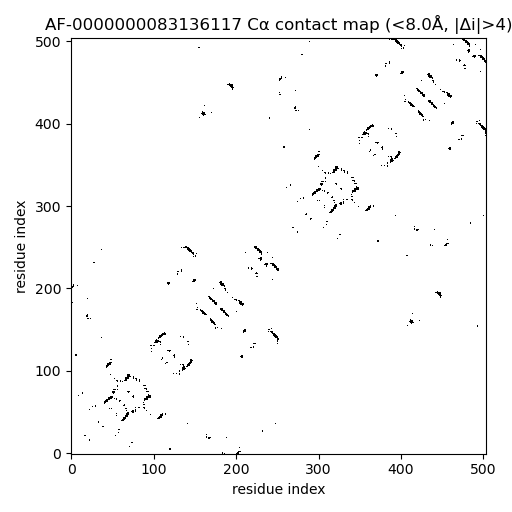S B C 1
ATOM 2739 O O . LYS B 1 84 ? 1.688 26.031 32.594 1 98.31 84 LYS B O 1
ATOM 2744 N N . GLU B 1 85 ? 0.88 24.094 31.859 1 98.25 85 GLU B N 1
ATOM 2745 C CA . GLU B 1 85 ? 1.79 23.297 32.688 1 98.25 85 GLU B CA 1
ATOM 2746 C C . GLU B 1 85 ? 3.246 23.641 32.375 1 98.25 85 GLU B C 1
ATOM 2748 O O . GLU B 1 85 ? 4.09 23.625 33.281 1 98.25 85 GLU B O 1
ATOM 2753 N N . GLU B 1 86 ? 3.5 23.922 31.156 1 98.19 86 GLU B N 1
ATOM 2754 C CA . GLU B 1 86 ? 4.875 24.156 30.734 1 98.19 86 GLU B CA 1
ATOM 2755 C C . GLU B 1 86 ? 5.164 25.656 30.625 1 98.19 86 GLU B C 1
ATOM 2757 O O . GLU B 1 86 ? 6.254 26.047 30.188 1 98.19 86 GLU B O 1
ATOM 2762 N N . SER B 1 87 ? 4.211 26.469 30.984 1 98.25 87 SER B N 1
ATOM 2763 C CA . SER B 1 87 ? 4.332 27.922 30.906 1 98.25 87 SER B CA 1
ATOM 2764 C C . SER B 1 87 ? 4.773 28.375 29.516 1 98.25 87 SER B C 1
ATOM 2766 O O . SER B 1 87 ? 5.73 29.141 29.391 1 98.25 87 SER B O 1
ATOM 2768 N N . LEU B 1 88 ? 4.168 27.812 28.531 1 98.25 88 LEU B N 1
ATOM 2769 C CA . LEU B 1 88 ? 4.504 28.109 27.156 1 98.25 88 LEU B CA 1
ATOM 2770 C C . LEU B 1 88 ? 3.713 29.312 26.641 1 98.25 88 LEU B C 1
ATOM 2772 O O . LEU B 1 88 ? 2.596 29.562 27.109 1 98.25 88 LEU B O 1
ATOM 2776 N N . ASN B 1 89 ? 4.348 30.062 25.734 1 97.62 89 ASN B N 1
ATOM 2777 C CA . ASN B 1 89 ? 3.646 31.141 25.031 1 97.62 89 ASN B CA 1
ATOM 2778 C C . ASN B 1 89 ? 2.781 30.594 23.891 1 97.62 89 ASN B C 1
ATOM 2780 O O . ASN B 1 89 ? 3.072 30.828 22.719 1 97.62 89 ASN B O 1
ATOM 2784 N N . ALA B 1 90 ? 1.771 29.953 24.234 1 98.44 90 ALA B N 1
ATOM 2785 C CA . ALA B 1 90 ? 0.838 29.344 23.281 1 98.44 90 ALA B CA 1
ATOM 2786 C C . ALA B 1 90 ? -0.596 29.438 23.797 1 98.44 90 ALA B C 1
ATOM 2788 O O . ALA B 1 90 ? -0.843 29.266 25 1 98.44 90 ALA B O 1
ATOM 2789 N N . LYS B 1 91 ? -1.459 29.75 22.969 1 98.12 91 LYS B N 1
ATOM 2790 C CA . LYS B 1 91 ? -2.885 29.719 23.266 1 98.12 91 LYS B CA 1
ATOM 2791 C C . LYS B 1 91 ? -3.65 28.891 22.234 1 98.12 91 LYS B C 1
ATOM 2793 O O . LYS B 1 91 ? -3.283 28.875 21.062 1 98.12 91 LYS B O 1
ATOM 2798 N N . PHE B 1 92 ? -4.633 28.219 22.672 1 98.75 92 PHE B N 1
ATOM 2799 C CA . PHE B 1 92 ? -5.418 27.344 21.812 1 98.75 92 PHE B CA 1
ATOM 2800 C C . PHE B 1 92 ? -6.898 27.703 21.875 1 98.75 92 PHE B C 1
ATOM 2802 O O . PHE B 1 92 ? -7.449 27.891 22.969 1 98.75 92 PHE B O 1
ATOM 2809 N N . LEU B 1 93 ? -7.477 27.828 20.766 1 98.56 93 LEU B N 1
ATOM 2810 C CA . LEU B 1 93 ? -8.875 28.234 20.672 1 98.56 93 LEU B CA 1
ATOM 2811 C C . LEU B 1 93 ? -9.711 27.125 20.047 1 98.56 93 LEU B C 1
ATOM 2813 O O . LEU B 1 93 ? -9.305 26.531 19.031 1 98.56 93 LEU B O 1
ATOM 2817 N N . CYS B 1 94 ? -10.836 26.812 20.656 1 97.56 94 CYS B N 1
ATOM 2818 C CA . CYS B 1 94 ? -11.781 25.844 20.109 1 97.56 94 CYS B CA 1
ATOM 2819 C C . CYS B 1 94 ? -12.773 26.531 19.188 1 97.56 94 CYS B C 1
ATOM 2821 O O . CYS B 1 94 ? -13.773 27.078 19.641 1 97.56 94 CYS B O 1
ATOM 2823 N N . GLN B 1 95 ? -12.492 26.438 17.875 1 96.81 95 GLN B N 1
ATOM 2824 C CA . GLN B 1 95 ? -13.305 27.141 16.891 1 96.81 95 GLN B CA 1
ATOM 2825 C C . GLN B 1 95 ? -13.266 26.453 15.531 1 96.81 95 GLN B C 1
ATOM 2827 O O . GLN B 1 95 ? -12.359 25.656 15.258 1 96.81 95 GLN B O 1
ATOM 2832 N N . ASP B 1 96 ? -14.336 26.703 14.781 1 96.69 96 ASP B N 1
ATOM 2833 C CA . ASP B 1 96 ? -14.312 26.391 13.359 1 96.69 96 ASP B CA 1
ATOM 2834 C C . ASP B 1 96 ? -13.367 27.328 12.609 1 96.69 96 ASP B C 1
ATOM 2836 O O . ASP B 1 96 ? -13.57 28.531 12.594 1 96.69 96 ASP B O 1
ATOM 2840 N N . ILE B 1 97 ? -12.352 26.688 11.969 1 96.25 97 ILE B N 1
ATOM 2841 C CA . ILE B 1 97 ? -11.312 27.531 11.375 1 96.25 97 ILE B CA 1
ATOM 2842 C C . ILE B 1 97 ? -11.891 28.297 10.188 1 96.25 97 ILE B C 1
ATOM 2844 O O . ILE B 1 97 ? -11.305 29.297 9.742 1 96.25 97 ILE B O 1
ATOM 2848 N N . ARG B 1 98 ? -13.078 28.016 9.656 1 95.94 98 ARG B N 1
ATOM 2849 C CA . ARG B 1 98 ? -13.742 28.75 8.594 1 95.94 98 ARG B CA 1
ATOM 2850 C C . ARG B 1 98 ? -14.219 30.109 9.086 1 95.94 98 ARG B C 1
ATOM 2852 O O . ARG B 1 98 ? -14.477 31.016 8.281 1 95.94 98 ARG B O 1
ATOM 2859 N N . ARG B 1 99 ? -14.25 30.156 10.336 1 94.19 99 ARG B N 1
ATOM 2860 C CA . ARG B 1 99 ? -14.906 31.328 10.906 1 94.19 99 ARG B CA 1
ATOM 2861 C C . ARG B 1 99 ? -13.891 32.281 11.531 1 94.19 99 ARG B C 1
ATOM 2863 O O . ARG B 1 99 ? -14.266 33.312 12.109 1 94.19 99 ARG B O 1
ATOM 2870 N N . ILE B 1 100 ? -12.781 31.906 11.461 1 95.12 100 ILE B N 1
ATOM 2871 C CA . ILE B 1 100 ? -11.773 32.781 12.055 1 95.12 100 ILE B CA 1
ATOM 2872 C C . ILE B 1 100 ? -11.641 34.062 11.234 1 95.12 100 ILE B C 1
ATOM 2874 O O . ILE B 1 100 ? -11.789 34.031 10.016 1 95.12 100 ILE B O 1
ATOM 2878 N N . THR B 1 101 ? -11.305 35.188 11.938 1 95.56 101 THR B N 1
ATOM 2879 C CA . THR B 1 101 ? -11.344 36.469 11.266 1 95.56 101 THR B CA 1
ATOM 2880 C C . THR B 1 101 ? -10.016 37.219 11.422 1 95.56 101 THR B C 1
ATOM 2882 O O . THR B 1 101 ? -9.969 38.438 11.359 1 95.56 101 THR B O 1
ATOM 2885 N N . PHE B 1 102 ? -9 36.531 11.773 1 97.56 102 PHE B N 1
ATOM 2886 C CA . PHE B 1 102 ? -7.699 37.156 11.867 1 97.56 102 PHE B CA 1
ATOM 2887 C C . PHE B 1 102 ? -7.355 37.875 10.562 1 97.56 102 PHE B C 1
ATOM 2889 O O . PHE B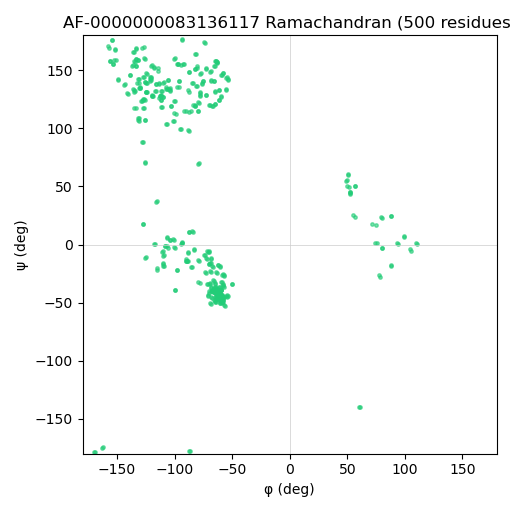 1 102 ? -7.68 37.406 9.477 1 97.56 102 PHE B O 1
ATOM 2896 N N . ASP B 1 103 ? -6.73 39.031 10.719 1 98.38 103 ASP B N 1
ATOM 2897 C CA . ASP B 1 103 ? -6.371 39.875 9.57 1 98.38 103 ASP B CA 1
ATOM 2898 C C . ASP B 1 103 ? -4.914 40.312 9.656 1 98.38 103 ASP B C 1
ATOM 2900 O O . ASP B 1 103 ? -4.578 41.219 10.422 1 98.38 103 ASP B O 1
ATOM 2904 N N . LYS B 1 104 ? -4.094 39.719 8.828 1 98.44 104 LYS B N 1
ATOM 2905 C CA . LYS B 1 104 ? -2.68 40.094 8.711 1 98.44 104 LYS B CA 1
ATOM 2906 C C . LYS B 1 104 ? -2.01 40.125 10.078 1 98.44 104 LYS B C 1
ATOM 2908 O O . LYS B 1 104 ? -1.325 41.125 10.406 1 98.44 104 LYS B O 1
ATOM 2913 N N . GLU B 1 105 ? -2.195 39.125 10.773 1 98.5 105 GLU B N 1
ATOM 2914 C CA . GLU B 1 105 ? -1.716 39.125 12.148 1 98.5 105 GLU B CA 1
ATOM 2915 C C . GLU B 1 105 ? -0.535 38.188 12.336 1 98.5 105 GLU B C 1
ATOM 2917 O O . GLU B 1 105 ? 0.204 38.281 13.32 1 98.5 105 GLU B O 1
ATOM 2922 N N . PHE B 1 106 ? -0.336 37.312 11.43 1 98.88 106 PHE B N 1
ATOM 2923 C CA . PHE B 1 106 ? 0.608 36.219 11.703 1 98.88 106 PHE B CA 1
ATOM 2924 C C . PHE B 1 106 ? 1.737 36.219 10.68 1 98.88 106 PHE B C 1
ATOM 2926 O O . PHE B 1 106 ? 1.515 36.5 9.5 1 98.88 106 PHE B O 1
ATOM 2933 N N . ASP B 1 107 ? 2.92 35.906 11.141 1 98.81 107 ASP B N 1
ATOM 2934 C CA . ASP B 1 107 ? 4.09 35.719 10.281 1 98.81 107 ASP B CA 1
ATOM 2935 C C . ASP B 1 107 ? 4.07 34.375 9.586 1 98.81 107 ASP B C 1
ATOM 2937 O O . ASP B 1 107 ? 4.617 34.219 8.492 1 98.81 107 ASP B O 1
ATOM 2941 N N . VAL B 1 108 ? 3.527 33.406 10.25 1 98.94 108 VAL B N 1
ATOM 2942 C CA . VAL B 1 108 ? 3.486 32.031 9.758 1 98.94 108 VAL B CA 1
ATOM 2943 C C . VAL B 1 108 ? 2.1 31.438 9.992 1 98.94 108 VAL B C 1
ATOM 2945 O O . VAL B 1 108 ? 1.512 31.625 11.062 1 98.94 108 VAL B O 1
ATOM 2948 N N . VAL B 1 109 ? 1.551 30.797 9 1 98.88 109 VAL B N 1
ATOM 2949 C CA . VAL B 1 109 ? 0.35 29.984 9.148 1 98.88 109 VAL B CA 1
ATOM 2950 C C . VAL B 1 109 ? 0.654 28.531 8.766 1 98.88 109 VAL B C 1
ATOM 2952 O O . VAL B 1 109 ? 1.245 28.281 7.711 1 98.88 109 VAL B O 1
ATOM 2955 N N . LEU B 1 110 ? 0.318 27.625 9.641 1 98.81 110 LEU B N 1
ATOM 2956 C CA . LEU B 1 110 ? 0.555 26.203 9.422 1 98.81 110 LEU B CA 1
ATOM 2957 C C . LEU B 1 110 ? -0.762 25.438 9.281 1 98.81 110 LEU B C 1
ATOM 2959 O O . LEU B 1 110 ? -1.728 25.734 9.992 1 98.81 110 LEU B O 1
ATOM 2963 N N . ASN B 1 111 ? -0.841 24.547 8.383 1 97.88 111 ASN B N 1
ATOM 2964 C CA . ASN B 1 111 ? -1.861 23.516 8.211 1 97.88 111 ASN B CA 1
ATOM 2965 C C . ASN B 1 111 ? -1.24 22.125 8.07 1 97.88 111 ASN B C 1
ATOM 2967 O O . ASN B 1 111 ? -1.085 21.625 6.953 1 97.88 111 ASN B O 1
ATOM 2971 N N . MET B 1 112 ? -1.038 21.5 9.164 1 96 112 MET B N 1
ATOM 2972 C CA . MET B 1 112 ? -0.272 20.266 9.164 1 96 112 MET B CA 1
ATOM 2973 C C . MET B 1 112 ? -1.198 19.047 9.219 1 96 112 MET B C 1
ATOM 2975 O O . MET B 1 112 ? -2.342 19.156 9.664 1 96 112 MET B O 1
ATOM 2979 N N . ALA B 1 113 ? -0.664 17.875 8.797 1 91.5 113 ALA B N 1
ATOM 2980 C CA . ALA B 1 113 ? -1.396 16.609 8.844 1 91.5 113 ALA B CA 1
ATOM 2981 C C . ALA B 1 113 ? -2.783 16.766 8.219 1 91.5 113 ALA B C 1
ATOM 2983 O O . ALA B 1 113 ? -3.791 16.453 8.867 1 91.5 113 ALA B O 1
ATOM 2984 N N . ASP B 1 114 ? -2.832 17.219 7.027 1 91.44 114 ASP B N 1
ATOM 2985 C CA . ASP B 1 114 ? -4.008 17.484 6.199 1 91.44 114 ASP B CA 1
ATOM 2986 C C . ASP B 1 114 ? -4.691 18.781 6.605 1 91.44 114 ASP B C 1
ATOM 2988 O O . ASP B 1 114 ? -5.387 19.406 5.793 1 91.44 114 ASP B O 1
ATOM 2992 N N . GLY B 1 115 ? -4.59 19.281 7.879 1 92.69 115 GLY B N 1
ATOM 2993 C CA . GLY B 1 115 ? -5.016 20.594 8.312 1 92.69 115 GLY B CA 1
ATOM 2994 C C . GLY B 1 115 ? -6.473 20.891 8 1 92.69 115 GLY B C 1
ATOM 2995 O O . GLY B 1 115 ? -6.828 22.016 7.66 1 92.69 115 GLY B O 1
ATOM 2996 N N . ALA B 1 116 ? -7.219 19.875 7.895 1 93.94 116 ALA B N 1
ATOM 2997 C CA . ALA B 1 116 ? -8.656 19.922 7.625 1 93.94 116 ALA B CA 1
ATOM 2998 C C . ALA B 1 116 ? -8.922 20.281 6.164 1 93.94 116 ALA B C 1
ATOM 3000 O O . ALA B 1 116 ? -10.078 20.453 5.762 1 93.94 116 ALA B O 1
ATOM 3001 N N . ILE B 1 117 ? -7.898 20.438 5.453 1 95.69 117 ILE B N 1
ATOM 3002 C CA . ILE B 1 117 ? -8.07 20.781 4.043 1 95.69 117 ILE B CA 1
ATOM 3003 C C . ILE B 1 117 ? -8.75 19.625 3.316 1 95.69 117 ILE B C 1
ATOM 3005 O O . ILE B 1 117 ? -8.242 18.5 3.307 1 95.69 117 ILE B O 1
ATOM 3009 N N . GLY B 1 118 ? -9.898 19.922 2.73 1 96.62 118 GLY B N 1
ATOM 3010 C CA . GLY B 1 118 ? -10.625 18.938 1.948 1 96.62 118 GLY B CA 1
ATOM 3011 C C . GLY B 1 118 ? -11.672 18.203 2.754 1 96.62 118 GLY B C 1
ATOM 3012 O O . GLY B 1 118 ? -12.398 17.359 2.217 1 96.62 118 GLY B O 1
ATOM 3013 N N . TYR B 1 119 ? -11.836 18.5 4.004 1 95.56 119 TYR B N 1
ATOM 3014 C CA . TYR B 1 119 ? -12.734 17.766 4.887 1 95.56 119 TYR B CA 1
ATOM 3015 C C . TYR B 1 119 ? -14.18 18.188 4.672 1 95.56 119 TYR B C 1
ATOM 3017 O O . TYR B 1 119 ? -15.109 17.5 5.102 1 95.56 119 TYR B O 1
ATOM 3025 N N . LEU B 1 120 ? -14.352 19.281 3.996 1 94.81 120 LEU B N 1
ATOM 3026 C CA . LEU B 1 120 ? -15.656 19.922 4.047 1 94.81 120 LEU B CA 1
ATOM 3027 C C . LEU B 1 120 ? -16.531 19.469 2.889 1 94.81 120 LEU B C 1
ATOM 3029 O O . LEU B 1 120 ? -16.109 18.656 2.064 1 94.81 120 LEU B O 1
ATOM 3033 N N . GLU B 1 121 ? -17.797 19.906 2.82 1 91.06 121 GLU B N 1
ATOM 3034 C CA . GLU B 1 121 ? -18.875 19.344 2.012 1 91.06 121 GLU B CA 1
ATOM 3035 C C . GLU B 1 121 ? -18.656 19.625 0.528 1 91.06 121 GLU B C 1
ATOM 3037 O O . GLU B 1 121 ? -19.062 18.844 -0.326 1 91.06 121 GLU B O 1
ATOM 3042 N N . ASP B 1 122 ? -18.109 20.719 0.283 1 92.5 122 ASP B N 1
ATOM 3043 C CA . ASP B 1 122 ? -17.906 21.078 -1.116 1 92.5 122 ASP B CA 1
ATOM 3044 C C . ASP B 1 122 ? -16.734 22.047 -1.268 1 92.5 122 ASP B C 1
ATOM 3046 O O . ASP B 1 122 ? -16.141 22.484 -0.273 1 92.5 122 ASP B O 1
ATOM 3050 N N . ASP B 1 123 ? -16.422 22.359 -2.467 1 94.69 123 ASP B N 1
ATOM 3051 C CA . ASP B 1 123 ? -15.258 23.188 -2.771 1 94.69 123 ASP B CA 1
ATOM 3052 C C . ASP B 1 123 ? -15.406 24.594 -2.199 1 94.69 123 ASP B C 1
ATOM 3054 O O . ASP B 1 123 ? -14.422 25.203 -1.778 1 94.69 123 ASP B O 1
ATOM 3058 N N . GLU B 1 124 ? -16.562 25.062 -2.23 1 95.69 124 GLU B N 1
ATOM 3059 C CA . GLU B 1 124 ? -16.781 26.391 -1.688 1 95.69 124 GLU B CA 1
ATOM 3060 C C . GLU B 1 124 ? -16.406 26.469 -0.214 1 95.69 124 GLU B C 1
ATOM 3062 O O . GLU B 1 124 ? -15.711 27.391 0.208 1 95.69 124 GLU B O 1
ATOM 3067 N N . GLU B 1 125 ? -16.891 25.531 0.506 1 95.56 125 GLU B N 1
ATOM 3068 C CA . GLU B 1 125 ? -16.547 25.484 1.927 1 95.56 125 GLU B CA 1
ATOM 3069 C C . GLU B 1 125 ? -15.062 25.234 2.135 1 95.56 125 GLU B C 1
ATOM 3071 O O . GLU B 1 125 ? -14.438 25.859 3.002 1 95.56 125 GLU B O 1
ATOM 3076 N N . ASN B 1 126 ? -14.484 24.359 1.373 1 96.5 126 ASN B N 1
ATOM 3077 C CA . ASN B 1 126 ? -13.055 24.094 1.473 1 96.5 126 ASN B CA 1
ATOM 3078 C C . ASN B 1 126 ? -12.227 25.328 1.169 1 96.5 126 ASN B C 1
ATOM 3080 O O . ASN B 1 126 ? -11.211 25.578 1.823 1 96.5 126 ASN B O 1
ATOM 3084 N N . HIS B 1 127 ? -12.656 26.094 0.206 1 96.94 127 HIS B N 1
ATOM 3085 C CA . HIS B 1 127 ? -11.898 27.266 -0.234 1 96.94 127 HIS B CA 1
ATOM 3086 C C . HIS B 1 127 ? -11.898 28.359 0.833 1 96.94 127 HIS B C 1
ATOM 3088 O O . HIS B 1 127 ? -11.008 29.203 0.849 1 96.94 127 HIS B O 1
ATOM 3094 N N . LYS B 1 128 ? -12.898 28.328 1.73 1 97.31 128 LYS B N 1
ATOM 3095 C CA . LYS B 1 128 ? -12.891 29.266 2.842 1 97.31 128 LYS B CA 1
ATOM 3096 C C . LYS B 1 128 ? -11.625 29.141 3.678 1 97.31 128 LYS B C 1
ATOM 3098 O O . LYS B 1 128 ? -11.102 30.125 4.195 1 97.31 128 LYS B O 1
ATOM 3103 N N . ILE B 1 129 ? -11.172 27.953 3.805 1 97.75 129 ILE B N 1
ATOM 3104 C CA . ILE B 1 129 ? -9.969 27.719 4.602 1 97.75 129 ILE B CA 1
ATOM 3105 C C . ILE B 1 129 ? -8.773 28.406 3.945 1 97.75 129 ILE B C 1
ATOM 3107 O O . ILE B 1 129 ? -7.977 29.062 4.625 1 97.75 129 ILE B O 1
ATOM 3111 N N . PHE B 1 130 ? -8.68 28.328 2.635 1 98.06 130 PHE B N 1
ATOM 3112 C CA . PHE B 1 130 ? -7.605 29 1.909 1 98.06 130 PHE B CA 1
ATOM 3113 C C . PHE B 1 130 ? -7.691 30.5 2.072 1 98.06 130 PHE B C 1
ATOM 3115 O O . PHE B 1 130 ? -6.672 31.188 2.223 1 98.06 130 PHE B O 1
ATOM 3122 N N . SER B 1 131 ? -8.891 30.969 2.074 1 98 131 SER B N 1
ATOM 3123 C CA . SER B 1 131 ? -9.102 32.406 2.26 1 98 131 SER B CA 1
ATOM 3124 C C . SER B 1 131 ? -8.664 32.844 3.65 1 98 131 SER B C 1
ATOM 3126 O O . SER B 1 131 ? -8.062 33.906 3.807 1 98 131 SER B O 1
ATOM 3128 N N . VAL B 1 132 ? -8.984 32.031 4.609 1 98.25 132 VAL B N 1
ATOM 3129 C CA . VAL B 1 132 ? -8.609 32.312 5.988 1 98.25 132 VAL B CA 1
ATOM 3130 C C . VAL B 1 132 ? -7.09 32.375 6.113 1 98.25 132 VAL B C 1
ATOM 3132 O O . VAL B 1 132 ? -6.543 33.25 6.77 1 98.25 132 VAL B O 1
ATOM 3135 N N . ILE B 1 133 ? -6.43 31.453 5.5 1 98.44 133 ILE B N 1
ATOM 3136 C CA . ILE B 1 133 ? -4.969 31.391 5.504 1 98.44 133 ILE B CA 1
ATOM 3137 C C . ILE B 1 133 ? -4.402 32.688 4.953 1 98.44 133 ILE B C 1
ATOM 3139 O O . ILE B 1 133 ? -3.578 33.344 5.602 1 98.44 133 ILE B O 1
ATOM 3143 N N . ALA B 1 134 ? -4.879 33.062 3.801 1 98.5 134 ALA B N 1
ATOM 3144 C CA . ALA B 1 134 ? -4.379 34.281 3.123 1 98.5 134 ALA B CA 1
ATOM 3145 C C . ALA B 1 134 ? -4.637 35.531 3.957 1 98.5 134 ALA B C 1
ATOM 3147 O O . ALA B 1 134 ? -3.764 36.375 4.074 1 98.5 134 ALA B O 1
ATOM 3148 N N . LYS B 1 135 ? -5.82 35.562 4.516 1 98.44 135 LYS B N 1
ATOM 3149 C CA . LYS B 1 135 ? -6.215 36.75 5.273 1 98.44 135 LYS B CA 1
ATOM 3150 C C . LYS B 1 135 ? -5.398 36.875 6.555 1 98.44 135 LYS B C 1
ATOM 3152 O O . LYS B 1 135 ? -5.043 38 6.965 1 98.44 135 LYS B O 1
ATOM 3157 N N . ALA B 1 136 ? -5.113 35.781 7.145 1 98.75 136 ALA B N 1
ATOM 3158 C CA . ALA B 1 136 ? -4.441 35.781 8.445 1 98.75 136 ALA B CA 1
ATOM 3159 C C . ALA B 1 136 ? -2.973 36.156 8.297 1 98.75 136 ALA B C 1
ATOM 3161 O O . ALA B 1 136 ? -2.359 36.656 9.25 1 98.75 136 ALA B O 1
ATOM 3162 N N . LEU B 1 137 ? -2.43 35.969 7.18 1 98.81 137 LEU B N 1
ATOM 3163 C CA . LEU B 1 137 ? -1.001 36.156 6.957 1 98.81 137 LEU B CA 1
ATOM 3164 C C . LEU B 1 137 ? -0.675 37.625 6.746 1 98.81 137 LEU B C 1
ATOM 3166 O O . LEU B 1 137 ? -1.385 38.344 6.02 1 98.81 137 LEU B O 1
ATOM 3170 N N . LYS B 1 138 ? 0.387 38.094 7.371 1 98.56 138 LYS B N 1
ATOM 3171 C CA . LYS B 1 138 ? 1.004 39.375 6.996 1 98.56 138 LYS B CA 1
ATOM 3172 C C . LYS B 1 138 ? 1.551 39.312 5.574 1 98.56 138 LYS B C 1
ATOM 3174 O O . LYS B 1 138 ? 1.799 38.25 5.039 1 98.56 138 LYS B O 1
ATOM 3179 N N . LYS B 1 139 ? 1.674 40.531 5.008 1 98 139 LYS B N 1
ATOM 3180 C CA . LYS B 1 139 ? 2.443 40.562 3.77 1 98 139 LYS B CA 1
ATOM 3181 C C . LYS B 1 139 ? 3.834 39.969 3.969 1 98 139 LYS B C 1
ATOM 3183 O O . LYS B 1 139 ? 4.516 40.312 4.945 1 98 139 LYS B O 1
ATOM 3188 N N . GLY B 1 140 ? 4.188 39.156 3.088 1 98.06 140 GLY B N 1
ATOM 3189 C CA . GLY B 1 140 ? 5.469 38.469 3.221 1 98.06 140 GLY B CA 1
ATOM 3190 C C . GLY B 1 140 ? 5.418 37.281 4.172 1 98.06 140 GLY B C 1
ATOM 3191 O O . GLY B 1 140 ? 6.41 36.562 4.332 1 98.06 140 GLY B O 1
ATOM 3192 N N . GLY B 1 141 ? 4.234 37.094 4.785 1 98.75 141 GLY B N 1
ATOM 3193 C CA . GLY B 1 141 ? 4.082 35.969 5.703 1 98.75 141 GLY B CA 1
ATOM 3194 C C . GLY B 1 141 ? 4.211 34.625 5.031 1 98.75 141 GLY B C 1
ATOM 3195 O O . GLY B 1 141 ? 4.062 34.5 3.811 1 98.75 141 GLY B O 1
ATOM 3196 N N . LYS B 1 142 ? 4.539 33.562 5.789 1 98.88 142 LYS B N 1
ATOM 3197 C CA . LYS B 1 142 ? 4.848 32.25 5.277 1 98.88 142 LYS B CA 1
ATOM 3198 C C . LYS B 1 142 ? 3.744 31.25 5.633 1 98.88 142 LYS B C 1
ATOM 3200 O O . LYS B 1 142 ? 3.188 31.297 6.73 1 98.88 142 LYS B O 1
ATOM 3205 N N . HIS B 1 143 ? 3.447 30.453 4.719 1 98.88 143 HIS B N 1
ATOM 3206 C CA . HIS B 1 143 ? 2.471 29.391 4.914 1 98.88 143 HIS B CA 1
ATOM 3207 C C . HIS B 1 143 ? 3.068 28.016 4.582 1 98.88 143 HIS B C 1
ATOM 3209 O O . HIS B 1 143 ? 3.867 27.906 3.65 1 98.88 143 HIS B O 1
ATOM 3215 N N . PHE B 1 144 ? 2.76 27.031 5.383 1 98.88 144 PHE B N 1
ATOM 3216 C CA . PHE B 1 144 ? 3.156 25.656 5.121 1 98.88 144 PHE B CA 1
ATOM 3217 C C . PHE B 1 144 ? 1.993 24.703 5.363 1 98.88 144 PHE B C 1
ATOM 3219 O O . PHE B 1 144 ? 1.307 24.797 6.383 1 98.88 144 PHE B O 1
ATOM 3226 N N . MET B 1 145 ? 1.784 23.859 4.418 1 98.62 145 MET B N 1
ATOM 3227 C CA . MET B 1 145 ? 0.743 22.844 4.566 1 98.62 145 MET B CA 1
ATOM 3228 C C . MET B 1 145 ? 1.261 21.469 4.164 1 98.62 145 MET B C 1
ATOM 3230 O O . MET B 1 145 ? 2.225 21.359 3.404 1 98.62 145 MET B O 1
ATOM 3234 N N . ASP B 1 146 ? 0.684 20.453 4.723 1 97.06 146 ASP B N 1
ATOM 3235 C CA . ASP B 1 146 ? 0.978 19.047 4.496 1 97.06 146 ASP B CA 1
ATOM 3236 C C . ASP B 1 146 ? -0.302 18.25 4.234 1 97.06 146 ASP B C 1
ATOM 3238 O O . ASP B 1 146 ? -1.108 18.047 5.145 1 97.06 146 ASP B O 1
ATOM 3242 N N . ILE B 1 147 ? -0.502 17.812 2.975 1 97.88 147 ILE B N 1
ATOM 3243 C CA . ILE B 1 147 ? -1.729 17.109 2.604 1 97.88 147 ILE B CA 1
ATOM 3244 C C . ILE B 1 147 ? -1.389 15.859 1.798 1 97.88 147 ILE B C 1
ATOM 3246 O O . ILE B 1 147 ? -0.221 15.609 1.49 1 97.88 147 ILE B O 1
ATOM 3250 N N . MET B 1 148 ? -2.379 15.047 1.616 1 97.56 148 MET B N 1
ATOM 3251 C CA . MET B 1 148 ? -2.211 13.945 0.673 1 97.56 148 MET B CA 1
ATOM 3252 C C . MET B 1 148 ? -2.275 14.445 -0.766 1 97.56 148 MET B C 1
ATOM 3254 O O . MET B 1 148 ? -3.121 15.281 -1.101 1 97.56 148 MET B O 1
ATOM 3258 N N . ASN B 1 149 ? -1.468 13.922 -1.568 1 98.12 149 ASN B N 1
ATOM 3259 C CA . ASN B 1 149 ? -1.256 14.391 -2.932 1 98.12 149 ASN B CA 1
ATOM 3260 C C . ASN B 1 149 ? -2.354 13.906 -3.871 1 98.12 149 ASN B C 1
ATOM 3262 O O . ASN B 1 149 ? -2.426 12.719 -4.188 1 98.12 149 ASN B O 1
ATOM 3266 N N . GLY B 1 150 ? -3.131 14.859 -4.398 1 98.06 150 GLY B N 1
ATOM 3267 C CA . GLY B 1 150 ? -4.195 14.5 -5.324 1 98.06 150 GLY B CA 1
ATOM 3268 C C . GLY B 1 150 ? -3.689 13.797 -6.57 1 98.06 150 GLY B C 1
ATOM 3269 O O . GLY B 1 150 ? -4.336 12.875 -7.074 1 98.06 150 GLY B O 1
ATOM 3270 N N . SER B 1 151 ? -2.578 14.234 -7.086 1 97.12 151 SER B N 1
ATOM 3271 C CA . SER B 1 151 ? -2.012 13.609 -8.281 1 97.12 151 SER B CA 1
ATOM 3272 C C . SER B 1 151 ? -1.618 12.164 -8.016 1 97.12 151 SER B C 1
ATOM 3274 O O . SER B 1 151 ? -1.78 11.305 -8.891 1 97.12 151 SER B O 1
ATOM 3276 N N . TYR B 1 152 ? -1.086 11.891 -6.871 1 96.25 152 TYR B N 1
ATOM 3277 C CA . TYR B 1 152 ? -0.752 10.523 -6.48 1 96.25 152 TYR B CA 1
ATOM 3278 C C . TYR B 1 152 ? -1.994 9.641 -6.469 1 96.25 152 TYR B C 1
ATOM 3280 O O . TYR B 1 152 ? -1.958 8.5 -6.934 1 96.25 152 TYR B O 1
ATOM 3288 N N . ALA B 1 153 ? -3.07 10.109 -5.941 1 96.69 153 ALA B N 1
ATOM 3289 C CA . ALA B 1 153 ? -4.305 9.352 -5.777 1 96.69 153 ALA B CA 1
ATOM 3290 C C . ALA B 1 153 ? -4.836 8.875 -7.125 1 96.69 153 ALA B C 1
ATOM 3292 O O . ALA B 1 153 ? -5.398 7.781 -7.227 1 96.69 153 ALA B O 1
ATOM 3293 N N . GLU B 1 154 ? -4.625 9.602 -8.148 1 93.5 154 GLU B N 1
ATOM 3294 C CA . GLU B 1 154 ? -5.16 9.312 -9.477 1 93.5 154 GLU B CA 1
ATOM 3295 C C . GLU B 1 154 ? -4.621 7.996 -10.016 1 93.5 154 GLU B C 1
ATOM 3297 O O . GLU B 1 154 ? -5.289 7.324 -10.805 1 93.5 154 GLU B O 1
ATOM 3302 N N . THR B 1 155 ? -3.492 7.625 -9.516 1 89.81 155 THR B N 1
ATOM 3303 C CA . THR B 1 155 ? -2.875 6.477 -10.172 1 89.81 155 THR B CA 1
ATOM 3304 C C . THR B 1 155 ? -2.57 5.375 -9.164 1 89.81 155 THR B C 1
ATOM 3306 O O . THR B 1 155 ? -2.295 4.234 -9.539 1 89.81 155 THR B O 1
ATOM 3309 N N . HIS B 1 156 ? -2.684 5.695 -7.918 1 93.62 156 HIS B N 1
ATOM 3310 C CA . HIS B 1 156 ? -2.166 4.73 -6.953 1 93.62 156 HIS B CA 1
ATOM 3311 C C . HIS B 1 156 ? -3.285 4.164 -6.09 1 93.62 156 HIS B C 1
ATOM 3313 O O . HIS B 1 156 ? -3.1 3.146 -5.414 1 93.62 156 HIS B O 1
ATOM 3319 N N . PHE B 1 157 ? -4.383 4.82 -6.004 1 93.38 157 PHE B N 1
ATOM 3320 C CA . PHE B 1 157 ? -5.496 4.324 -5.203 1 93.38 157 PHE B CA 1
ATOM 3321 C C . PHE B 1 157 ? -6.516 3.604 -6.078 1 93.38 157 PHE B C 1
ATOM 3323 O O . PHE B 1 157 ? -6.625 3.885 -7.273 1 93.38 157 PHE B O 1
ATOM 3330 N N . PRO B 1 158 ? -7.348 2.664 -5.621 1 94 158 PRO B N 1
ATOM 3331 C CA . PRO B 1 158 ? -7.391 2.258 -4.215 1 94 158 PRO B CA 1
ATOM 3332 C C . PRO B 1 158 ? -6.172 1.433 -3.805 1 94 158 PRO B C 1
ATOM 3334 O O . PRO B 1 158 ? -5.586 0.734 -4.633 1 94 158 PRO B O 1
ATOM 3337 N N . CYS B 1 159 ? -5.801 1.513 -2.494 1 95.06 159 CYS B N 1
ATOM 3338 C CA . CYS B 1 159 ? -4.727 0.69 -1.951 1 95.06 159 CYS B CA 1
ATOM 3339 C C . CYS B 1 159 ? -4.852 0.555 -0.438 1 95.06 159 CYS B C 1
ATOM 3341 O O . CYS B 1 159 ? -5.719 1.18 0.175 1 95.06 159 CYS B O 1
ATOM 3343 N N . LYS B 1 160 ? -4.105 -0.27 0.12 1 96.75 160 LYS B N 1
ATOM 3344 C CA . LYS B 1 160 ? -3.953 -0.483 1.557 1 96.75 160 LYS B CA 1
ATOM 3345 C C . LYS B 1 160 ? -2.508 -0.265 1.995 1 96.75 160 LYS B C 1
ATOM 3347 O O . LYS B 1 160 ? -1.573 -0.631 1.278 1 96.75 160 LYS B O 1
ATOM 3352 N N . LEU B 1 161 ? -2.314 0.333 3.104 1 97.25 161 LEU B N 1
ATOM 3353 C CA . LEU B 1 161 ? -0.986 0.588 3.652 1 97.25 161 LEU B CA 1
ATOM 3354 C C . LEU B 1 161 ? -0.937 0.241 5.137 1 97.25 161 LEU B C 1
ATOM 3356 O O . LEU B 1 161 ? -1.976 0.166 5.797 1 97.25 161 LEU B O 1
ATOM 3360 N N . TRP B 1 162 ? 0.219 -0.007 5.613 1 97.44 162 TRP B N 1
ATOM 3361 C CA . TRP B 1 162 ? 0.395 -0.186 7.051 1 97.44 162 TRP B CA 1
ATOM 3362 C C . TRP B 1 162 ? 1.631 0.559 7.547 1 97.44 162 TRP B C 1
ATOM 3364 O O . TRP B 1 162 ? 2.531 0.867 6.762 1 97.44 162 TRP B O 1
ATOM 3374 N N . ASP B 1 163 ? 1.608 0.901 8.758 1 95.94 163 ASP B N 1
ATOM 3375 C CA . ASP B 1 163 ? 2.707 1.574 9.438 1 95.94 163 ASP B CA 1
ATOM 3376 C C . ASP B 1 163 ? 2.871 1.047 10.867 1 95.94 163 ASP B C 1
ATOM 3378 O O . ASP B 1 163 ? 1.893 0.933 11.609 1 95.94 163 ASP B O 1
ATOM 3382 N N . ALA B 1 164 ? 4.09 0.684 11.258 1 96 164 ALA B N 1
ATOM 3383 C CA . ALA B 1 164 ? 4.398 0.188 12.594 1 96 164 ALA B CA 1
ATOM 3384 C C . ALA B 1 164 ? 5.035 1.278 13.453 1 96 164 ALA B C 1
ATOM 3386 O O . ALA B 1 164 ? 6.207 1.615 13.266 1 96 164 ALA B O 1
ATOM 3387 N N . GLY B 1 165 ? 4.293 1.799 14.383 1 93.62 165 GLY B N 1
ATOM 3388 C CA . GLY B 1 165 ? 4.832 2.748 15.344 1 93.62 165 GLY B CA 1
ATOM 3389 C C . GLY B 1 165 ? 5.445 2.082 16.562 1 93.62 165 GLY B C 1
ATOM 3390 O O . GLY B 1 165 ? 5.566 0.856 16.609 1 93.62 165 GLY B O 1
ATOM 3391 N N . GLU B 1 166 ? 5.906 2.877 17.484 1 92.5 166 GLU B N 1
ATOM 3392 C CA . GLU B 1 166 ? 6.527 2.361 18.703 1 92.5 166 GLU B CA 1
ATOM 3393 C C . GLU B 1 166 ? 5.516 1.62 19.562 1 92.5 166 GLU B C 1
ATOM 3395 O O . GLU B 1 166 ? 5.859 0.648 20.25 1 92.5 166 GLU B O 1
ATOM 3400 N N . LYS B 1 167 ? 4.262 2.064 19.5 1 92.75 167 LYS B N 1
ATOM 3401 C CA . LYS B 1 167 ? 3.283 1.552 20.453 1 92.75 167 LYS B CA 1
ATOM 3402 C C . LYS B 1 167 ? 2.277 0.63 19.766 1 92.75 167 LYS B C 1
ATOM 3404 O O . LYS B 1 167 ? 1.562 -0.121 20.438 1 92.75 167 LYS B O 1
ATOM 3409 N N . GLY B 1 168 ? 2.244 0.779 18.5 1 94.75 168 GLY B N 1
ATOM 3410 C CA . GLY B 1 168 ? 1.215 -0.01 17.844 1 94.75 168 GLY B CA 1
ATOM 3411 C C . GLY B 1 168 ? 1.349 -0.027 16.328 1 94.75 168 GLY B C 1
ATOM 3412 O O . GLY B 1 168 ? 2.324 0.491 15.781 1 94.75 168 GLY B O 1
ATOM 3413 N N . LEU B 1 169 ? 0.345 -0.743 15.711 1 96.25 169 LEU B N 1
ATOM 3414 C CA . LEU B 1 169 ? 0.249 -0.94 14.266 1 96.25 169 LEU B CA 1
ATOM 3415 C C . LEU B 1 169 ? -0.948 -0.189 13.695 1 96.25 169 LEU B C 1
ATOM 3417 O O . LEU B 1 169 ? -2.051 -0.257 14.242 1 96.25 169 LEU B O 1
ATOM 3421 N N . THR B 1 170 ? -0.716 0.526 12.648 1 96.19 170 THR B N 1
ATOM 3422 C CA . THR B 1 170 ? -1.786 1.229 11.945 1 96.19 170 THR B CA 1
ATOM 3423 C C . THR B 1 170 ? -2.023 0.62 10.57 1 96.19 170 THR B C 1
ATOM 3425 O O . THR B 1 170 ? -1.089 0.479 9.781 1 96.19 170 THR B O 1
ATOM 3428 N N . LEU B 1 171 ? -3.225 0.231 10.344 1 97.12 171 LEU B N 1
ATOM 3429 C CA . LEU B 1 171 ? -3.662 -0.182 9.008 1 97.12 171 LEU B CA 1
ATOM 3430 C C . LEU B 1 171 ? -4.504 0.905 8.352 1 97.12 171 LEU B C 1
ATOM 3432 O O . LEU B 1 171 ? -5.414 1.453 8.977 1 97.12 171 LEU B O 1
ATOM 3436 N N . SER B 1 172 ? -4.207 1.223 7.137 1 97.12 172 SER B N 1
ATOM 3437 C CA . SER B 1 172 ? -4.965 2.221 6.391 1 97.12 172 SER B CA 1
ATOM 3438 C C . SER B 1 172 ? -5.496 1.646 5.082 1 97.12 172 SER B C 1
ATOM 3440 O O . SER B 1 172 ? -4.898 0.729 4.512 1 97.12 172 SER B O 1
ATOM 3442 N N . ALA B 1 173 ? -6.586 2.088 4.699 1 97.69 173 ALA B N 1
ATOM 3443 C CA . ALA B 1 173 ? -7.164 1.786 3.393 1 97.69 173 ALA B CA 1
ATOM 3444 C C . ALA B 1 173 ? -7.637 3.059 2.695 1 97.69 173 ALA B C 1
ATOM 3446 O O . ALA B 1 173 ? -8.188 3.957 3.334 1 97.69 173 ALA B O 1
ATOM 3447 N N . PHE B 1 174 ? -7.363 3.107 1.394 1 97.62 174 PHE B N 1
ATOM 3448 C CA . PHE B 1 174 ? -7.676 4.273 0.579 1 97.62 174 PHE B CA 1
ATOM 3449 C C . PHE B 1 174 ? -8.516 3.883 -0.63 1 97.62 174 PHE B C 1
ATOM 3451 O O . PHE B 1 174 ? -8.156 2.967 -1.371 1 97.62 174 PHE B O 1
ATOM 3458 N N . GLU B 1 175 ? -9.57 4.469 -0.762 1 97.31 175 GLU B N 1
ATOM 3459 C CA . GLU B 1 175 ? -10.383 4.406 -1.975 1 97.31 175 GLU B CA 1
ATOM 3460 C C . GLU B 1 175 ? -10.461 5.77 -2.656 1 97.31 175 GLU B C 1
ATOM 3462 O O . GLU B 1 175 ? -10.336 6.805 -2.002 1 97.31 175 GLU B O 1
ATOM 3467 N N . TRP B 1 176 ? -10.594 5.805 -3.98 1 97.25 176 TRP B N 1
ATOM 3468 C CA . TRP B 1 176 ? -10.508 7.047 -4.742 1 97.25 176 TRP B CA 1
ATOM 3469 C C . TRP B 1 176 ? -11.734 7.23 -5.625 1 97.25 176 TRP B C 1
ATOM 3471 O O . TRP B 1 176 ? -12.047 6.363 -6.445 1 97.25 176 TRP B O 1
ATOM 3481 N N . GLU B 1 177 ? -12.438 8.258 -5.355 1 96 177 GLU B N 1
ATOM 3482 C CA . GLU B 1 177 ? -13.516 8.695 -6.238 1 96 177 GLU B CA 1
ATOM 3483 C C . GLU B 1 177 ? -13.031 9.773 -7.207 1 96 177 GLU B C 1
ATOM 3485 O O . GLU B 1 177 ? -13.078 10.961 -6.895 1 96 177 GLU B O 1
ATOM 3490 N N . LYS B 1 178 ? -12.727 9.383 -8.398 1 94.56 178 LYS B N 1
ATOM 3491 C CA . LYS B 1 178 ? -12.031 10.219 -9.375 1 94.56 178 LYS B CA 1
ATOM 3492 C C . LYS B 1 178 ? -12.867 11.43 -9.758 1 94.56 178 LYS B C 1
ATOM 3494 O O . LYS B 1 178 ? -12.352 12.547 -9.82 1 94.56 178 LYS B O 1
ATOM 3499 N N . GLU B 1 179 ? -14.164 11.25 -10.016 1 94.06 179 GLU B N 1
ATOM 3500 C CA . GLU B 1 179 ? -15.031 12.32 -10.508 1 94.06 179 GLU B CA 1
ATOM 3501 C C . GLU B 1 179 ? -15.102 13.477 -9.508 1 94.06 179 GLU B C 1
ATOM 3503 O O . GLU B 1 179 ? -15.102 14.641 -9.898 1 94.06 179 GLU B O 1
ATOM 3508 N N . ARG B 1 180 ? -15.094 13.148 -8.258 1 94.19 180 ARG B N 1
ATOM 3509 C CA . ARG B 1 180 ? -15.242 14.164 -7.223 1 94.19 180 ARG B CA 1
ATOM 3510 C C . ARG B 1 180 ? -13.891 14.523 -6.613 1 94.19 180 ARG B C 1
ATOM 3512 O O . ARG B 1 180 ? -13.812 15.375 -5.727 1 94.19 180 ARG B O 1
ATOM 3519 N N . LYS B 1 181 ? -12.773 13.812 -7.086 1 97.31 181 LYS B N 1
ATOM 3520 C CA . LYS B 1 181 ? -11.43 13.977 -6.527 1 97.31 181 LYS B CA 1
ATOM 3521 C C . LYS B 1 181 ? -11.445 13.805 -5.012 1 97.31 181 LYS B C 1
ATOM 3523 O O . LYS B 1 181 ? -10.859 14.617 -4.285 1 97.31 181 LYS B O 1
ATOM 3528 N N . THR B 1 182 ? -12.141 12.828 -4.594 1 97.69 182 THR B N 1
ATOM 3529 C CA . THR B 1 182 ? -12.352 12.586 -3.168 1 97.69 182 THR B CA 1
ATOM 3530 C C . THR B 1 182 ? -11.805 11.227 -2.762 1 97.69 182 THR B C 1
ATOM 3532 O O . THR B 1 182 ? -12.078 10.219 -3.418 1 97.69 182 THR B O 1
ATOM 3535 N N . LEU B 1 183 ? -11.008 11.281 -1.76 1 97.5 183 LEU B N 1
ATOM 3536 C CA . LEU B 1 183 ? -10.492 10.078 -1.114 1 97.5 183 LEU B CA 1
ATOM 3537 C C . LEU B 1 183 ? -11.445 9.602 -0.02 1 97.5 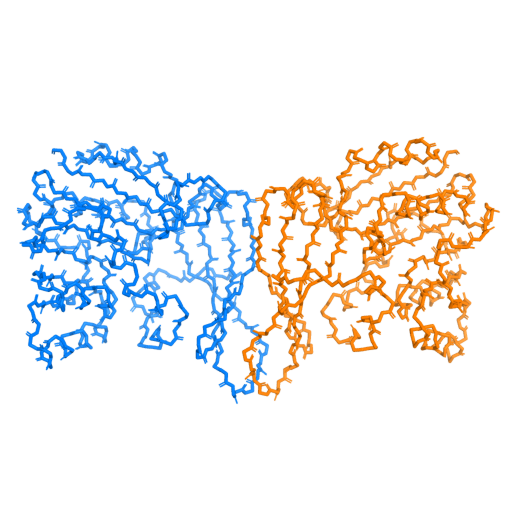183 LEU B C 1
ATOM 3539 O O . LEU B 1 183 ? -11.969 10.406 0.75 1 97.5 183 LEU B O 1
ATOM 3543 N N . ILE B 1 184 ? -11.781 8.352 0.004 1 97.62 184 ILE B N 1
ATOM 3544 C CA . ILE B 1 184 ? -12.391 7.73 1.174 1 97.62 184 ILE B CA 1
ATOM 3545 C C . ILE B 1 184 ? -11.328 6.98 1.972 1 97.62 184 ILE B C 1
ATOM 3547 O O . ILE B 1 184 ? -10.797 5.965 1.51 1 97.62 184 ILE B O 1
ATOM 3551 N N . TYR B 1 185 ? -11.055 7.457 3.113 1 96.62 185 TYR B N 1
ATOM 3552 C CA . TYR B 1 185 ? -9.938 6.98 3.922 1 96.62 185 TYR B CA 1
ATOM 3553 C C . TYR B 1 185 ? -10.43 6.215 5.141 1 96.62 185 TYR B C 1
ATOM 3555 O O . TYR B 1 185 ? -11.289 6.703 5.883 1 96.62 185 TYR B O 1
ATOM 3563 N N . GLY B 1 186 ? -9.953 5.012 5.332 1 95.88 186 GLY B N 1
ATOM 3564 C CA . GLY B 1 186 ? -10.195 4.234 6.539 1 95.88 186 GLY B CA 1
ATOM 3565 C C . GLY B 1 186 ? -8.922 3.869 7.277 1 95.88 186 GLY B C 1
ATOM 3566 O O . GLY B 1 186 ? -7.859 3.736 6.668 1 95.88 186 GLY B O 1
ATOM 3567 N N . GLN B 1 187 ? -9.094 3.666 8.578 1 94.12 187 GLN B N 1
ATOM 3568 C CA . GLN B 1 187 ? -7.945 3.316 9.406 1 94.12 187 GLN B CA 1
ATOM 3569 C C . GLN B 1 187 ? -8.359 2.43 10.578 1 94.12 187 GLN B C 1
ATOM 3571 O O . GLN B 1 187 ? -9.438 2.604 11.141 1 94.12 187 GLN B O 1
ATOM 3576 N N . VAL B 1 188 ? -7.57 1.527 10.891 1 95.44 188 VAL B N 1
ATOM 3577 C CA . VAL B 1 188 ? -7.668 0.724 12.109 1 95.44 188 VAL B CA 1
ATOM 3578 C C . VAL B 1 188 ? -6.32 0.711 12.828 1 95.44 188 VAL B C 1
ATOM 3580 O O . VAL B 1 188 ? -5.273 0.523 12.195 1 95.44 188 VAL B O 1
ATOM 3583 N N . ASP B 1 189 ? -6.371 0.908 14.109 1 93.62 189 ASP B N 1
ATOM 3584 C CA . ASP B 1 189 ? -5.164 0.899 14.922 1 93.62 189 ASP B CA 1
ATOM 3585 C C . ASP B 1 189 ? -5.188 -0.246 15.938 1 93.62 189 ASP B C 1
ATOM 3587 O O . ASP B 1 189 ? -6.23 -0.534 16.531 1 93.62 189 ASP B O 1
ATOM 3591 N N . TYR B 1 190 ? -4.086 -0.82 16.031 1 95.56 190 TYR B N 1
ATOM 3592 C CA . TYR B 1 190 ? -3.881 -1.877 17.016 1 95.56 190 TYR B CA 1
ATOM 3593 C C . TYR B 1 190 ? -2.762 -1.513 17.984 1 95.56 190 TYR B C 1
ATOM 3595 O O . TYR B 1 190 ? -1.759 -0.915 17.594 1 95.56 190 TYR B O 1
ATOM 3603 N N . MET B 1 191 ? -2.914 -1.879 19.219 1 95.31 191 MET B N 1
ATOM 3604 C CA . MET B 1 191 ? -1.848 -1.714 20.203 1 95.31 191 MET B CA 1
ATOM 3605 C C . MET B 1 191 ? -1.053 -3.004 20.359 1 95.31 191 MET B C 1
ATOM 3607 O O . MET B 1 191 ? -1.629 -4.094 20.391 1 95.31 191 MET B O 1
ATOM 3611 N N . TYR B 1 192 ? 0.269 -2.898 20.391 1 96.25 192 TYR B N 1
ATOM 3612 C CA . TYR B 1 192 ? 1.085 -4.082 20.656 1 96.25 192 TYR B CA 1
ATOM 3613 C C . TYR B 1 192 ? 0.725 -4.711 21.984 1 96.25 192 TYR B C 1
ATOM 3615 O O . TYR B 1 192 ? 0.397 -4.004 22.953 1 96.25 192 TYR B O 1
ATOM 3623 N N . GLY B 1 193 ? 0.841 -6.008 22.062 1 97.06 193 GLY B N 1
ATOM 3624 C CA . GLY B 1 193 ? 0.55 -6.719 23.297 1 97.06 193 GLY B CA 1
ATOM 3625 C C . GLY B 1 193 ? -0.909 -7.117 23.422 1 97.06 193 GLY B C 1
ATOM 3626 O O . GLY B 1 193 ? -1.253 -7.977 24.234 1 97.06 193 GLY B O 1
ATOM 3627 N N . GLU B 1 194 ? -1.814 -6.52 22.672 1 96.94 194 GLU B N 1
ATOM 3628 C CA . GLU B 1 194 ? -3.232 -6.867 22.688 1 96.94 194 GLU B CA 1
ATOM 3629 C C . GLU B 1 194 ? -3.555 -7.918 21.625 1 96.94 194 GLU B C 1
ATOM 3631 O O . GLU B 1 194 ? -2.834 -8.047 20.625 1 96.94 194 GLU B O 1
ATOM 3636 N N . ALA B 1 195 ? -4.633 -8.68 21.844 1 97.44 195 ALA B N 1
ATOM 3637 C CA . ALA B 1 195 ? -5.062 -9.695 20.875 1 97.44 195 ALA B CA 1
ATOM 3638 C C . ALA B 1 195 ? -5.504 -9.062 19.562 1 97.44 195 ALA B C 1
ATOM 3640 O O . ALA B 1 195 ? -6.27 -8.094 19.562 1 97.44 195 ALA B O 1
ATOM 3641 N N . LEU B 1 196 ? -5.023 -9.594 18.516 1 97.5 196 LEU B N 1
ATOM 3642 C CA . LEU B 1 196 ? -5.375 -9.109 17.188 1 97.5 196 LEU B CA 1
ATOM 3643 C C . LEU B 1 196 ? -6.77 -9.586 16.797 1 97.5 196 LEU B C 1
ATOM 3645 O O . LEU B 1 196 ? -7.121 -10.742 17.016 1 97.5 196 LEU B O 1
ATOM 3649 N N . TYR B 1 197 ? -7.57 -8.75 16.188 1 97.5 197 TYR B N 1
ATOM 3650 C CA . TYR B 1 197 ? -8.852 -9.102 15.602 1 97.5 197 TYR B CA 1
ATOM 3651 C C . TYR B 1 197 ? -8.914 -8.656 14.141 1 97.5 197 TYR B C 1
ATOM 3653 O O . TYR B 1 197 ? -8.086 -7.867 13.688 1 97.5 197 TYR B O 1
ATOM 3661 N N . LYS B 1 198 ? -9.797 -9.234 13.422 1 96.94 198 LYS B N 1
ATOM 3662 C CA . LYS B 1 198 ? -9.922 -8.898 12.008 1 96.94 198 LYS B CA 1
ATOM 3663 C C . LYS B 1 198 ? -10.289 -7.426 11.828 1 96.94 198 LYS B C 1
ATOM 3665 O O . LYS B 1 198 ? -11.242 -6.938 12.43 1 96.94 198 LYS B O 1
ATOM 3670 N N . PRO B 1 199 ? -9.484 -6.703 11.062 1 97.19 199 PRO B N 1
ATOM 3671 C CA . PRO B 1 199 ? -9.812 -5.289 10.859 1 97.19 199 PRO B CA 1
ATOM 3672 C C . PRO B 1 199 ? -11.109 -5.09 10.078 1 97.19 199 PRO B C 1
ATOM 3674 O O . PRO B 1 199 ? -11.391 -5.844 9.141 1 97.19 199 PRO B O 1
ATOM 3677 N N . GLU B 1 200 ? -11.852 -4.125 10.484 1 93.31 200 GLU B N 1
ATOM 3678 C CA . GLU B 1 200 ? -13.078 -3.717 9.797 1 93.31 200 GLU B CA 1
ATOM 3679 C C . GLU B 1 200 ? -13.07 -2.221 9.5 1 93.31 200 GLU B C 1
ATOM 3681 O O . GLU B 1 200 ? -12.789 -1.408 10.391 1 93.31 200 GLU B O 1
ATOM 3686 N N . MET B 1 201 ? -13.25 -1.895 8.242 1 93.75 201 MET B N 1
ATOM 3687 C CA . MET B 1 201 ? -13.367 -0.504 7.809 1 93.75 201 MET B CA 1
ATOM 3688 C C . MET B 1 201 ? -14.656 -0.291 7.016 1 93.75 201 MET B C 1
ATOM 3690 O O . MET B 1 201 ? -14.609 -0.027 5.812 1 93.75 201 MET B O 1
ATOM 3694 N N . LYS B 1 202 ? -15.758 -0.328 7.695 1 93.06 202 LYS B N 1
ATOM 3695 C CA . LYS B 1 202 ? -17.047 -0.203 7.039 1 93.06 202 LYS B CA 1
ATOM 3696 C C . LYS B 1 202 ? -17.25 1.202 6.48 1 93.06 202 LYS B C 1
ATOM 3698 O O . LYS B 1 202 ? -17.797 1.369 5.383 1 93.06 202 LYS 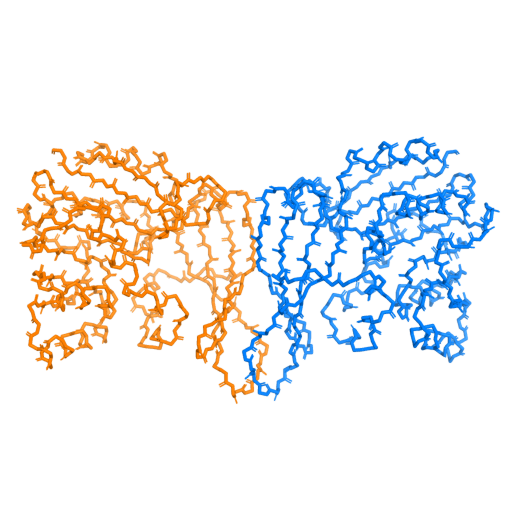B O 1
ATOM 3703 N N . GLU B 1 203 ? -16.828 2.184 7.238 1 93.81 203 GLU B N 1
ATOM 3704 C CA . GLU B 1 203 ? -16.922 3.576 6.816 1 93.81 203 GLU B CA 1
ATOM 3705 C C . GLU B 1 203 ? -15.531 4.215 6.699 1 93.81 203 GLU B C 1
ATOM 3707 O O . GLU B 1 203 ? -14.57 3.736 7.305 1 93.81 203 GLU B O 1
ATOM 3712 N N . GLY B 1 204 ? -15.453 5.18 5.848 1 95.5 204 GLY B N 1
ATOM 3713 C CA . GLY B 1 204 ? -14.234 5.949 5.672 1 95.5 204 GLY B CA 1
ATOM 3714 C C . GLY B 1 204 ? -14.469 7.445 5.633 1 95.5 204 GLY B C 1
ATOM 3715 O O . GLY B 1 204 ? -15.609 7.895 5.473 1 95.5 204 GLY B O 1
ATOM 3716 N N . ASN B 1 205 ? -13.43 8.219 5.887 1 95.56 205 ASN B N 1
ATOM 3717 C CA . ASN B 1 205 ? -13.469 9.672 5.859 1 95.56 205 ASN B CA 1
ATOM 3718 C C . ASN B 1 205 ? -13.312 10.211 4.438 1 95.56 205 ASN B C 1
ATOM 3720 O O . ASN B 1 205 ? -12.297 9.977 3.787 1 95.56 205 ASN B O 1
ATOM 3724 N N . PRO B 1 206 ? -14.344 10.938 3.971 1 96.62 206 PRO B N 1
ATOM 3725 C CA . PRO B 1 206 ? -14.18 11.562 2.656 1 96.62 206 PRO B CA 1
ATOM 3726 C C . PRO B 1 206 ? -13.32 12.828 2.707 1 96.62 206 PRO B C 1
ATOM 3728 O O . PRO B 1 206 ? -13.57 13.711 3.521 1 96.62 206 PRO B O 1
ATOM 3731 N N . ILE B 1 207 ? -12.328 12.898 1.897 1 97.56 207 ILE B N 1
ATOM 3732 C CA . ILE B 1 207 ? -11.422 14.039 1.864 1 97.56 207 ILE B CA 1
ATOM 3733 C C . ILE B 1 207 ? -11.188 14.469 0.418 1 97.56 207 ILE B C 1
ATOM 3735 O O . ILE B 1 207 ? -10.688 13.688 -0.395 1 97.56 207 ILE B O 1
ATOM 3739 N N . ARG B 1 208 ? -11.57 15.664 0.089 1 98.19 208 ARG B N 1
ATOM 3740 C CA . ARG B 1 208 ? -11.234 16.25 -1.202 1 98.19 208 ARG B CA 1
ATOM 3741 C C . ARG B 1 208 ? -9.734 16.516 -1.307 1 98.19 208 ARG B C 1
ATOM 3743 O O . ARG B 1 208 ? -9.172 17.25 -0.49 1 98.19 208 ARG B O 1
ATOM 3750 N N . LEU B 1 209 ? -9.07 15.883 -2.271 1 98.31 209 LEU B N 1
ATOM 3751 C CA . LEU B 1 209 ? -7.633 16.062 -2.432 1 98.31 209 LEU B CA 1
ATOM 3752 C C . LEU B 1 209 ? -7.336 17.109 -3.51 1 98.31 209 LEU B C 1
ATOM 3754 O O . LEU B 1 209 ? -8.156 17.344 -4.398 1 98.31 209 LEU B O 1
ATOM 3758 N N . TYR B 1 210 ? -6.203 17.703 -3.404 1 98.25 210 TYR B N 1
ATOM 3759 C CA . TYR B 1 210 ? -5.762 18.719 -4.34 1 98.25 210 TYR B CA 1
ATOM 3760 C C . TYR B 1 210 ? -4.402 18.375 -4.934 1 98.25 210 TYR B C 1
ATOM 3762 O O . TYR B 1 210 ? -3.523 17.859 -4.234 1 98.25 210 TYR B O 1
ATOM 3770 N N . SER B 1 211 ? -4.227 18.625 -6.234 1 97.88 211 SER B N 1
ATOM 3771 C CA . SER B 1 211 ? -2.91 18.562 -6.859 1 97.88 211 SER B CA 1
ATOM 3772 C C . SER B 1 211 ? -2.121 19.844 -6.625 1 97.88 211 SER B C 1
ATOM 3774 O O . SER B 1 211 ? -2.689 20.859 -6.23 1 97.88 211 SER B O 1
ATOM 3776 N N . LEU B 1 212 ? -0.836 19.75 -6.859 1 98.44 212 LEU B N 1
ATOM 3777 C CA . LEU B 1 212 ? -0.008 20.953 -6.746 1 98.44 212 LEU B CA 1
ATOM 3778 C C . LEU B 1 212 ? -0.482 22.031 -7.711 1 98.44 212 LEU B C 1
ATOM 3780 O O . LEU B 1 212 ? -0.492 23.219 -7.363 1 98.44 212 LEU B O 1
ATOM 3784 N N . ASP B 1 213 ? -0.884 21.625 -8.93 1 98.19 213 ASP B N 1
ATOM 3785 C CA . ASP B 1 213 ? -1.393 22.578 -9.914 1 98.19 213 ASP B CA 1
ATOM 3786 C C . ASP B 1 213 ? -2.643 23.297 -9.391 1 98.19 213 ASP B C 1
ATOM 3788 O O . ASP B 1 213 ? -2.781 24.5 -9.547 1 98.19 213 ASP B O 1
ATOM 3792 N N . GLU B 1 214 ? -3.51 22.547 -8.828 1 97.81 214 GLU B N 1
ATOM 3793 C CA . GLU B 1 214 ? -4.734 23.125 -8.273 1 97.81 214 GLU B CA 1
ATOM 3794 C C . GLU B 1 214 ? -4.422 24.094 -7.145 1 97.81 214 GLU B C 1
ATOM 3796 O O . GLU B 1 214 ? -5.004 25.188 -7.078 1 97.81 214 GLU B O 1
ATOM 3801 N N . ILE B 1 215 ? -3.559 23.672 -6.266 1 98.44 215 ILE B N 1
ATOM 3802 C CA . ILE B 1 215 ? -3.172 24.547 -5.152 1 98.44 215 ILE B CA 1
ATOM 3803 C C . ILE B 1 215 ? -2.543 25.828 -5.688 1 98.44 215 ILE B C 1
ATOM 3805 O O . ILE B 1 215 ? -2.818 26.922 -5.18 1 98.44 215 ILE B O 1
ATOM 3809 N N . THR B 1 216 ? -1.702 25.688 -6.688 1 98.62 216 THR B N 1
ATOM 3810 C CA . THR B 1 216 ? -1.052 26.844 -7.301 1 98.62 216 THR B CA 1
ATOM 3811 C C . THR B 1 216 ? -2.088 27.844 -7.812 1 98.62 216 THR B C 1
ATOM 3813 O O . THR B 1 216 ? -1.963 29.047 -7.59 1 98.62 216 THR B O 1
ATOM 3816 N N . GLU B 1 217 ? -3.055 27.328 -8.453 1 98.44 217 GLU B N 1
ATOM 3817 C CA . GLU B 1 217 ? -4.109 28.188 -8.992 1 98.44 217 GLU B CA 1
ATOM 3818 C C . GLU B 1 217 ? -4.898 28.859 -7.875 1 98.44 217 GLU B C 1
ATOM 3820 O O . GLU B 1 217 ? -5.152 30.062 -7.93 1 98.44 217 GLU B O 1
ATOM 3825 N N . ILE B 1 218 ? -5.309 28.094 -6.902 1 98.31 218 ILE B N 1
ATOM 3826 C CA . ILE B 1 218 ? -6.09 28.609 -5.789 1 98.31 218 ILE B CA 1
ATOM 3827 C C . ILE B 1 218 ? -5.289 29.672 -5.043 1 98.31 218 ILE B C 1
ATOM 3829 O O . ILE B 1 218 ? -5.793 30.766 -4.781 1 98.31 218 ILE B O 1
ATOM 3833 N N . PHE B 1 219 ? -4.055 29.359 -4.691 1 98.5 219 PHE B N 1
ATOM 3834 C CA . PHE B 1 219 ? -3.189 30.266 -3.955 1 98.5 219 PHE B CA 1
ATOM 3835 C C . PHE B 1 219 ? -2.918 31.531 -4.77 1 98.5 219 PHE B C 1
ATOM 3837 O O . PHE B 1 219 ? -2.902 32.625 -4.223 1 98.5 219 PHE B O 1
ATOM 3844 N N . GLY B 1 220 ? -2.691 31.359 -6.062 1 98.44 220 GLY B N 1
ATOM 3845 C CA . GLY B 1 220 ? -2.49 32.5 -6.934 1 98.44 220 GLY B CA 1
ATOM 3846 C C . GLY B 1 220 ? -3.619 33.531 -6.852 1 98.44 220 GLY B C 1
ATOM 3847 O O . GLY B 1 220 ? -3.375 34.719 -6.77 1 98.44 220 GLY B O 1
ATOM 3848 N N . LYS B 1 221 ? -4.824 33.062 -6.844 1 98.19 221 LYS B N 1
ATOM 3849 C CA . LYS B 1 221 ? -6.004 33.938 -6.785 1 98.19 221 LYS B CA 1
ATOM 3850 C C . LYS B 1 221 ? -6.094 34.656 -5.441 1 98.19 221 LYS B C 1
ATOM 3852 O O . LYS B 1 221 ? -6.773 35.656 -5.32 1 98.19 221 LYS B O 1
ATOM 3857 N N . LEU B 1 222 ? -5.375 34.094 -4.473 1 98.31 222 LEU B N 1
ATOM 3858 C CA . LEU B 1 222 ? -5.477 34.656 -3.119 1 98.31 222 LEU B CA 1
ATOM 3859 C C . LEU B 1 222 ? -4.227 35.438 -2.756 1 98.31 222 LEU B C 1
ATOM 3861 O O . LEU B 1 222 ? -4.062 35.844 -1.605 1 98.31 222 LEU B O 1
ATOM 3865 N N . GLY B 1 223 ? -3.355 35.594 -3.699 1 98.31 223 GLY B N 1
ATOM 3866 C CA . GLY B 1 223 ? -2.143 36.375 -3.457 1 98.31 223 GLY B CA 1
ATOM 3867 C C . GLY B 1 223 ? -1.077 35.594 -2.719 1 98.31 223 GLY B C 1
ATOM 3868 O O . GLY B 1 223 ? -0.274 36.156 -1.979 1 98.31 223 GLY B O 1
ATOM 3869 N N . LEU B 1 224 ? -1.122 34.312 -2.785 1 98.69 224 LEU B N 1
ATOM 3870 C CA . LEU B 1 224 ? -0.076 33.438 -2.268 1 98.69 224 LEU B CA 1
ATOM 3871 C C . LEU B 1 224 ? 0.747 32.844 -3.404 1 98.69 224 LEU B C 1
ATOM 3873 O O . LEU B 1 224 ? 0.196 32.438 -4.43 1 98.69 224 LEU B O 1
ATOM 3877 N N . ARG B 1 225 ? 2.004 32.875 -3.244 1 98.56 225 ARG B N 1
ATOM 3878 C CA . ARG B 1 225 ? 2.902 32.281 -4.227 1 98.56 225 ARG B CA 1
ATOM 3879 C C . ARG B 1 225 ? 3.602 31.062 -3.65 1 98.56 225 ARG B C 1
ATOM 3881 O O . ARG B 1 225 ? 4.203 31.125 -2.576 1 98.56 225 ARG B O 1
ATOM 3888 N N . ILE B 1 226 ? 3.551 29.984 -4.316 1 98.69 226 ILE B N 1
ATOM 3889 C CA . ILE B 1 226 ? 4.242 28.781 -3.877 1 98.69 226 ILE B CA 1
ATOM 3890 C C . ILE B 1 226 ? 5.746 28.938 -4.074 1 98.69 226 ILE B C 1
ATOM 3892 O O . ILE B 1 226 ? 6.199 29.312 -5.156 1 98.69 226 ILE B O 1
ATOM 3896 N N . CYS B 1 227 ? 6.473 28.688 -3.074 1 98.44 227 CYS B N 1
ATOM 3897 C CA . CYS B 1 227 ? 7.922 28.828 -3.113 1 98.44 227 CYS B CA 1
ATOM 3898 C C . CYS B 1 227 ? 8.594 27.469 -3.311 1 98.44 227 CYS B C 1
ATOM 3900 O O . CYS B 1 227 ? 9.633 27.375 -3.969 1 98.44 227 CYS B O 1
ATOM 3902 N N . ASN B 1 228 ? 8.094 26.5 -2.699 1 98.38 228 ASN B N 1
ATOM 3903 C CA . ASN B 1 228 ? 8.625 25.156 -2.758 1 98.38 228 ASN B CA 1
ATOM 3904 C C . ASN B 1 228 ? 7.559 24.109 -2.432 1 98.38 228 ASN B C 1
ATOM 3906 O O . ASN B 1 228 ? 6.516 24.438 -1.871 1 98.38 228 ASN B O 1
ATOM 3910 N N . SER B 1 229 ? 7.777 22.938 -2.855 1 98.75 229 SER B N 1
ATOM 3911 C CA . SER B 1 229 ? 6.953 21.797 -2.482 1 98.75 229 SER B CA 1
ATOM 3912 C C . SER B 1 229 ? 7.812 20.562 -2.217 1 98.75 229 SER B C 1
ATOM 3914 O O . SER B 1 229 ? 8.867 20.391 -2.826 1 98.75 229 SER B O 1
ATOM 3916 N N . PHE B 1 230 ? 7.383 19.766 -1.28 1 98.62 230 PHE B N 1
ATOM 3917 C CA . PHE B 1 230 ? 8.18 18.625 -0.819 1 98.62 230 PHE B CA 1
ATOM 3918 C C . PHE B 1 230 ? 7.344 17.359 -0.756 1 98.62 230 PHE B C 1
ATOM 3920 O O . PHE B 1 230 ? 6.117 17.422 -0.639 1 98.62 230 PHE B O 1
ATOM 3927 N N . ALA B 1 231 ? 8.047 16.234 -0.788 1 97.31 231 ALA B N 1
ATOM 3928 C CA . ALA B 1 231 ? 7.402 14.93 -0.695 1 97.31 231 ALA B CA 1
ATOM 3929 C C . ALA B 1 231 ? 7.461 14.391 0.731 1 97.31 231 ALA B C 1
ATOM 3931 O O . ALA B 1 231 ? 6.734 13.453 1.077 1 97.31 231 ALA B O 1
ATOM 3932 N N . ASP B 1 232 ? 8.344 14.836 1.483 1 95.44 232 ASP B N 1
ATOM 3933 C CA . ASP B 1 232 ? 8.508 14.406 2.867 1 95.44 232 ASP B CA 1
ATOM 3934 C C . ASP B 1 232 ? 9.359 15.398 3.656 1 95.44 232 ASP B C 1
ATOM 3936 O O . ASP B 1 232 ? 9.742 16.453 3.135 1 95.44 232 ASP B O 1
ATOM 3940 N N . PHE B 1 233 ? 9.664 15.07 4.863 1 96.56 233 PHE B N 1
ATOM 3941 C CA . PHE B 1 233 ? 10.352 16 5.754 1 96.56 233 PHE B CA 1
ATOM 3942 C C . PHE B 1 233 ? 11.859 15.883 5.594 1 96.56 233 PHE B C 1
ATOM 3944 O O . PHE B 1 233 ? 12.617 16.438 6.391 1 96.56 233 PHE B O 1
ATOM 3951 N N . SER B 1 234 ? 12.344 15.211 4.637 1 95.12 234 SER B N 1
ATOM 3952 C CA . SER B 1 234 ? 13.766 15.188 4.32 1 95.12 234 SER B CA 1
ATOM 3953 C C . SER B 1 234 ? 14.133 16.281 3.328 1 95.12 234 SER B C 1
ATOM 3955 O O . SER B 1 234 ? 15.312 16.547 3.09 1 95.12 234 SER B O 1
ATOM 3957 N N . GLY B 1 235 ? 13.117 16.844 2.729 1 96.56 235 GLY B N 1
ATOM 3958 C CA . GLY B 1 235 ? 13.344 17.875 1.734 1 96.56 235 GLY B CA 1
ATOM 3959 C C . GLY B 1 235 ? 13.266 17.359 0.309 1 96.56 235 GLY B C 1
ATOM 3960 O O . GLY B 1 235 ? 13.547 18.094 -0.638 1 96.56 235 GLY B O 1
ATOM 3961 N N . LYS B 1 236 ? 12.883 16.172 0.156 1 96.75 236 LYS B N 1
ATOM 3962 C CA . LYS B 1 236 ? 12.68 15.625 -1.186 1 96.75 236 LYS B CA 1
ATOM 3963 C C . LYS B 1 236 ? 11.625 16.422 -1.943 1 96.75 236 LYS B C 1
ATOM 3965 O O . LYS B 1 236 ? 10.531 16.656 -1.429 1 96.75 236 LYS B O 1
ATOM 3970 N N . PRO B 1 237 ? 11.984 16.875 -3.158 1 97.94 237 PRO B N 1
ATOM 3971 C CA . PRO B 1 237 ? 10.969 17.594 -3.93 1 97.94 237 PRO B CA 1
ATOM 3972 C C . PRO B 1 237 ? 9.719 16.766 -4.195 1 97.94 237 PRO B C 1
ATOM 3974 O O . PRO B 1 237 ? 9.812 15.555 -4.387 1 97.94 237 PRO B O 1
ATOM 3977 N N . SER B 1 238 ? 8.594 17.406 -4.219 1 97.81 238 SER B N 1
ATOM 3978 C CA . SER B 1 238 ? 7.34 16.703 -4.453 1 97.81 238 SER B CA 1
ATOM 3979 C C . SER B 1 238 ? 7.285 16.125 -5.859 1 97.81 238 SER B C 1
ATOM 3981 O O . SER B 1 238 ? 7.992 16.578 -6.758 1 97.81 238 SER B O 1
ATOM 3983 N N . SER B 1 239 ? 6.547 15.117 -6.027 1 95.88 239 SER B N 1
ATOM 3984 C CA . SER B 1 239 ? 6.242 14.523 -7.324 1 95.88 239 SER B CA 1
ATOM 3985 C C . SER B 1 239 ? 4.883 13.836 -7.309 1 95.88 239 SER B C 1
ATOM 3987 O O . SER B 1 239 ? 4.305 13.609 -6.242 1 95.88 239 SER B O 1
ATOM 3989 N N . ASP B 1 240 ? 4.395 13.484 -8.477 1 94.44 240 ASP B N 1
ATOM 3990 C CA . ASP B 1 240 ? 3.098 12.82 -8.594 1 94.44 240 ASP B CA 1
ATOM 3991 C C . ASP B 1 240 ? 3.166 11.398 -8.055 1 94.44 240 ASP B C 1
ATOM 3993 O O . ASP B 1 240 ? 2.135 10.742 -7.879 1 94.44 240 ASP B O 1
ATOM 3997 N N . ASN B 1 241 ? 4.363 10.945 -7.707 1 90.94 241 ASN B N 1
ATOM 3998 C CA . ASN B 1 241 ? 4.535 9.57 -7.25 1 90.94 241 ASN B CA 1
ATOM 3999 C C . ASN B 1 241 ? 4.719 9.5 -5.738 1 90.94 241 ASN B C 1
ATOM 4001 O O . ASN B 1 241 ? 4.988 8.43 -5.188 1 90.94 241 ASN B O 1
ATOM 4005 N N . ASP B 1 242 ? 4.605 10.633 -5.133 1 94.38 242 ASP B N 1
ATOM 4006 C CA . ASP B 1 242 ? 4.723 10.688 -3.68 1 94.38 242 ASP B CA 1
ATOM 4007 C C . ASP B 1 242 ? 3.365 10.93 -3.027 1 94.38 242 ASP B C 1
ATOM 4009 O O . ASP B 1 242 ? 2.609 11.797 -3.463 1 94.38 242 ASP B O 1
ATOM 4013 N N . ILE B 1 243 ? 3.086 10.195 -2.043 1 95.38 243 ILE B N 1
ATOM 4014 C CA . ILE B 1 243 ? 1.766 10.203 -1.422 1 95.38 243 ILE B CA 1
ATOM 4015 C C . ILE B 1 243 ? 1.544 11.531 -0.704 1 95.38 243 ILE B C 1
ATOM 4017 O O . ILE B 1 243 ? 0.423 12.047 -0.664 1 95.38 243 ILE B O 1
ATOM 4021 N N . GLN B 1 244 ? 2.557 12.086 -0.165 1 96.69 244 GLN B N 1
ATOM 4022 C CA . GLN B 1 244 ? 2.459 13.336 0.581 1 96.69 244 GLN B CA 1
ATOM 4023 C C . GLN B 1 244 ? 2.805 14.531 -0.303 1 96.69 244 GLN B C 1
ATOM 4025 O O . GLN B 1 244 ? 3.695 14.445 -1.15 1 96.69 244 GLN B O 1
ATOM 4030 N N . LEU B 1 245 ? 2.09 15.594 -0.132 1 98.38 245 LEU B N 1
ATOM 4031 C CA . LEU B 1 245 ? 2.344 16.875 -0.775 1 98.38 245 LEU B CA 1
ATOM 4032 C C . LEU B 1 245 ? 2.445 18 0.26 1 98.38 245 LEU B C 1
ATOM 4034 O O . LEU B 1 245 ? 1.453 18.344 0.909 1 98.38 245 LEU B O 1
ATOM 4038 N N . MET B 1 246 ? 3.627 18.438 0.442 1 98.75 246 MET B N 1
ATOM 4039 C CA . MET B 1 246 ? 3.877 19.562 1.33 1 98.75 246 MET B CA 1
ATOM 4040 C C . MET B 1 246 ? 4.164 20.828 0.53 1 98.75 246 MET B C 1
ATOM 4042 O O . MET B 1 246 ? 4.922 20.797 -0.443 1 98.75 246 MET B O 1
ATOM 4046 N N . VAL B 1 247 ? 3.564 21.922 0.878 1 98.81 247 VAL B N 1
ATOM 4047 C CA . VAL B 1 247 ? 3.662 23.141 0.079 1 98.81 247 VAL B CA 1
ATOM 4048 C C . VAL B 1 247 ? 4.082 24.312 0.968 1 98.81 247 VAL B C 1
ATOM 4050 O O . VAL B 1 247 ? 3.475 24.547 2.014 1 98.81 247 VAL B O 1
ATOM 4053 N N . TYR B 1 248 ? 5.137 24.938 0.628 1 98.81 248 TYR B N 1
ATOM 4054 C CA . TYR B 1 248 ? 5.586 26.203 1.216 1 98.81 248 TYR B CA 1
ATOM 4055 C C . TYR B 1 248 ? 5.211 27.375 0.328 1 98.81 248 TYR B C 1
ATOM 4057 O O . TYR B 1 248 ? 5.578 27.422 -0.849 1 98.81 248 TYR B O 1
ATOM 4065 N N . SER B 1 249 ? 4.504 28.312 0.857 1 98.81 249 SER B N 1
ATOM 4066 C CA . SER B 1 249 ? 4.082 29.484 0.089 1 98.81 249 SER B CA 1
ATOM 4067 C C . SER B 1 249 ? 4.258 30.766 0.893 1 98.81 249 SER B C 1
ATOM 4069 O O . SER B 1 249 ? 4.457 30.734 2.109 1 98.81 249 SER B O 1
ATOM 4071 N N . ILE B 1 250 ? 4.191 31.875 0.173 1 98.69 250 ILE B N 1
ATOM 4072 C CA . ILE B 1 250 ? 4.344 33.188 0.785 1 98.69 250 ILE B CA 1
ATOM 4073 C C . ILE B 1 250 ? 3.209 34.094 0.33 1 98.69 250 ILE B C 1
ATOM 4075 O O . ILE B 1 250 ? 2.801 34.062 -0.834 1 98.69 250 ILE B O 1
ATOM 4079 N N . ARG B 1 251 ? 2.785 34.875 1.244 1 98.5 251 ARG B N 1
ATOM 4080 C CA . ARG B 1 251 ? 1.789 35.875 0.92 1 98.5 251 ARG B CA 1
ATOM 4081 C C . ARG B 1 251 ? 2.436 37.094 0.244 1 98.5 251 ARG B C 1
ATOM 4083 O O . ARG B 1 251 ? 3.318 37.719 0.818 1 98.5 251 ARG B O 1
ATOM 4090 N N . GLU B 1 252 ? 1.951 37.375 -0.929 1 96.44 252 GLU B N 1
ATOM 4091 C CA . GLU B 1 252 ? 2.5 38.5 -1.664 1 96.44 252 GLU B CA 1
ATOM 4092 C C . GLU B 1 252 ? 1.755 39.781 -1.323 1 96.44 252 GLU B C 1
ATOM 4094 O O . GLU B 1 252 ? 0.582 39.75 -0.947 1 96.44 252 GLU B O 1
#

Foldseek 3Di:
DAADDAPCVAPPDDPCCVLDAVLVCLLLLLVLVCVVVVPDQEWEEEEAQCFLPSNPVSSQVSRHQYEYEHQHPNSQVNNVVVCVVVVTNYHYYNDDLLPDQAAQAGQEYEQEPQSCQQQHDADVSNLSNVLSRLRNHHAFHKYKYKRFALLLCVPPDQDKDWDQHPFWIKIKGWHADPVRSKIFIFMDIDGPPDDDDDDDGPYGRIGRHDHPVRVQVSCVVSQKHWDAWALDSVRHGDDSNRGMIMTMITHD/DAADDAPCVAPPDDPCCVLDAVLVCLLLLLVLVCVVVVPDQEWEEEEAQCFLPSNPVSSQVSRHQYEYEHQHPNSQVNNVVVCVVVVTNYHYYNDDLLPDDAAQAGQEYEQEPQSCQQQHDADVSNLSNVLSRLRNHHAFHKYKYKRFALLLCVPPDQDKDWDAHPFWIKIKGWHADPVRSKIFIFMDIDGPPDDDDDDDGPYGRIGRHDHPVRVQVSCVVSQKHWDAWALDSVRHGDDSNGGMIMTMITHD

Solvent-accessible surface area (backbone atoms only — not comparable to full-atom values): 25713 Å² total; per-residue (Å²): 100,44,63,53,62,90,71,46,82,74,72,68,76,60,78,69,57,72,60,39,52,86,58,74,52,46,69,59,47,50,52,37,49,40,60,76,67,62,61,84,52,77,49,36,32,35,28,39,45,32,55,55,24,66,62,49,51,52,44,15,74,67,57,21,42,28,38,30,29,19,67,43,58,70,27,26,53,50,31,41,48,52,23,57,75,65,69,36,52,47,46,53,41,69,36,60,68,70,67,56,77,61,67,47,70,19,42,29,41,36,22,51,87,35,27,66,60,21,57,50,95,43,68,71,62,35,48,39,44,57,50,37,54,48,40,22,31,21,78,70,10,37,36,40,36,30,33,60,22,29,54,18,42,75,66,58,45,60,45,40,35,56,48,77,31,96,57,20,41,37,40,36,37,39,39,61,41,72,94,75,38,25,34,32,38,27,70,46,77,45,52,50,70,38,62,32,67,81,84,75,56,67,50,13,50,52,30,39,45,52,32,70,69,54,48,49,52,57,32,48,78,58,40,30,44,80,76,48,49,19,34,49,80,86,64,45,65,46,50,59,78,26,61,33,36,29,40,34,30,32,30,99,102,45,63,52,61,90,68,47,82,73,72,68,74,62,79,68,57,72,60,38,51,86,57,74,51,45,68,59,47,50,52,38,50,39,60,77,68,62,61,84,50,78,48,34,33,35,27,40,45,32,54,55,23,64,62,47,50,53,43,16,74,67,57,20,41,26,38,30,29,20,68,44,56,70,27,27,54,51,30,40,49,52,24,57,76,65,69,36,53,48,50,53,43,69,38,59,69,72,68,55,77,60,65,47,71,19,43,30,41,37,23,50,88,34,25,66,62,22,57,50,95,42,68,70,61,35,48,39,45,57,50,38,53,50,39,23,31,22,79,70,10,38,36,40,37,30,32,58,22,29,53,19,43,74,67,58,44,59,45,41,34,54,48,78,30,98,56,20,41,38,41,36,37,38,38,60,42,73,94,73,38,26,33,31,38,25,70,47,77,45,52,48,70,38,61,33,67,82,84,76,56,66,51,12,50,51,29,40,46,51,33,72,68,54,47,51,53,56,33,48,78,58,39,29,44,78,76,47,50,19,34,51,79,86,64,44,63,47,50,61,78,28,60,33,36,29,41,35,29,31,29,101

Sequence (504 aa):
MKAMKKDWYQKNWTLDIHNMSWVEDTNRQVDFLINQLQLKGTEKILNLACGFGRHSLEFARRGYDVTGIDITPAYIDYANEQAKEESLNAKFLCQDIRRITFDKEFDVVLNMADGAIGYLEDDEENHKIFSVIAKALKKGGKHFMDIMNGSYAETHFPCKLWDAGEKGLTLSAFEWEKERKTLIYGQVDYMYGEALYKPEMKEGNPIRLYSLDEITEIFGKLGLRICNSFADFSGKPSSDNDIQLMVYSIREMKAMKKDWYQKNWTLDIHNMSWVEDTNRQVDFLINQLQLKGTEKILNLACGFGRHSLEFARRGYDVTGIDITPAYIDYANEQAKEESLNAKFLCQDIRRITFDKEFDVVLNMADGAIGYLEDDEENHKIFSVIAKALKKGGKHFMDIMNGSYAETHFPCKLWDAGEKGLTLSAFEWEKERKTLIYGQVDYMYGEALYKPEMKEGNPIRLYSLDEITEIFGKLGLRICNSFADFSGKPSSDNDIQLMVYSIRE

pLDDT: mean 95.89, std 4.02, range [76.62, 98.94]